Protein AF-0000000078795014 (afdb_homodimer)

Radius of gyration: 24.88 Å; Cα contacts (8 Å, |Δi|>4): 1286; chains: 2; bounding box: 46×82×55 Å

pLDDT: mean 93.75, std 7.16, range [64.25, 98.94]

Secondary structure (DSSP, 8-state):
----EEEEEE-GGGGT-HHHHHHHHHHHHHHHHTT-EEEEEE--HHHHHHHHHHTT---EEETTEEEB-HHHHHHHHIIIIIIIIHHHHHHHHHTT--EEEEETTGGG-EEEEEEEEEEE-TTS-EEEEEEEEEEEEEEE--HHHHHHHHTT-EEEEESEEE-TT--EEE--HHHHHHHHHHHTT-SEEEEEESSSS-BTTTT-GGGB--EEEGGGGGGGBTTTB-TTHHHHHHHHHHHHHTT-SEEEEEETT-THHHHHHHTT----SEEEE-/----EEEEEE-GGGGT-HHHHHHHHHHHHHHHHTT-EEEEEE--HHHHHHHHHHTT---EEETTEEEB-HHHHHHHHIIIIIIIIHHHHHHHHHTT--EEEEETTGGG-EEEEEEEEEEE-TTS-EEEEEEEEEEEEEEE--HHHHHHHHTT-EEEEESEEE-TT--EEE--HHHHHHHHHHHTT-SEEEEEESSSS-BTTTT-GGGB--EEEGGGGGGGBTTTB-TTHHHHHHHHHHHHHTT-SEEEEEETT-THHHHHHHTT----SEEEE-

Sequence (548 aa):
MPSSKLLIKYGGNAMINQTLKLQIAQSLYRLKNAGHEIVLVHGGGPFINKALEKANIPSEFIEGQRQTSPEAMFEIQKTLKGEVNGDLVKVFSQQGLKAVGLSGLDNQTVLVSPKKLKLTLSDGIIDEIDLGRVGQITSVDPELILSLIEKKFLPILACIAADTEGLAYNVNADDFAGEVAASIQADYYISLTDVDGLYQNYPDPTSILRNISLGDLPNLYGKIIQGGMIPKIQSLENALKKGVKNALILNGTQPEQLLAYFEKGSTIGTTITHMPSSKLLIKYGGNAMINQTLKLQIAQSLYRLKNAGHEIVLVHGGGPFINKALEKANIPSEFIEGQRQTSPEAMFEIQKTLKGEVNGDLVKVFSQQGLKAVGLSGLDNQTVLVSPKKLKLTLSDGIIDEIDLGRVGQITSVDPELILSLIEKKFLPILACIAADTEGLAYNVNADDFAGEVAASIQADYYISLTDVDGLYQNYPDPTSILRNISLGDLPNLYGKIIQGGMIPKIQSLENALKKGVKNALILNGTQPEQLLAYFEKGSTIGTTITH

Organism: Cecembia lonarensis (strain CCUG 58316 / KCTC 22772 / LW9) (NCBI:txid1225176)

Nearest PDB structures (foldseek):
  2v5h-assembly1_D  TM=9.578E-01  e=5.464E-29  Synechococcus elongatus PCC 7942 = FACHB-805
  2buf-assembly2_I  TM=9.034E-01  e=4.946E-25  Pseudomonas aeruginosa
  3u6u-assembly1_C  TM=8.486E-01  e=5.190E-22  Thermus thermophilus HB8
  3wwm-assembly1_A-2  TM=8.467E-01  e=1.390E-21  Thermus thermophilus HB27
  3wwn-assembly1_A-2  TM=8.311E-01  e=9.964E-21  Thermus thermophilus HB27

Solvent-accessible surface area (backbone atoms only — not comparable to full-atom values): 27106 Å² total; per-residue (Å²): 104,77,64,41,38,37,28,35,34,47,36,54,79,37,65,71,39,65,68,51,44,52,46,40,39,52,45,50,41,52,45,41,74,64,53,30,40,48,37,37,29,28,50,42,59,69,58,40,54,52,52,32,54,77,68,72,42,88,80,51,71,58,97,87,36,63,43,22,48,74,71,51,43,56,54,39,41,19,39,33,44,16,45,51,35,44,49,50,18,28,56,30,21,68,67,72,34,43,14,34,42,45,38,19,33,30,46,50,24,24,31,27,43,75,37,72,45,75,42,71,40,95,85,67,48,71,41,76,44,80,33,54,37,22,34,35,81,74,47,58,52,41,62,66,61,52,57,38,38,74,71,63,27,30,46,34,30,23,40,36,25,19,29,95,86,50,50,70,21,47,35,58,37,46,53,46,35,21,51,50,23,23,53,64,53,16,46,30,38,35,41,34,35,88,44,59,41,50,32,66,49,75,86,43,76,85,35,50,41,52,70,43,45,56,86,53,48,77,78,32,54,82,75,48,39,50,76,80,46,39,58,48,50,49,18,44,51,52,16,43,76,55,57,19,58,30,26,35,30,34,27,39,76,42,42,63,51,60,46,37,37,58,69,66,63,45,94,69,29,17,34,39,33,117,105,78,66,41,40,36,25,34,33,47,36,55,77,37,66,71,38,66,68,50,42,52,46,40,39,52,44,51,42,54,42,42,74,63,53,30,39,48,38,38,28,29,51,44,60,71,57,41,52,53,52,29,55,75,69,72,42,89,79,48,68,58,95,88,38,64,43,22,47,73,71,50,43,54,55,42,40,17,38,32,43,15,44,50,34,42,48,51,17,28,55,30,22,66,66,72,35,42,16,36,43,43,39,18,34,33,46,51,23,25,31,27,41,76,36,71,44,74,41,72,39,96,85,67,49,72,42,76,44,81,33,54,37,21,33,35,80,75,49,58,51,39,62,68,62,52,58,37,38,74,73,64,27,31,45,34,30,22,41,36,26,20,30,95,85,51,50,71,22,47,34,58,38,47,51,46,35,21,50,49,23,22,53,65,52,16,46,29,38,33,44,33,35,88,43,59,42,50,32,66,48,76,87,42,77,86,34,51,41,52,69,43,46,56,87,53,48,77,79,32,53,82,74,48,40,49,76,78,46,38,59,48,50,51,19,44,51,53,16,42,75,56,56,19,58,31,26,35,31,34,28,38,75,42,42,62,52,60,46,38,38,58,68,67,63,46,92,66,30,18,34,39,33,119

InterPro domains:
  IPR001048 Aspartate/glutamate/uridylate kinase [PF00696] (6-251)
  IPR001057 Glutamate/acetylglutamate kinase [PR00474] (35-49)
  IPR001057 Glutamate/acetylglutamate kinase [PR00474] (172-199)
  IPR001057 Glutamate/acetylglutamate kinase [PR00474] (224-244)
  IPR004662 Acetylglutamate kinase family [PIRSF000728] (6-272)
  IPR004662 Acetylglutamate kinase family [TIGR00761] (7-249)
  IPR036393 Acetylglutamate kinase-like superfamily [G3DSA:3.40.1160.10] (3-274)
  IPR036393 Acetylglutamate kinase-like superfamily [SSF53633] (5-273)
  IPR037528 Acetylglutamate kinase ArgB [MF_00082] (3-266)

Structure (mmCIF, N/CA/C/O backbone):
data_AF-0000000078795014-model_v1
#
loop_
_entity.id
_entity.type
_entity.pdbx_description
1 polymer 'Acetylglutamate kinase'
#
loop_
_atom_site.group_PDB
_atom_site.id
_atom_site.type_symbol
_atom_site.label_atom_id
_atom_site.label_alt_id
_atom_site.label_comp_id
_atom_site.label_asym_id
_atom_site.label_entity_id
_atom_site.label_seq_id
_atom_site.pdbx_PDB_ins_code
_atom_site.Cartn_x
_atom_site.Cartn_y
_atom_site.Cartn_z
_atom_site.occupancy
_atom_site.B_iso_or_equiv
_atom_site.auth_seq_id
_atom_site.auth_comp_id
_atom_site.auth_asym_id
_atom_site.auth_atom_id
_atom_site.pdbx_PDB_model_num
ATOM 1 N N . MET A 1 1 ? -17.234 13.055 23.141 1 70.88 1 MET A N 1
ATOM 2 C CA . MET A 1 1 ? -17.531 13.703 21.859 1 70.88 1 MET A CA 1
ATOM 3 C C . MET A 1 1 ? -18.188 12.727 20.891 1 70.88 1 MET A C 1
ATOM 5 O O . MET A 1 1 ? -17.906 11.523 20.938 1 70.88 1 MET A O 1
ATOM 9 N N . PRO A 1 2 ? -19.141 13.219 20.156 1 85.44 2 PRO A N 1
ATOM 10 C CA . PRO A 1 2 ? -19.75 12.352 19.156 1 85.44 2 PRO A CA 1
ATOM 11 C C . PRO A 1 2 ? -18.75 11.805 18.141 1 85.44 2 PRO A C 1
ATOM 13 O O . PRO A 1 2 ? -17.672 12.375 17.969 1 85.44 2 PRO A O 1
ATOM 16 N N . SER A 1 3 ? -19 10.711 17.578 1 93.44 3 SER A N 1
ATOM 17 C CA . SER A 1 3 ? -18.172 10.125 16.531 1 93.44 3 SER A CA 1
ATOM 18 C C . SER A 1 3 ? -17.906 11.117 15.406 1 93.44 3 SER A C 1
ATOM 20 O O . SER A 1 3 ? -18.828 11.805 14.953 1 93.44 3 SER A O 1
ATOM 22 N N . SER A 1 4 ? -16.641 11.312 15.117 1 97.44 4 SER A N 1
ATOM 23 C CA . SER A 1 4 ? -16.219 12.25 14.086 1 97.44 4 SER A CA 1
ATOM 24 C C . SER A 1 4 ? -15.297 11.578 13.062 1 97.44 4 SER A C 1
ATOM 26 O O . SER A 1 4 ? -14.664 10.562 13.367 1 97.44 4 SER A O 1
ATOM 28 N N . LYS A 1 5 ? -15.406 12.133 11.891 1 98.62 5 LYS A N 1
ATOM 29 C CA . LYS A 1 5 ? -14.43 11.766 10.867 1 98.62 5 LYS A CA 1
ATOM 30 C C . LYS A 1 5 ? -13.188 12.641 10.953 1 98.62 5 LYS A C 1
ATOM 32 O O . LYS A 1 5 ? -13.25 13.859 10.758 1 98.62 5 LYS A O 1
ATOM 37 N N . LEU A 1 6 ? -11.977 11.984 11.25 1 98.75 6 LEU A N 1
ATOM 38 C CA . LEU A 1 6 ? -10.719 12.688 11.508 1 98.75 6 LEU A CA 1
ATOM 39 C C . LEU A 1 6 ? -9.703 12.398 10.406 1 98.75 6 LEU A C 1
ATOM 41 O O . LEU A 1 6 ? -9.422 11.234 10.102 1 98.75 6 LEU A O 1
ATOM 45 N N . LEU A 1 7 ? -9.211 13.414 9.789 1 98.88 7 LEU A N 1
ATOM 46 C CA . LEU A 1 7 ? -8.008 13.297 8.969 1 98.88 7 LEU A CA 1
ATOM 47 C C . LEU A 1 7 ? -6.789 13.836 9.719 1 98.88 7 LEU A C 1
ATOM 49 O O . LEU A 1 7 ? -6.793 14.977 10.18 1 98.88 7 LEU A O 1
ATOM 53 N N . ILE A 1 8 ? -5.77 13.008 9.828 1 98.25 8 ILE A N 1
ATOM 54 C CA . ILE A 1 8 ? -4.582 13.375 10.594 1 98.25 8 ILE A CA 1
ATOM 55 C C . ILE A 1 8 ? -3.361 13.375 9.672 1 98.25 8 ILE A C 1
ATOM 57 O O . ILE A 1 8 ? -3.061 12.367 9.031 1 98.25 8 ILE A O 1
ATOM 61 N N . LYS A 1 9 ? -2.766 14.492 9.555 1 97.5 9 LYS A N 1
ATOM 62 C CA . LYS A 1 9 ? -1.454 14.562 8.922 1 97.5 9 LYS A CA 1
ATOM 63 C C . LYS A 1 9 ? -0.341 14.281 9.93 1 97.5 9 LYS A C 1
ATOM 65 O O . LYS A 1 9 ? -0.153 15.031 10.883 1 97.5 9 LYS A O 1
ATOM 70 N N . TYR A 1 10 ? 0.278 13.156 9.656 1 93.19 10 TYR A N 1
ATOM 71 C CA . TYR A 1 10 ? 1.312 12.648 10.547 1 93.19 10 TYR A CA 1
ATOM 72 C C . TYR A 1 10 ? 2.684 12.719 9.891 1 93.19 10 TYR A C 1
ATOM 74 O O . TYR A 1 10 ? 2.924 12.07 8.867 1 93.19 10 TYR A O 1
ATOM 82 N N . GLY A 1 11 ? 3.598 13.484 10.352 1 76.38 11 GLY A N 1
ATOM 83 C CA . GLY A 1 11 ? 4.844 13.562 9.609 1 76.38 11 GLY A CA 1
ATOM 84 C C . GLY A 1 11 ? 6.008 14.07 10.438 1 76.38 11 GLY A C 1
ATOM 85 O O . GLY A 1 11 ? 5.836 14.43 11.609 1 76.38 11 GLY A O 1
ATOM 86 N N . GLY A 1 12 ? 7.125 14.023 9.836 1 67.69 12 GLY A N 1
ATOM 87 C CA . GLY A 1 12 ? 8.352 14.695 10.242 1 67.69 12 GLY A CA 1
ATOM 88 C C . GLY A 1 12 ? 9.016 14.047 11.445 1 67.69 12 GLY A C 1
ATOM 89 O O . GLY A 1 12 ? 9.156 12.828 11.492 1 67.69 12 GLY A O 1
ATOM 90 N N . ASN A 1 13 ? 9.305 14.781 12.305 1 64.25 13 ASN A N 1
ATOM 91 C CA . ASN A 1 13 ? 10.109 14.414 13.461 1 64.25 13 ASN A CA 1
ATOM 92 C C . ASN A 1 13 ? 9.32 13.539 14.438 1 64.25 13 ASN A C 1
ATOM 94 O O . ASN A 1 13 ? 9.898 12.797 15.227 1 64.25 13 ASN A O 1
ATOM 98 N N . ALA A 1 14 ? 8.016 13.555 14.164 1 67.5 14 ALA A N 1
ATOM 99 C CA . ALA A 1 14 ? 7.18 12.781 15.078 1 67.5 14 ALA A CA 1
ATOM 100 C C . ALA A 1 14 ? 7.223 11.297 14.727 1 67.5 14 ALA A C 1
ATOM 102 O O . ALA A 1 14 ? 6.852 10.445 15.539 1 67.5 14 ALA A O 1
ATOM 103 N N . MET A 1 15 ? 7.75 10.938 13.578 1 77.81 15 MET A N 1
ATOM 104 C CA . MET A 1 15 ? 7.707 9.555 13.102 1 77.81 15 MET A CA 1
ATOM 105 C C . MET A 1 15 ? 9.062 8.875 13.289 1 77.81 15 MET A C 1
ATOM 107 O O . MET A 1 15 ? 9.195 7.676 13.047 1 77.81 15 MET A O 1
ATOM 111 N N . ILE A 1 16 ? 9.969 9.617 13.727 1 79.25 16 ILE A N 1
ATOM 112 C CA . ILE A 1 16 ? 11.328 9.078 13.789 1 79.25 16 ILE A CA 1
ATOM 113 C C . ILE A 1 16 ? 11.516 8.297 15.094 1 79.25 16 ILE A C 1
ATOM 115 O O . ILE A 1 16 ? 12.281 7.332 15.141 1 79.25 16 ILE A O 1
ATOM 119 N N . ASN A 1 17 ? 10.781 8.633 16.094 1 86.06 17 ASN A N 1
ATOM 120 C CA . ASN A 1 17 ? 10.875 7.973 17.406 1 86.06 17 ASN A CA 1
ATOM 121 C C . ASN A 1 17 ? 9.875 6.832 17.531 1 86.06 17 ASN A C 1
ATOM 123 O O . ASN A 1 17 ? 8.664 7.059 17.547 1 86.06 17 ASN A O 1
ATOM 127 N N . GLN A 1 18 ? 10.406 5.656 17.734 1 88.25 18 GLN A N 1
ATOM 128 C CA . GLN A 1 18 ? 9.57 4.461 17.766 1 88.25 18 GLN A CA 1
ATOM 129 C C . GLN A 1 18 ? 8.602 4.504 18.953 1 88.25 18 GLN A C 1
ATOM 131 O O . GLN A 1 18 ? 7.449 4.082 18.828 1 88.25 18 GLN A O 1
ATOM 136 N N . THR A 1 19 ? 9.117 4.977 20.062 1 91.19 19 THR A N 1
ATOM 137 C CA . THR A 1 19 ? 8.273 5.082 21.25 1 91.19 19 THR A CA 1
ATOM 138 C C . THR A 1 19 ? 7.102 6.023 20.984 1 91.19 19 THR A C 1
ATOM 140 O O . THR A 1 19 ? 5.965 5.73 21.375 1 91.19 19 THR A O 1
ATOM 143 N N . LEU A 1 20 ? 7.445 7.129 20.375 1 91.38 20 LEU A N 1
ATOM 144 C CA . 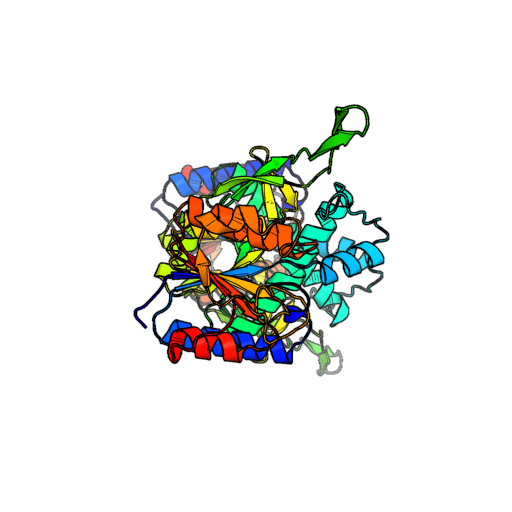LEU A 1 20 ? 6.406 8.094 20.047 1 91.38 20 LEU A CA 1
ATOM 145 C C . LEU A 1 20 ? 5.398 7.5 19.078 1 91.38 20 LEU A C 1
ATOM 147 O O . LEU A 1 20 ? 4.191 7.73 19.203 1 91.38 20 LEU A O 1
ATOM 151 N N . LYS A 1 21 ? 5.832 6.781 18.125 1 93.56 21 LYS A N 1
ATOM 152 C CA . LYS A 1 21 ? 4.961 6.121 17.156 1 93.56 21 LYS A CA 1
ATOM 153 C C . LYS A 1 21 ? 3.975 5.188 17.844 1 93.56 21 LYS A C 1
ATOM 155 O O . LYS A 1 21 ? 2.793 5.152 17.5 1 93.56 21 LYS A O 1
ATOM 160 N N . LEU A 1 22 ? 4.453 4.414 18.781 1 94.12 22 LEU A N 1
ATOM 161 C CA . LEU A 1 22 ? 3.623 3.48 19.531 1 94.12 22 LEU A CA 1
ATOM 162 C C . LEU A 1 22 ? 2.562 4.223 20.344 1 94.12 22 LEU A C 1
ATOM 164 O O . LEU A 1 22 ? 1.409 3.791 20.406 1 94.12 22 LEU A O 1
ATOM 168 N N . GLN A 1 23 ? 2.963 5.309 20.922 1 94.69 23 GLN A N 1
ATOM 169 C CA . GLN A 1 23 ? 2.029 6.102 21.719 1 94.69 23 GLN A CA 1
ATOM 170 C C . GLN A 1 23 ? 0.941 6.711 20.828 1 94.69 23 GLN A C 1
ATOM 172 O O . GLN A 1 23 ? -0.22 6.793 21.234 1 94.69 23 GLN A O 1
ATOM 177 N N . ILE A 1 24 ? 1.345 7.141 19.688 1 95.38 24 ILE A N 1
ATOM 178 C CA . ILE A 1 24 ? 0.366 7.664 18.75 1 95.38 24 ILE A CA 1
ATOM 179 C C . ILE A 1 24 ? -0.614 6.562 18.344 1 95.38 24 ILE A C 1
ATOM 181 O O . ILE A 1 24 ? -1.828 6.777 18.344 1 95.38 24 ILE A O 1
ATOM 185 N N . ALA A 1 25 ? -0.105 5.383 18.047 1 96.31 25 ALA A N 1
ATOM 186 C CA . ALA A 1 25 ? -0.945 4.242 17.688 1 96.31 25 ALA A CA 1
ATOM 187 C C . ALA A 1 25 ? -1.958 3.938 18.781 1 96.31 25 ALA A C 1
ATOM 189 O O . ALA A 1 25 ? -3.131 3.682 18.5 1 96.31 25 ALA A O 1
ATOM 190 N N . GLN A 1 26 ? -1.52 3.996 19.984 1 96.75 26 GLN A N 1
ATOM 191 C CA . GLN A 1 26 ? -2.393 3.721 21.125 1 96.75 26 GLN A CA 1
ATOM 192 C C . GLN A 1 26 ? -3.488 4.773 21.25 1 96.75 26 GLN A C 1
ATOM 194 O O . GLN A 1 26 ? -4.641 4.449 21.547 1 96.75 26 GLN A O 1
ATOM 199 N N . SER A 1 27 ? -3.105 5.992 21.078 1 96.69 27 SER A N 1
ATOM 200 C CA . SER A 1 27 ? -4.09 7.066 21.094 1 96.69 27 SER A CA 1
ATOM 201 C C . SER A 1 27 ? -5.137 6.887 20 1 96.69 27 SER A C 1
ATOM 203 O O . SER A 1 27 ? -6.332 7.047 20.25 1 96.69 27 SER A O 1
ATOM 205 N N . LEU A 1 28 ? -4.699 6.543 18.812 1 97.38 28 LEU A N 1
ATOM 206 C CA . LEU A 1 28 ? -5.613 6.352 17.703 1 97.38 28 LEU A CA 1
ATOM 207 C C . LEU A 1 28 ? -6.523 5.152 17.938 1 97.38 28 LEU A C 1
ATOM 209 O O . LEU A 1 28 ? -7.691 5.164 17.547 1 97.38 28 LEU A O 1
ATOM 213 N N . TYR A 1 29 ? -5.934 4.121 18.547 1 97.81 29 TYR A N 1
ATOM 214 C CA . TYR A 1 29 ? -6.727 2.945 18.891 1 97.81 29 TYR A CA 1
ATOM 215 C C . TYR A 1 29 ? -7.891 3.322 19.797 1 97.81 29 TYR A C 1
ATOM 217 O O . TYR A 1 29 ? -9.023 2.889 19.578 1 97.81 29 TYR A O 1
ATOM 225 N N . ARG A 1 30 ? -7.617 4.133 20.781 1 96.81 30 ARG A N 1
ATOM 226 C CA . ARG A 1 30 ? -8.648 4.574 21.719 1 96.81 30 ARG A CA 1
ATOM 227 C C . ARG A 1 30 ? -9.695 5.426 21.016 1 96.81 30 ARG A C 1
ATOM 229 O O . ARG A 1 30 ? -10.891 5.273 21.25 1 96.81 30 ARG A O 1
ATOM 236 N N . LEU A 1 31 ? -9.281 6.297 20.156 1 97.38 31 LEU A N 1
ATOM 237 C CA . LEU A 1 31 ? -10.211 7.156 19.438 1 97.38 31 LEU A CA 1
ATOM 238 C C . LEU A 1 31 ? -11.102 6.336 18.5 1 97.38 31 LEU A C 1
ATOM 240 O O . LEU A 1 31 ? -12.297 6.605 18.391 1 97.38 31 LEU A O 1
ATOM 244 N N . LYS A 1 32 ? -10.547 5.379 17.844 1 97.62 32 LYS A N 1
ATOM 245 C CA . LYS A 1 32 ? -11.32 4.512 16.969 1 97.62 32 LYS A CA 1
ATOM 246 C C . LYS A 1 32 ? -12.344 3.701 17.75 1 97.62 32 LYS A C 1
ATOM 248 O O . LYS A 1 32 ? -13.484 3.539 17.312 1 97.62 32 LYS A O 1
ATOM 253 N N . ASN A 1 33 ? -11.906 3.193 18.875 1 96.19 33 ASN A N 1
ATOM 254 C CA . ASN A 1 33 ? -12.812 2.418 19.719 1 96.19 33 ASN A CA 1
ATOM 255 C C . ASN A 1 33 ? -13.953 3.277 20.266 1 96.19 33 ASN A C 1
ATOM 257 O O . ASN A 1 33 ? -15.023 2.762 20.594 1 96.19 33 ASN A O 1
ATOM 261 N N . ALA A 1 34 ? -13.664 4.574 20.344 1 96.25 34 ALA A N 1
ATOM 262 C CA . ALA A 1 34 ? -14.695 5.516 20.797 1 96.25 34 ALA A CA 1
ATOM 263 C C . ALA A 1 34 ? -15.656 5.844 19.656 1 96.25 34 ALA A C 1
ATOM 265 O O . ALA A 1 34 ? -16.641 6.562 19.859 1 96.25 34 ALA A O 1
ATOM 266 N N . GLY A 1 35 ? -15.375 5.352 18.438 1 97.12 35 GLY A N 1
ATOM 267 C CA . GLY A 1 35 ? -16.328 5.469 17.344 1 97.12 35 GLY A CA 1
ATOM 268 C C . GLY A 1 35 ? -15.867 6.406 16.25 1 97.12 35 GLY A C 1
ATOM 269 O O . GLY A 1 35 ? -16.531 6.543 15.227 1 97.12 35 GLY A O 1
ATOM 270 N N . HIS A 1 36 ? -14.688 7.059 16.406 1 98.19 36 HIS A N 1
ATOM 271 C CA . HIS A 1 36 ? -14.188 7.973 15.391 1 98.19 36 HIS A CA 1
ATOM 272 C C . HIS A 1 36 ? -13.695 7.215 14.164 1 98.19 36 HIS A C 1
ATOM 274 O O . HIS A 1 36 ? -13.141 6.121 14.281 1 98.19 36 HIS A O 1
ATOM 280 N N . GLU A 1 37 ? -13.938 7.734 12.992 1 98.62 37 GLU A N 1
ATOM 281 C CA . GLU A 1 37 ? -13.312 7.289 11.75 1 98.62 37 GLU A CA 1
ATOM 282 C C . GLU A 1 37 ? -12.023 8.062 11.469 1 98.62 37 GLU A C 1
ATOM 284 O O . GLU A 1 37 ? -11.992 9.289 11.594 1 98.62 37 GLU A O 1
ATOM 289 N N . ILE A 1 38 ? -10.969 7.359 11.203 1 98.75 38 ILE A N 1
ATOM 290 C CA . ILE A 1 38 ? -9.68 8.031 11.141 1 98.75 38 ILE A CA 1
ATOM 291 C C . ILE A 1 38 ? -8.984 7.695 9.82 1 98.75 38 ILE A C 1
ATOM 293 O O . ILE A 1 38 ? -8.969 6.539 9.398 1 98.75 38 ILE A O 1
ATOM 297 N N . VAL A 1 39 ? -8.469 8.688 9.156 1 98.88 39 VAL A N 1
ATOM 298 C CA . VAL A 1 39 ? -7.582 8.594 8.008 1 98.88 39 VAL A CA 1
ATOM 299 C C . VAL A 1 39 ? -6.258 9.289 8.312 1 98.88 39 VAL A C 1
ATOM 301 O O . VAL A 1 39 ? -6.242 10.391 8.859 1 98.88 39 VAL A O 1
ATOM 304 N N . LEU A 1 40 ? -5.207 8.625 8.023 1 98.62 40 LEU A N 1
ATOM 305 C CA . LEU A 1 40 ? -3.887 9.203 8.258 1 98.62 40 LEU A CA 1
ATOM 306 C C . LEU A 1 40 ? -3.172 9.477 6.941 1 98.62 40 LEU A C 1
ATOM 308 O O . LEU A 1 40 ? -3.205 8.656 6.027 1 98.62 40 LEU A O 1
ATOM 312 N N . VAL A 1 41 ? -2.562 10.641 6.832 1 98.62 41 VAL A N 1
ATOM 313 C CA . VAL A 1 41 ? -1.656 10.992 5.746 1 98.62 41 VAL A CA 1
ATOM 314 C C . VAL A 1 41 ? -0.263 11.281 6.305 1 98.62 41 VAL A C 1
ATOM 316 O O . VAL A 1 41 ? -0.118 12.008 7.285 1 98.62 41 VAL A O 1
ATOM 319 N N . HIS A 1 42 ? 0.712 10.672 5.676 1 97.31 42 HIS A N 1
ATOM 320 C CA . HIS A 1 42 ? 2.051 10.914 6.199 1 97.31 42 HIS A CA 1
ATOM 321 C C . HIS A 1 42 ? 2.971 11.484 5.121 1 97.31 42 HIS A C 1
ATOM 323 O O . HIS A 1 42 ? 2.777 11.219 3.932 1 97.31 42 HIS A O 1
ATOM 329 N N . GLY A 1 43 ? 3.943 12.289 5.594 1 94.31 43 GLY A N 1
ATOM 330 C CA . GLY A 1 43 ? 5.094 12.648 4.785 1 94.31 43 GLY A CA 1
ATOM 331 C C . GLY A 1 43 ? 6.289 11.742 5.004 1 94.31 43 GLY A C 1
ATOM 332 O O . GLY A 1 43 ? 6.125 10.539 5.223 1 94.31 43 GLY A O 1
ATOM 333 N N . GLY A 1 44 ? 7.48 12.336 4.82 1 94.06 44 GLY A N 1
ATOM 334 C CA . GLY A 1 44 ? 8.672 11.523 5.031 1 94.06 44 GLY A CA 1
ATOM 335 C C . GLY A 1 44 ? 9.961 12.258 4.73 1 94.06 44 GLY A C 1
ATOM 336 O O . GLY A 1 44 ? 10.93 11.664 4.27 1 94.06 44 GLY A O 1
ATOM 337 N N . GLY A 1 45 ? 9.969 13.57 4.973 1 92.31 45 GLY A N 1
ATOM 338 C CA . GLY A 1 45 ? 11.094 14.422 4.621 1 92.31 45 GLY A CA 1
ATOM 339 C C . GLY A 1 45 ? 12.438 13.852 5.047 1 92.31 45 GLY A C 1
ATOM 340 O O . GLY A 1 45 ? 13.328 13.664 4.219 1 92.31 45 GLY A O 1
ATOM 341 N N . PRO A 1 46 ? 12.586 13.594 6.363 1 92 46 PRO A N 1
ATOM 342 C CA . PRO A 1 46 ? 13.859 13.062 6.844 1 92 46 PRO A CA 1
ATOM 343 C C . PRO A 1 46 ? 14.242 11.75 6.172 1 92 46 PRO A C 1
ATOM 345 O O . PRO A 1 46 ? 15.422 11.508 5.895 1 92 46 PRO A O 1
ATOM 348 N N . PHE A 1 47 ? 13.297 10.891 5.871 1 94.75 47 PHE A N 1
ATOM 349 C CA . PHE A 1 47 ? 13.547 9.602 5.238 1 94.75 47 PHE A CA 1
ATOM 350 C C . PHE A 1 47 ? 13.938 9.781 3.775 1 94.75 47 PHE A C 1
ATOM 352 O O . PHE A 1 47 ? 14.828 9.094 3.273 1 94.75 47 PHE A O 1
ATOM 359 N N . ILE A 1 48 ? 13.219 10.695 3.131 1 96.19 48 ILE A N 1
ATOM 360 C CA . ILE A 1 48 ? 13.547 11.008 1.743 1 96.19 48 ILE A CA 1
ATOM 361 C C . ILE A 1 48 ? 14.977 11.547 1.657 1 96.19 48 ILE A C 1
ATOM 363 O O . ILE A 1 48 ? 15.75 11.133 0.792 1 96.19 48 ILE A O 1
ATOM 367 N N . ASN A 1 49 ? 15.305 12.484 2.59 1 95 49 ASN A N 1
ATOM 368 C CA . ASN A 1 49 ? 16.656 13.047 2.609 1 95 49 ASN A CA 1
ATOM 369 C C . ASN A 1 49 ? 17.719 11.961 2.727 1 95 49 ASN A C 1
ATOM 371 O O . ASN A 1 49 ? 18.688 11.953 1.967 1 95 49 ASN A O 1
ATOM 375 N N . LYS A 1 50 ? 17.547 11.102 3.658 1 94.5 50 LYS A N 1
ATOM 376 C CA . LYS A 1 50 ? 18.5 10.008 3.883 1 94.5 50 LYS A CA 1
ATOM 377 C C . LYS A 1 50 ? 18.609 9.109 2.654 1 94.5 50 LYS A C 1
ATOM 379 O O . LYS A 1 50 ? 19.703 8.719 2.26 1 94.5 50 LYS A O 1
ATOM 384 N N . ALA A 1 51 ? 17.469 8.766 2.055 1 95.81 51 ALA A N 1
ATOM 385 C CA . ALA A 1 51 ? 17.438 7.875 0.894 1 95.81 51 ALA A CA 1
ATOM 386 C C . ALA A 1 51 ? 18.156 8.508 -0.298 1 95.81 51 ALA A C 1
ATOM 388 O O . ALA A 1 51 ? 18.906 7.84 -1.003 1 95.81 51 ALA A O 1
ATOM 389 N N . LEU A 1 52 ? 17.875 9.781 -0.553 1 97.44 52 LEU A N 1
ATOM 390 C CA . LEU A 1 52 ? 18.484 10.477 -1.678 1 97.44 52 LEU A CA 1
ATOM 391 C C . LEU A 1 52 ? 20 10.617 -1.466 1 97.44 52 LEU A C 1
ATOM 393 O O . LEU A 1 52 ? 20.781 10.469 -2.41 1 97.44 52 LEU A O 1
ATOM 397 N N . GLU A 1 53 ? 20.375 10.914 -0.248 1 96.75 53 GLU A N 1
ATOM 398 C CA . GLU A 1 53 ? 21.797 10.984 0.082 1 96.75 53 GLU A CA 1
ATOM 399 C C . GLU A 1 53 ? 22.5 9.656 -0.187 1 96.75 53 GLU A C 1
ATOM 401 O O . GLU A 1 53 ? 23.547 9.609 -0.829 1 96.75 53 GLU A O 1
ATOM 406 N N . LYS A 1 54 ? 21.953 8.602 0.269 1 94.25 54 LYS A N 1
ATOM 407 C CA . LYS A 1 54 ? 22.5 7.258 0.068 1 94.25 54 LYS A CA 1
ATOM 408 C C . LYS A 1 54 ? 22.609 6.93 -1.417 1 94.25 54 LYS A C 1
ATOM 410 O O . LYS A 1 54 ? 23.547 6.242 -1.834 1 94.25 54 LYS A O 1
ATOM 415 N N . ALA A 1 55 ? 21.656 7.387 -2.199 1 94.5 55 ALA A N 1
ATOM 416 C CA . ALA A 1 55 ? 21.625 7.113 -3.633 1 94.5 55 ALA A CA 1
ATOM 417 C C . ALA A 1 55 ? 22.469 8.117 -4.406 1 94.5 55 ALA A C 1
ATOM 419 O O . ALA A 1 55 ? 22.562 8.047 -5.633 1 94.5 55 ALA A O 1
ATOM 420 N N . ASN A 1 56 ? 23.047 9.148 -3.752 1 95.81 56 ASN A N 1
ATOM 421 C CA . ASN A 1 56 ? 23.844 10.211 -4.348 1 95.81 56 ASN A CA 1
ATOM 422 C C . ASN A 1 56 ? 23.031 11.031 -5.34 1 95.81 56 ASN A C 1
ATOM 424 O O . ASN A 1 56 ? 23.5 11.344 -6.438 1 95.81 56 ASN A O 1
ATOM 428 N N . ILE A 1 57 ? 21.797 11.242 -5.004 1 96.5 57 ILE A N 1
ATOM 429 C CA . ILE A 1 57 ? 20.906 12.102 -5.781 1 96.5 57 ILE A CA 1
ATOM 430 C C . ILE A 1 57 ? 20.766 13.453 -5.098 1 96.5 57 ILE A C 1
ATOM 432 O O . ILE A 1 57 ? 20.391 13.531 -3.926 1 96.5 57 ILE A O 1
ATOM 436 N N . PRO A 1 58 ? 21.109 14.508 -5.793 1 92.94 58 PRO A N 1
ATOM 437 C CA . PRO A 1 58 ? 21 15.836 -5.184 1 92.94 58 PRO A CA 1
ATOM 438 C C . PRO A 1 58 ? 19.578 16.203 -4.805 1 92.94 58 PRO A C 1
ATOM 440 O O . PRO A 1 58 ? 18.641 15.875 -5.527 1 92.94 58 PRO A O 1
ATOM 443 N N . SER A 1 59 ? 19.438 16.766 -3.688 1 88.69 59 SER A N 1
ATOM 444 C CA . SER A 1 59 ? 18.156 17.281 -3.184 1 88.69 59 SER A CA 1
ATOM 445 C C . SER A 1 59 ? 18.203 18.797 -3.014 1 88.69 59 SER A C 1
ATOM 447 O O . SER A 1 59 ? 19.078 19.328 -2.322 1 88.69 59 SER A O 1
ATOM 449 N N . GLU A 1 60 ? 17.375 19.516 -3.748 1 89.62 60 GLU A N 1
ATOM 450 C CA . GLU A 1 60 ? 17.281 20.969 -3.643 1 89.62 60 GLU A CA 1
ATOM 451 C C . GLU A 1 60 ? 15.852 21.422 -3.348 1 89.62 60 GLU A C 1
ATOM 453 O O . GLU A 1 60 ? 14.898 20.781 -3.791 1 89.62 60 GLU A O 1
ATOM 458 N N . PHE A 1 61 ? 15.766 22.438 -2.59 1 88.56 61 PHE A N 1
ATOM 459 C CA . PHE A 1 61 ? 14.469 23.016 -2.248 1 88.56 61 PHE A CA 1
ATOM 460 C C . PHE A 1 61 ? 14.32 24.406 -2.846 1 88.56 61 PHE A C 1
ATOM 462 O O . PHE A 1 61 ? 15.258 25.219 -2.803 1 88.56 61 PHE A O 1
ATOM 469 N N . ILE A 1 62 ? 13.172 24.641 -3.443 1 83.69 62 ILE A N 1
ATOM 470 C CA . ILE A 1 62 ? 12.805 25.953 -3.973 1 83.69 62 ILE A CA 1
ATOM 471 C C . ILE A 1 62 ? 11.484 26.406 -3.344 1 83.69 62 ILE A C 1
ATOM 473 O O . ILE A 1 62 ? 10.445 25.781 -3.551 1 83.69 62 ILE A O 1
ATOM 477 N N . GLU A 1 63 ? 11.523 27.469 -2.588 1 77.56 63 GLU A N 1
ATOM 478 C CA . GLU A 1 63 ? 10.367 28.016 -1.884 1 77.56 63 GLU A CA 1
ATOM 479 C C . GLU A 1 63 ? 9.695 26.953 -1.019 1 77.56 63 GLU A C 1
ATOM 481 O O . GLU A 1 63 ? 8.477 26.75 -1.092 1 77.56 63 GLU A O 1
ATOM 486 N N . GLY A 1 64 ? 10.477 26.141 -0.435 1 78.44 64 GLY A N 1
ATOM 487 C CA . GLY A 1 64 ? 9.992 25.172 0.543 1 78.44 64 GLY A CA 1
ATOM 488 C C . GLY A 1 64 ? 9.531 23.875 -0.08 1 78.44 64 GLY A C 1
ATOM 489 O O . GLY A 1 64 ? 9.07 22.969 0.623 1 78.44 64 GLY A O 1
ATOM 490 N N . GLN A 1 65 ? 9.664 23.828 -1.382 1 86.12 65 GLN A N 1
ATOM 491 C CA . GLN A 1 65 ? 9.266 22.609 -2.086 1 86.12 65 GLN A CA 1
ATOM 492 C C . GLN A 1 65 ? 10.484 21.875 -2.648 1 86.12 65 GLN A C 1
ATOM 494 O O . GLN A 1 65 ? 11.383 22.5 -3.223 1 86.12 65 GLN A O 1
ATOM 499 N N . ARG A 1 66 ? 10.5 20.656 -2.48 1 91.12 66 ARG A N 1
ATOM 500 C CA . ARG A 1 66 ? 11.617 19.875 -3 1 91.12 66 ARG A CA 1
ATOM 501 C C . ARG A 1 66 ? 11.531 19.734 -4.516 1 91.12 66 ARG A C 1
ATOM 503 O O . ARG A 1 66 ? 10.57 19.172 -5.039 1 91.12 66 ARG A O 1
ATOM 510 N N . GLN A 1 67 ? 12.516 20.344 -5.164 1 93.81 67 GLN A N 1
ATOM 511 C CA . GLN A 1 67 ? 12.641 20.016 -6.578 1 93.81 67 GLN A CA 1
ATOM 512 C C . GLN A 1 67 ? 12.883 18.516 -6.766 1 93.81 67 GLN A C 1
ATOM 514 O O . GLN A 1 67 ? 13.734 17.922 -6.09 1 93.81 67 GLN A O 1
ATOM 519 N N . THR A 1 68 ? 12.109 17.875 -7.641 1 96.88 68 THR A N 1
ATOM 520 C CA . THR A 1 68 ? 12.156 16.422 -7.73 1 96.88 68 THR A CA 1
ATOM 521 C C . THR A 1 68 ? 12.445 15.977 -9.164 1 96.88 68 THR A C 1
ATOM 523 O O . THR A 1 68 ? 11.609 16.156 -10.055 1 96.88 68 THR A O 1
ATOM 526 N N . SER A 1 69 ? 13.641 15.445 -9.43 1 96.5 69 SER A N 1
ATOM 527 C CA . SER A 1 69 ? 13.969 14.836 -10.719 1 96.5 69 SER A CA 1
ATOM 528 C C . SER A 1 69 ? 13.289 13.484 -10.875 1 96.5 69 SER A C 1
ATOM 530 O O . SER A 1 69 ? 12.773 12.922 -9.906 1 96.5 69 SER A O 1
ATOM 532 N N . PRO A 1 70 ? 13.25 12.977 -12.109 1 95.88 70 PRO A N 1
ATOM 533 C CA . PRO A 1 70 ? 12.688 11.633 -12.297 1 95.88 70 PRO A CA 1
ATOM 534 C C . PRO A 1 70 ? 13.398 10.578 -11.453 1 95.88 70 PRO A C 1
ATOM 536 O O . PRO A 1 70 ? 12.742 9.695 -10.883 1 95.88 70 PRO A O 1
ATOM 539 N N . GLU A 1 71 ? 14.711 10.672 -11.359 1 96.06 71 GLU A N 1
ATOM 540 C CA . GLU A 1 71 ? 15.492 9.727 -10.562 1 96.06 71 GLU A CA 1
ATOM 541 C C . GLU A 1 71 ? 15.156 9.852 -9.078 1 96.06 71 GLU A C 1
ATOM 543 O O . GLU A 1 71 ? 15.023 8.852 -8.383 1 96.06 71 GLU A O 1
ATOM 548 N N . ALA A 1 72 ? 15.016 11.094 -8.609 1 97.69 72 ALA A N 1
ATOM 549 C CA . ALA A 1 72 ? 14.641 11.328 -7.223 1 97.69 72 ALA A CA 1
ATOM 550 C C . ALA A 1 72 ? 13.242 10.781 -6.93 1 97.69 72 ALA A C 1
ATOM 552 O O . ALA A 1 72 ? 13.008 10.211 -5.863 1 97.69 72 ALA A O 1
ATOM 553 N N . MET A 1 73 ? 12.367 10.945 -7.906 1 98 73 MET A N 1
ATOM 554 C CA . MET A 1 73 ? 10.984 10.508 -7.73 1 98 73 MET A CA 1
ATOM 555 C C . MET A 1 73 ? 10.914 9 -7.496 1 98 73 MET A C 1
ATOM 557 O O . MET A 1 73 ? 10.125 8.531 -6.684 1 98 73 MET A O 1
ATOM 561 N N . PHE A 1 74 ? 11.703 8.305 -8.227 1 97 74 PHE A N 1
ATOM 562 C CA . PHE A 1 74 ? 11.766 6.855 -8.086 1 97 74 PHE A CA 1
ATOM 563 C C . PHE A 1 74 ? 12.164 6.469 -6.664 1 97 74 PHE A C 1
ATOM 565 O O . PHE A 1 74 ? 11.508 5.629 -6.039 1 97 74 PHE A O 1
ATOM 572 N N . GLU A 1 75 ? 13.164 7.074 -6.113 1 97.19 75 GLU A N 1
ATOM 573 C CA . GLU A 1 75 ? 13.641 6.812 -4.762 1 97.19 75 GLU A CA 1
ATOM 574 C C . GLU A 1 75 ? 12.625 7.27 -3.719 1 97.19 75 GLU A C 1
ATOM 576 O O . GLU A 1 75 ? 12.438 6.609 -2.695 1 97.19 75 GLU A O 1
ATOM 581 N N . ILE A 1 76 ? 11.984 8.391 -3.99 1 98 76 ILE A N 1
ATOM 582 C CA . ILE A 1 76 ? 11 8.961 -3.074 1 98 76 ILE A CA 1
ATOM 583 C C . ILE A 1 76 ? 9.805 8.016 -2.955 1 98 76 ILE A C 1
ATOM 585 O O . ILE A 1 76 ? 9.32 7.75 -1.851 1 98 76 ILE A O 1
ATOM 589 N N . GLN A 1 77 ? 9.359 7.5 -4.055 1 98.38 77 GLN A N 1
ATOM 590 C CA . GLN A 1 77 ? 8.234 6.57 -4.039 1 98.38 77 GLN A CA 1
ATOM 591 C C . GLN A 1 77 ? 8.562 5.324 -3.225 1 98.38 77 GLN A C 1
ATOM 593 O O . GLN A 1 77 ? 7.762 4.887 -2.396 1 98.38 77 GLN A O 1
ATOM 598 N N . LYS A 1 78 ? 9.711 4.727 -3.459 1 98.19 78 LYS A N 1
ATOM 599 C CA . LYS A 1 78 ? 10.141 3.549 -2.709 1 98.19 78 LYS A CA 1
ATOM 600 C C . LYS A 1 78 ? 10.211 3.844 -1.214 1 98.19 78 LYS A C 1
ATOM 602 O O . LYS A 1 78 ? 9.812 3.018 -0.393 1 98.19 78 LYS A O 1
ATOM 607 N N . THR A 1 79 ? 10.727 5.012 -0.91 1 97.69 79 THR A N 1
ATOM 608 C CA . THR A 1 79 ? 10.922 5.406 0.481 1 97.69 79 THR A CA 1
ATOM 609 C C . THR A 1 79 ? 9.578 5.641 1.166 1 97.69 79 THR A C 1
ATOM 611 O O . THR A 1 79 ? 9.305 5.078 2.23 1 97.69 79 THR A O 1
ATOM 614 N N . LEU A 1 80 ? 8.727 6.426 0.549 1 98.06 80 LEU A N 1
ATOM 615 C CA . LEU A 1 80 ? 7.469 6.797 1.188 1 98.06 80 LEU A CA 1
ATOM 616 C C . LEU A 1 80 ? 6.523 5.602 1.27 1 98.06 80 LEU A C 1
ATOM 618 O O . LEU A 1 80 ? 5.895 5.371 2.305 1 98.06 80 LEU A O 1
ATOM 622 N N . LYS A 1 81 ? 6.414 4.828 0.237 1 98.38 81 LYS A N 1
ATOM 623 C CA . LYS A 1 81 ? 5.488 3.697 0.223 1 98.38 81 LYS A CA 1
ATOM 624 C C . LYS A 1 81 ? 6.102 2.477 0.905 1 98.38 81 LYS A C 1
ATOM 626 O O . LYS A 1 81 ? 5.445 1.817 1.714 1 98.38 81 LYS A O 1
ATOM 631 N N . GLY A 1 82 ? 7.332 2.195 0.542 1 97.94 82 GLY A N 1
ATOM 632 C CA . GLY A 1 82 ? 7.953 0.952 0.967 1 97.94 82 GLY A CA 1
ATOM 633 C C . GLY A 1 82 ? 8.492 1.007 2.385 1 97.94 82 GLY A C 1
ATOM 634 O O . GLY A 1 82 ? 8.422 0.017 3.117 1 97.94 82 GLY A O 1
ATOM 635 N N . GLU A 1 83 ? 9.047 2.127 2.779 1 96.44 83 GLU A N 1
ATOM 636 C CA . GLU A 1 83 ? 9.672 2.248 4.094 1 96.44 83 GLU A CA 1
ATOM 637 C C . GLU A 1 83 ? 8.734 2.906 5.094 1 96.44 83 GLU A C 1
ATOM 639 O O . GLU A 1 83 ? 8.203 2.242 5.988 1 96.44 83 GLU A O 1
ATOM 644 N N . VAL A 1 84 ? 8.375 4.133 4.809 1 96.75 84 VAL A N 1
ATOM 645 C CA . VAL A 1 84 ? 7.641 4.906 5.805 1 96.75 84 VAL A CA 1
ATOM 646 C C . VAL A 1 84 ? 6.238 4.328 5.973 1 96.75 84 VAL A C 1
ATOM 648 O O . VAL A 1 84 ? 5.844 3.951 7.082 1 96.75 84 VAL A O 1
ATOM 651 N N . ASN A 1 85 ? 5.52 4.27 4.895 1 97.75 85 ASN A N 1
ATOM 652 C CA . ASN A 1 85 ? 4.156 3.748 4.941 1 97.75 85 ASN A CA 1
ATOM 653 C C . ASN A 1 85 ? 4.129 2.309 5.449 1 97.75 85 ASN A C 1
ATOM 655 O O . ASN A 1 85 ? 3.311 1.964 6.305 1 97.75 85 ASN A O 1
ATOM 659 N N . GLY A 1 86 ? 5.008 1.462 4.887 1 96.81 86 GLY A N 1
ATOM 660 C CA . GLY A 1 86 ? 5.082 0.079 5.328 1 96.81 86 GLY A CA 1
ATOM 661 C C . GLY A 1 86 ? 5.309 -0.057 6.824 1 96.81 86 GLY A C 1
ATOM 662 O O . GLY A 1 86 ? 4.68 -0.889 7.477 1 96.81 86 GLY A O 1
ATOM 663 N N . ASP A 1 87 ? 6.188 0.755 7.34 1 95 87 ASP A N 1
ATOM 664 C CA . ASP A 1 87 ? 6.504 0.706 8.766 1 95 87 ASP A CA 1
ATOM 665 C C . ASP A 1 87 ? 5.312 1.147 9.609 1 95 87 ASP A C 1
ATOM 667 O O . ASP A 1 87 ? 4.996 0.52 10.617 1 95 87 ASP A O 1
ATOM 671 N N . LEU A 1 88 ? 4.699 2.227 9.211 1 96.62 88 LEU A N 1
ATOM 672 C CA . LEU A 1 88 ? 3.531 2.709 9.938 1 96.62 88 LEU A CA 1
ATOM 673 C C . LEU A 1 88 ? 2.432 1.653 9.969 1 96.62 88 LEU A C 1
ATOM 675 O O . LEU A 1 88 ? 1.841 1.391 11.016 1 96.62 88 LEU A O 1
ATOM 679 N N . VAL A 1 89 ? 2.166 1.065 8.82 1 97.88 89 VAL A N 1
ATOM 680 C CA . VAL A 1 89 ? 1.117 0.059 8.703 1 97.88 89 VAL A CA 1
ATOM 681 C C . VAL A 1 89 ? 1.422 -1.118 9.625 1 97.88 89 VAL A C 1
ATOM 683 O O . VAL A 1 89 ? 0.543 -1.589 10.352 1 97.88 89 VAL A O 1
ATOM 686 N N . LYS A 1 90 ? 2.629 -1.525 9.539 1 95.88 90 LYS A N 1
ATOM 687 C CA . LYS A 1 90 ? 3.059 -2.656 10.359 1 95.88 90 LYS A CA 1
ATOM 688 C C . LYS A 1 90 ? 2.887 -2.357 11.844 1 95.88 90 LYS A C 1
ATOM 690 O O . LYS A 1 90 ? 2.25 -3.125 12.57 1 95.88 90 LYS A O 1
ATOM 695 N N . VAL A 1 91 ? 3.373 -1.227 12.32 1 94.5 91 VAL A N 1
ATOM 696 C CA . VAL A 1 91 ? 3.369 -0.85 13.734 1 94.5 91 VAL A CA 1
ATOM 697 C C . VAL A 1 91 ? 1.934 -0.639 14.211 1 94.5 91 VAL A C 1
ATOM 699 O O . VAL A 1 91 ? 1.552 -1.114 15.281 1 94.5 91 VAL A O 1
ATOM 702 N N . PHE A 1 92 ? 1.136 0.062 13.414 1 97.12 92 PHE A N 1
ATOM 703 C CA . PHE A 1 92 ? -0.237 0.36 13.805 1 97.12 92 PHE A CA 1
ATOM 704 C C . PHE A 1 92 ? -1.081 -0.908 13.836 1 97.12 92 PHE A C 1
ATOM 706 O O . PHE A 1 92 ? -1.895 -1.102 14.734 1 97.12 92 PHE A O 1
ATOM 713 N N . SER A 1 93 ? -0.89 -1.796 12.859 1 96.94 93 SER A N 1
ATOM 714 C CA . SER A 1 93 ? -1.618 -3.061 12.852 1 96.94 93 SER A CA 1
ATOM 715 C C . SER A 1 93 ? -1.26 -3.91 14.062 1 96.94 93 SER A C 1
ATOM 717 O O . SER A 1 93 ? -2.123 -4.57 14.648 1 96.94 93 SER A O 1
ATOM 719 N N . GLN A 1 94 ? -0.031 -3.857 14.422 1 94 94 GLN A N 1
ATOM 720 C CA . GLN A 1 94 ? 0.438 -4.609 15.586 1 94 94 GLN A CA 1
ATOM 721 C C . GLN A 1 94 ? -0.222 -4.113 16.859 1 94 94 GLN A C 1
ATOM 723 O O . GLN A 1 94 ? -0.358 -4.867 17.828 1 94 94 GLN A O 1
ATOM 728 N N . GLN A 1 95 ? -0.638 -2.873 16.875 1 95 95 GLN A N 1
ATOM 729 C CA . GLN A 1 95 ? -1.268 -2.275 18.047 1 95 95 GLN A CA 1
ATOM 730 C C . GLN A 1 95 ? -2.785 -2.432 18 1 95 95 GLN A C 1
ATOM 732 O O . GLN A 1 95 ? -3.506 -1.78 18.75 1 95 95 GLN A O 1
ATOM 737 N N . GLY A 1 96 ? -3.277 -3.227 17.062 1 95.31 96 GLY A N 1
ATOM 738 C CA . GLY A 1 96 ? -4.691 -3.57 17.031 1 95.31 96 GLY A CA 1
ATOM 739 C C . GLY A 1 96 ? -5.504 -2.699 16.094 1 95.31 96 GLY A C 1
ATOM 740 O O . GLY A 1 96 ? -6.719 -2.869 15.984 1 95.31 96 GLY A O 1
ATOM 741 N N . LEU A 1 97 ? -4.801 -1.786 15.438 1 98 97 LEU A N 1
ATOM 742 C CA . LEU A 1 97 ? -5.484 -0.965 14.445 1 98 97 LEU A CA 1
ATOM 743 C C . LEU A 1 97 ? -5.59 -1.698 13.117 1 98 97 LEU A C 1
ATOM 745 O O . LEU A 1 97 ? -4.66 -2.4 12.711 1 98 97 LEU A O 1
ATOM 749 N N . LYS A 1 98 ? -6.699 -1.664 12.438 1 98.31 98 LYS A N 1
ATOM 750 C CA . LYS A 1 98 ? -6.863 -2.238 11.109 1 98.31 98 LYS A CA 1
ATOM 751 C C . LYS A 1 98 ? -6.262 -1.33 10.039 1 98.31 98 LYS A C 1
ATOM 753 O O . LYS A 1 98 ? -6.977 -0.845 9.156 1 98.31 98 LYS A O 1
ATOM 758 N N . ALA A 1 99 ? -4.973 -1.192 10.086 1 98.75 99 ALA A N 1
ATOM 759 C CA . ALA A 1 99 ? -4.266 -0.224 9.25 1 98.75 99 ALA A CA 1
ATOM 760 C C . ALA A 1 99 ? -4.102 -0.743 7.824 1 98.75 99 ALA A C 1
ATOM 762 O O . ALA A 1 99 ? -3.801 -1.921 7.617 1 98.75 99 ALA A O 1
ATOM 763 N N . VAL A 1 100 ? -4.34 0.078 6.852 1 98.94 100 VAL A N 1
ATOM 764 C CA . VAL A 1 100 ? -4.203 -0.231 5.43 1 98.94 100 VAL A CA 1
ATOM 765 C C . VAL A 1 100 ? -3.332 0.823 4.754 1 98.94 100 VAL A C 1
ATOM 767 O O . VAL A 1 100 ? -3.678 2.006 4.734 1 98.94 100 VAL A O 1
ATOM 770 N N . GLY A 1 101 ? -2.197 0.356 4.242 1 98.81 101 GLY A N 1
ATOM 771 C CA . GLY A 1 101 ? -1.293 1.26 3.549 1 98.81 101 GLY A CA 1
ATOM 772 C C . GLY A 1 101 ? -1.746 1.596 2.141 1 98.81 101 GLY A C 1
ATOM 773 O O . GLY A 1 101 ? -2.045 0.7 1.349 1 98.81 101 GLY A O 1
ATOM 774 N N . LEU A 1 102 ? -1.779 2.904 1.849 1 98.88 102 LEU A N 1
ATOM 775 C CA . LEU A 1 102 ? -2.225 3.396 0.55 1 98.88 102 LEU A CA 1
ATOM 776 C C . LEU A 1 102 ? -1.337 4.543 0.07 1 98.88 102 LEU A C 1
ATOM 778 O O . LEU A 1 102 ? -0.427 4.969 0.784 1 98.88 102 LEU A O 1
ATOM 782 N N . SER A 1 103 ? -1.445 4.938 -1.119 1 98.75 103 SER A N 1
ATOM 783 C CA . SER A 1 103 ? -0.983 6.191 -1.701 1 98.75 103 SER A CA 1
ATOM 784 C C . SER A 1 103 ? -2.021 6.777 -2.654 1 98.75 103 SER A C 1
ATOM 786 O O . SER A 1 103 ? -3.066 6.168 -2.889 1 98.75 103 SER A O 1
ATOM 788 N N . GLY A 1 104 ? -1.769 7.969 -3.17 1 98.75 104 GLY A N 1
ATOM 789 C CA . GLY A 1 104 ? -2.666 8.547 -4.156 1 98.75 104 GLY A CA 1
ATOM 790 C C . GLY A 1 104 ? -2.748 7.738 -5.438 1 98.75 104 GLY A C 1
ATOM 791 O O . GLY A 1 104 ? -3.65 7.949 -6.25 1 98.75 104 GLY A O 1
ATOM 792 N N . LEU A 1 105 ? -1.832 6.789 -5.68 1 98.62 105 LEU A N 1
ATOM 793 C CA . LEU A 1 105 ? -1.808 5.965 -6.883 1 98.62 105 LEU A CA 1
ATOM 794 C C . LEU A 1 105 ? -2.955 4.961 -6.875 1 98.62 105 LEU A C 1
ATOM 796 O O . LEU A 1 105 ? -3.428 4.543 -7.934 1 98.62 105 LEU A O 1
ATOM 800 N N . ASP A 1 106 ? -3.344 4.52 -5.68 1 98.75 106 ASP A N 1
ATOM 801 C CA . ASP A 1 106 ? -4.363 3.486 -5.512 1 98.75 106 ASP A CA 1
ATOM 802 C C . ASP A 1 106 ? -5.719 3.963 -6.031 1 98.75 106 ASP A C 1
ATOM 804 O O . ASP A 1 106 ? -6.258 4.961 -5.547 1 98.75 106 ASP A O 1
ATOM 808 N N . ASN A 1 107 ? -6.215 3.273 -7.016 1 98.31 107 ASN A N 1
ATOM 809 C CA . ASN A 1 107 ? -7.504 3.596 -7.621 1 98.31 107 ASN A CA 1
ATOM 810 C C . ASN A 1 107 ? -7.523 5.02 -8.172 1 98.31 107 ASN A C 1
ATOM 812 O O . ASN A 1 107 ? -8.586 5.637 -8.258 1 98.31 107 ASN A O 1
ATOM 816 N N . GLN A 1 108 ? -6.355 5.602 -8.383 1 97.94 108 GLN A N 1
ATOM 817 C CA . GLN A 1 108 ? -6.254 7 -8.789 1 97.94 108 GLN A CA 1
ATOM 818 C C . GLN A 1 108 ? -7.012 7.91 -7.828 1 97.94 108 GLN A C 1
ATOM 820 O O . GLN A 1 108 ? -7.75 8.797 -8.258 1 97.94 108 GLN A O 1
ATOM 825 N N . THR A 1 109 ? -6.836 7.621 -6.594 1 98.69 109 THR A N 1
ATOM 826 C CA . THR A 1 109 ? -7.531 8.375 -5.555 1 98.69 109 THR A CA 1
ATOM 827 C C . THR A 1 109 ? -7.176 9.852 -5.633 1 98.69 109 THR A C 1
ATOM 829 O O . THR A 1 109 ? -8.023 10.719 -5.383 1 98.69 109 THR A O 1
ATOM 832 N N . VAL A 1 110 ? -5.91 10.164 -5.918 1 98.88 110 VAL A N 1
ATOM 833 C CA . VAL A 1 110 ? -5.469 11.547 -6.066 1 98.88 110 VAL A CA 1
ATOM 834 C C . VAL A 1 110 ? -4.832 11.742 -7.441 1 98.88 110 VAL A C 1
ATOM 836 O O . VAL A 1 110 ? -3.896 11.023 -7.805 1 98.88 110 VAL A O 1
ATOM 839 N N . LEU A 1 111 ? -5.289 12.656 -8.172 1 98.69 111 LEU A N 1
ATOM 840 C CA . LEU A 1 111 ? -4.711 13.031 -9.461 1 98.69 111 LEU A CA 1
ATOM 841 C C . LEU A 1 111 ? -4.027 14.398 -9.375 1 98.69 111 LEU A C 1
ATOM 843 O O . LEU A 1 111 ? -4.492 15.281 -8.648 1 98.69 111 LEU A O 1
ATOM 847 N N . VAL A 1 112 ? -2.953 14.555 -10.133 1 98.44 112 VAL A N 1
ATOM 848 C CA . VAL A 1 112 ? -2.184 15.797 -10.047 1 98.44 112 VAL A CA 1
ATOM 849 C C . VAL A 1 112 ? -1.789 16.25 -11.445 1 98.44 112 VAL A C 1
ATOM 851 O O . VAL A 1 112 ? -1.913 15.5 -12.414 1 98.44 112 VAL A O 1
ATOM 854 N N . SER A 1 113 ? -1.404 17.453 -11.594 1 97.19 113 SER A N 1
ATOM 855 C CA . SER A 1 113 ? -0.657 18.047 -12.703 1 97.19 113 SER A CA 1
ATOM 856 C C . SER A 1 113 ? 0.683 18.594 -12.234 1 97.19 113 SER A C 1
ATOM 858 O O . SER A 1 113 ? 0.89 18.812 -11.031 1 97.19 113 SER A O 1
ATOM 860 N N . PRO A 1 114 ? 1.655 18.688 -13.141 1 94.88 114 PRO A N 1
ATOM 861 C CA . PRO A 1 114 ? 2.93 19.281 -12.719 1 94.88 114 PRO A CA 1
ATOM 862 C C . PRO A 1 114 ? 2.762 20.656 -12.078 1 94.88 114 PRO A C 1
ATOM 864 O O . PRO A 1 114 ? 2.018 21.484 -12.586 1 94.88 114 PRO A O 1
ATOM 867 N N . LYS A 1 115 ? 3.373 20.797 -10.984 1 92.06 115 LYS A N 1
ATOM 868 C CA . LYS A 1 115 ? 3.311 22.078 -10.281 1 92.06 115 LYS A CA 1
ATOM 869 C C . LYS A 1 115 ? 4.27 23.094 -10.891 1 92.06 115 LYS A C 1
ATOM 871 O O . LYS A 1 115 ? 5.445 22.797 -11.109 1 92.06 115 LYS A O 1
ATOM 876 N N . LYS A 1 116 ? 3.795 24.234 -11.258 1 85.56 116 LYS A N 1
ATOM 877 C CA . LYS A 1 116 ? 4.605 25.344 -11.766 1 85.56 116 LYS A CA 1
ATOM 878 C C . LYS A 1 116 ? 4.707 26.469 -10.734 1 85.56 116 LYS A C 1
ATOM 880 O O . LYS A 1 116 ? 3.697 26.906 -10.188 1 85.56 116 LYS A O 1
ATOM 885 N N . LEU A 1 117 ? 5.969 26.703 -10.328 1 80.75 117 LEU A N 1
ATOM 886 C CA . LEU A 1 117 ? 6.156 27.812 -9.391 1 80.75 117 LEU A CA 1
ATOM 887 C C . LEU A 1 117 ? 6.406 29.125 -10.141 1 80.75 117 LEU A C 1
ATOM 889 O O . LEU A 1 117 ? 7.23 29.172 -11.055 1 80.75 117 LEU A O 1
ATOM 893 N N . LYS A 1 118 ? 5.5 30.109 -9.922 1 76.12 118 LYS A N 1
ATOM 894 C CA . LYS A 1 118 ? 5.715 31.438 -10.5 1 76.12 118 LYS A CA 1
ATOM 895 C C . LYS A 1 118 ? 6.48 32.344 -9.531 1 76.12 118 LYS A C 1
ATOM 897 O O . LYS A 1 118 ? 6.082 32.5 -8.375 1 76.12 118 LYS A O 1
ATOM 902 N N . LEU A 1 119 ? 7.719 32.562 -9.852 1 72.5 119 LEU A N 1
ATOM 903 C CA . LEU A 1 119 ? 8.508 33.5 -9.039 1 72.5 119 LEU A CA 1
ATOM 904 C C . LEU A 1 119 ? 8.484 34.906 -9.641 1 72.5 119 LEU A C 1
ATOM 906 O O . LEU A 1 119 ? 8.617 35.062 -10.852 1 72.5 119 LEU A O 1
ATOM 910 N N . THR A 1 120 ? 7.973 35.781 -8.898 1 68.12 120 THR A N 1
ATOM 911 C CA . THR A 1 120 ? 8.078 37.156 -9.344 1 68.12 120 THR A CA 1
ATOM 912 C C . THR A 1 120 ? 9.461 37.719 -9.039 1 68.12 120 THR A C 1
ATOM 914 O O . THR A 1 120 ? 9.875 37.781 -7.875 1 68.12 120 THR A O 1
ATOM 917 N N . LEU A 1 121 ? 10.172 38 -10.094 1 66 121 LEU A N 1
ATOM 918 C CA . LEU A 1 121 ? 11.5 38.594 -9.953 1 66 121 LEU A CA 1
ATOM 919 C C . LEU A 1 121 ? 11.406 40.062 -9.617 1 66 121 LEU A C 1
ATOM 921 O O . LEU A 1 121 ? 10.336 40.688 -9.75 1 66 121 LEU A O 1
ATOM 925 N N . SER A 1 122 ? 12.492 40.5 -8.992 1 68.06 122 SER A N 1
ATOM 926 C CA . SER A 1 122 ? 12.57 41.875 -8.547 1 68.06 122 SER A CA 1
ATOM 927 C C . SER A 1 122 ? 12.141 42.844 -9.656 1 68.06 122 SER A C 1
ATOM 929 O O . SER A 1 122 ? 11.609 43.906 -9.375 1 68.06 122 SER A O 1
ATOM 931 N N . ASP A 1 123 ? 12.344 42.406 -10.828 1 70.81 123 ASP A N 1
ATOM 932 C CA . ASP A 1 123 ? 12.039 43.312 -11.922 1 70.81 123 ASP A CA 1
ATOM 933 C C . ASP A 1 123 ? 10.602 43.156 -12.414 1 70.81 123 ASP A C 1
ATOM 935 O O . ASP A 1 123 ? 10.203 43.75 -13.414 1 70.81 123 ASP A O 1
ATOM 939 N N . GLY A 1 124 ? 9.852 42.406 -11.648 1 69.38 124 GLY A N 1
ATOM 940 C CA . GLY A 1 124 ? 8.445 42.25 -11.961 1 69.38 124 GLY A CA 1
ATOM 941 C C . GLY A 1 124 ? 8.188 41.094 -12.93 1 69.38 124 GLY A C 1
ATOM 942 O O . GLY A 1 124 ? 7.039 40.781 -13.25 1 69.38 124 GLY A O 1
ATOM 943 N N . ILE A 1 125 ? 9.297 40.562 -13.445 1 67.38 125 ILE A N 1
ATOM 944 C CA . ILE A 1 125 ? 9.164 39.469 -14.414 1 67.38 125 ILE A CA 1
ATOM 945 C C . ILE A 1 125 ? 8.805 38.156 -13.688 1 67.38 125 ILE A C 1
ATOM 947 O O . ILE A 1 125 ? 9.445 37.812 -12.688 1 67.38 125 ILE A O 1
ATOM 951 N N . ILE A 1 126 ? 7.699 37.594 -14.07 1 68.44 126 ILE A N 1
ATOM 952 C CA . ILE A 1 126 ? 7.27 36.312 -13.547 1 68.44 126 ILE A CA 1
ATOM 953 C C . ILE A 1 126 ? 8.078 35.188 -14.195 1 68.44 126 ILE A C 1
ATOM 955 O O . ILE A 1 126 ? 8.094 35.062 -15.422 1 68.44 126 ILE A O 1
ATOM 959 N N . ASP A 1 127 ? 8.922 34.531 -13.367 1 75.19 127 ASP A N 1
ATOM 960 C CA . ASP A 1 127 ? 9.672 33.375 -13.812 1 75.19 127 ASP A CA 1
ATOM 961 C C . ASP A 1 127 ? 9.008 32.062 -13.352 1 75.19 127 ASP A C 1
ATOM 963 O O . ASP A 1 127 ? 8.469 32 -12.242 1 75.19 127 ASP A O 1
ATOM 967 N N . GLU A 1 128 ? 8.68 31.281 -14.367 1 80.44 128 GLU A N 1
ATOM 968 C CA . GLU A 1 128 ? 8.125 29.953 -14.062 1 80.44 128 GLU A CA 1
ATOM 969 C C . GLU A 1 128 ? 9.227 28.922 -13.883 1 80.44 128 GLU A C 1
ATOM 971 O O . GLU A 1 128 ? 10.047 28.719 -14.781 1 80.44 128 GLU A O 1
ATOM 976 N N . ILE A 1 129 ? 9.281 28.484 -12.648 1 83.44 129 ILE A N 1
ATOM 977 C CA . ILE A 1 129 ? 10.297 27.469 -12.352 1 83.44 129 ILE A CA 1
ATOM 978 C C . ILE A 1 129 ? 9.672 26.078 -12.391 1 83.44 129 ILE A C 1
ATOM 980 O O . ILE A 1 129 ? 8.625 25.844 -11.773 1 83.44 129 ILE A O 1
ATOM 984 N N . ASP A 1 130 ? 10.328 25.25 -13.164 1 84.81 130 ASP A N 1
ATOM 985 C CA . ASP A 1 130 ? 9.93 23.844 -13.242 1 84.81 130 ASP A CA 1
ATOM 986 C C . ASP A 1 130 ? 10.484 23.062 -12.055 1 84.81 130 ASP A C 1
ATOM 988 O O . ASP A 1 130 ? 11.703 22.922 -11.906 1 84.81 130 ASP A O 1
ATOM 992 N N . LEU A 1 131 ? 9.594 22.609 -11.203 1 91.06 131 LEU A N 1
ATOM 993 C CA . LEU A 1 131 ? 10.016 21.875 -10.016 1 91.06 131 LEU A CA 1
ATOM 994 C C . LEU A 1 131 ? 10.211 20.391 -10.328 1 91.06 131 LEU A C 1
ATOM 996 O O . LEU A 1 131 ? 10.539 19.594 -9.438 1 91.06 131 LEU A O 1
ATOM 1000 N N . GLY A 1 132 ? 9.969 20.031 -11.633 1 94.31 132 GLY A N 1
ATOM 1001 C CA . GLY A 1 132 ? 10.102 18.625 -12.016 1 94.31 132 GLY A CA 1
ATOM 1002 C C . GLY A 1 132 ? 8.906 17.781 -11.633 1 94.31 132 GLY A C 1
ATOM 1003 O O . GLY A 1 132 ? 7.762 18.156 -11.922 1 94.31 132 GLY A O 1
ATOM 1004 N N . ARG A 1 133 ? 9.117 16.641 -10.977 1 96.94 133 ARG A N 1
ATOM 1005 C CA . ARG A 1 133 ? 8.07 15.695 -10.609 1 96.94 133 ARG A CA 1
ATOM 1006 C C . ARG A 1 133 ? 7.41 16.109 -9.297 1 96.94 133 ARG A C 1
ATOM 1008 O O . ARG A 1 133 ? 7.262 15.281 -8.391 1 96.94 133 ARG A O 1
ATOM 1015 N N . VAL A 1 134 ? 7.031 17.297 -9.227 1 97.31 134 VAL A N 1
ATOM 1016 C CA . VAL A 1 134 ? 6.227 17.812 -8.133 1 97.31 134 VAL A CA 1
ATOM 1017 C C . VAL A 1 134 ? 4.805 18.094 -8.617 1 97.31 134 VAL A C 1
ATOM 1019 O O . VAL A 1 134 ? 4.609 18.703 -9.672 1 97.31 134 VAL A O 1
ATOM 1022 N N . GLY A 1 135 ? 3.842 17.578 -7.871 1 97.19 135 GLY A N 1
ATOM 1023 C CA . GLY A 1 135 ? 2.479 17.625 -8.375 1 97.19 135 GLY A CA 1
ATOM 1024 C C . GLY A 1 135 ? 1.594 18.594 -7.621 1 97.19 135 GLY A C 1
ATOM 1025 O O . GLY A 1 135 ? 1.729 18.766 -6.41 1 97.19 135 GLY A O 1
ATOM 1026 N N . GLN A 1 136 ? 0.713 19.203 -8.344 1 96.06 136 GLN A N 1
ATOM 1027 C CA . GLN A 1 136 ? -0.426 19.938 -7.809 1 96.06 136 GLN A CA 1
ATOM 1028 C C . GLN A 1 136 ? -1.718 19.141 -7.957 1 96.06 136 GLN A C 1
ATOM 1030 O O . GLN A 1 136 ? -2.051 18.688 -9.055 1 96.06 136 GLN A O 1
ATOM 1035 N N . ILE A 1 137 ? -2.438 19 -6.906 1 98.19 137 ILE A N 1
ATOM 1036 C CA . ILE A 1 137 ? -3.607 18.125 -6.902 1 98.19 137 ILE A CA 1
ATOM 1037 C C . ILE A 1 137 ? -4.711 18.75 -7.758 1 98.19 137 ILE A C 1
ATOM 1039 O O . ILE A 1 137 ? -5.027 19.938 -7.613 1 98.19 137 ILE A O 1
ATOM 1043 N N . THR A 1 138 ? -5.273 17.938 -8.617 1 98.44 138 THR A N 1
ATOM 1044 C CA . THR A 1 138 ? -6.363 18.391 -9.477 1 98.44 138 THR A CA 1
ATOM 1045 C C . THR A 1 138 ? -7.691 17.781 -9.031 1 98.44 138 THR A C 1
ATOM 1047 O O . THR A 1 138 ? -8.75 18.391 -9.227 1 98.44 138 THR A O 1
ATOM 1050 N N . SER A 1 139 ? -7.648 16.641 -8.445 1 98.44 139 SER A N 1
ATOM 1051 C CA . SER A 1 139 ? -8.867 16.016 -7.941 1 98.44 139 SER A CA 1
ATOM 1052 C C . SER A 1 139 ? -8.547 14.906 -6.949 1 98.44 139 SER A C 1
ATOM 1054 O O . SER A 1 139 ? -7.449 14.352 -6.965 1 98.44 139 SER A O 1
ATOM 1056 N N . VAL A 1 140 ? -9.5 14.609 -6.074 1 98.81 140 VAL A N 1
ATOM 1057 C CA . VAL A 1 140 ? -9.445 13.5 -5.133 1 98.81 140 VAL A CA 1
ATOM 1058 C C . VAL A 1 140 ? -10.742 12.695 -5.203 1 98.81 140 VAL A C 1
ATOM 1060 O O . VAL A 1 140 ? -11.828 13.258 -5.07 1 98.81 140 VAL A O 1
ATOM 1063 N N . ASP A 1 141 ? -10.672 11.438 -5.523 1 98.69 141 ASP A N 1
ATOM 1064 C CA . ASP A 1 141 ? -11.805 10.516 -5.438 1 98.69 141 ASP A CA 1
ATOM 1065 C C . ASP A 1 141 ? -11.867 9.844 -4.07 1 98.69 141 ASP A C 1
ATOM 1067 O O . ASP A 1 141 ? -11.023 9 -3.75 1 98.69 141 ASP A O 1
ATOM 1071 N N . PRO A 1 142 ? -12.82 10.125 -3.246 1 98.75 142 PRO A N 1
ATOM 1072 C CA . PRO A 1 142 ? -12.836 9.641 -1.863 1 98.75 142 PRO A CA 1
ATOM 1073 C C . PRO A 1 142 ? -13.352 8.211 -1.745 1 98.75 142 PRO A C 1
ATOM 1075 O O . PRO A 1 142 ? -13.336 7.633 -0.656 1 98.75 142 PRO A O 1
ATOM 1078 N N . GLU A 1 143 ? -13.766 7.551 -2.76 1 98.75 143 GLU A N 1
ATOM 1079 C CA . GLU A 1 143 ? -14.492 6.289 -2.723 1 98.75 143 GLU A CA 1
ATOM 1080 C C . GLU A 1 143 ? -13.719 5.223 -1.957 1 98.75 143 GLU A C 1
ATOM 1082 O O . GLU A 1 143 ? -14.258 4.574 -1.062 1 98.75 143 GLU A O 1
ATOM 1087 N N . LEU A 1 144 ? -12.484 5.02 -2.32 1 98.88 144 LEU A N 1
ATOM 1088 C CA . LEU A 1 144 ? -11.664 3.986 -1.691 1 98.88 144 LEU A CA 1
ATOM 1089 C C . LEU A 1 144 ? -11.523 4.246 -0.195 1 98.88 144 LEU A C 1
ATOM 1091 O O . LEU A 1 144 ? -11.734 3.344 0.619 1 98.88 144 LEU A O 1
ATOM 1095 N N . ILE A 1 145 ? -11.195 5.488 0.152 1 98.94 145 ILE A N 1
ATOM 1096 C CA . ILE A 1 145 ? -10.984 5.867 1.545 1 98.94 145 ILE A CA 1
ATOM 1097 C C . ILE A 1 145 ? -12.281 5.656 2.334 1 98.94 145 ILE A C 1
ATOM 1099 O O . ILE A 1 145 ? -12.266 5.039 3.402 1 98.94 145 ILE A O 1
ATOM 1103 N N . LEU A 1 146 ? -13.391 6.113 1.785 1 98.81 146 LEU A N 1
ATOM 1104 C CA . LEU A 1 146 ? -14.672 6 2.465 1 98.81 146 LEU A CA 1
ATOM 1105 C C . LEU A 1 146 ? -15.086 4.539 2.615 1 98.81 146 LEU A C 1
ATOM 1107 O O . LEU A 1 146 ? -15.641 4.148 3.646 1 98.81 146 LEU A O 1
ATOM 1111 N N . SER A 1 147 ? -14.828 3.703 1.592 1 98.75 147 SER A N 1
ATOM 1112 C CA . SER A 1 147 ? -15.141 2.279 1.662 1 98.75 147 SER A CA 1
ATOM 1113 C C . SER A 1 147 ? -14.383 1.604 2.803 1 98.75 147 SER A C 1
ATOM 1115 O O . SER A 1 147 ? -14.938 0.739 3.49 1 98.75 147 SER A O 1
ATOM 1117 N N . LEU A 1 148 ? -13.164 2.018 3.029 1 98.88 148 LEU A N 1
ATOM 1118 C CA . LEU A 1 148 ? -12.336 1.406 4.059 1 98.88 148 LEU A CA 1
ATOM 1119 C C . LEU A 1 148 ? -12.773 1.849 5.449 1 98.88 148 LEU A C 1
ATOM 1121 O O . LEU A 1 148 ? -12.875 1.028 6.367 1 98.88 148 LEU A O 1
ATOM 1125 N N . ILE A 1 149 ? -13.023 3.135 5.609 1 98.31 149 ILE A N 1
ATOM 1126 C CA . ILE A 1 149 ? -13.375 3.602 6.945 1 98.31 149 ILE A CA 1
ATOM 1127 C C . ILE A 1 149 ? -14.758 3.064 7.332 1 98.31 149 ILE A C 1
ATOM 1129 O O . ILE A 1 149 ? -15.031 2.828 8.508 1 98.31 149 ILE A O 1
ATOM 1133 N N . GLU A 1 150 ? -15.625 2.875 6.305 1 97.44 150 GLU A N 1
ATOM 1134 C CA . GLU A 1 150 ? -16.922 2.268 6.559 1 97.44 150 GLU A CA 1
ATOM 1135 C C . GLU A 1 150 ? -16.781 0.889 7.195 1 97.44 150 GLU A C 1
ATOM 1137 O O . GLU A 1 150 ? -17.609 0.481 8.008 1 97.44 150 GLU A O 1
ATOM 1142 N N . LYS A 1 151 ? -15.758 0.196 6.84 1 97.69 151 LYS A N 1
ATOM 1143 C CA . LYS A 1 151 ? -15.5 -1.14 7.367 1 97.69 151 LYS A CA 1
ATOM 1144 C C . LYS A 1 151 ? -14.547 -1.083 8.562 1 97.69 151 LYS A C 1
ATOM 1146 O O . LYS A 1 151 ? -13.969 -2.1 8.945 1 97.69 151 LYS A O 1
ATOM 1151 N N . LYS A 1 152 ? -14.242 0.082 9.102 1 97.94 152 LYS A N 1
ATOM 1152 C CA . LYS A 1 152 ? -13.516 0.354 10.336 1 97.94 152 LYS A CA 1
ATOM 1153 C C . LYS A 1 152 ? -12.008 0.169 10.141 1 97.94 152 LYS A C 1
ATOM 1155 O O . LYS A 1 152 ? -11.273 -0.023 11.109 1 97.94 152 LYS A O 1
ATOM 1160 N N . PHE A 1 153 ? -11.594 0.154 8.93 1 98.81 153 PHE A N 1
ATOM 1161 C CA . PHE A 1 153 ? -10.156 0.175 8.672 1 98.81 153 PHE A CA 1
ATOM 1162 C C . PHE A 1 153 ? -9.586 1.568 8.906 1 98.81 153 PHE A C 1
ATOM 1164 O O . PHE A 1 153 ? -10.336 2.539 9.031 1 98.81 153 PHE A O 1
ATOM 1171 N N . LEU A 1 154 ? -8.281 1.63 9.07 1 98.88 154 LEU A N 1
ATOM 1172 C CA . LEU A 1 154 ? -7.52 2.869 9.203 1 98.88 154 LEU A CA 1
ATOM 1173 C C . LEU A 1 154 ? -6.629 3.088 7.98 1 98.88 154 LEU A C 1
ATOM 1175 O O . LEU A 1 154 ? -5.484 2.631 7.953 1 98.88 154 LEU A O 1
ATOM 1179 N N . PRO A 1 155 ? -7.141 3.834 6.961 1 98.94 155 PRO A N 1
ATOM 1180 C CA . PRO A 1 155 ? -6.277 4.129 5.812 1 98.94 155 PRO A CA 1
ATOM 1181 C C . PRO A 1 155 ? -5.094 5.023 6.18 1 98.94 155 PRO A C 1
ATOM 1183 O O . PRO A 1 155 ? -5.27 6.031 6.871 1 98.94 155 PRO A O 1
ATOM 1186 N N . ILE A 1 156 ? -3.936 4.617 5.805 1 98.81 156 ILE A N 1
ATOM 1187 C CA . ILE A 1 156 ? -2.707 5.391 5.945 1 98.81 156 ILE A CA 1
ATOM 1188 C C . ILE A 1 156 ? -2.131 5.699 4.566 1 98.81 156 ILE A C 1
ATOM 1190 O O . ILE A 1 156 ? -1.655 4.801 3.869 1 98.81 156 ILE A O 1
ATOM 1194 N N . LEU A 1 157 ? -2.084 6.992 4.191 1 98.81 157 LEU A N 1
ATOM 1195 C CA . LEU A 1 157 ? -1.757 7.34 2.811 1 98.81 157 LEU A CA 1
ATOM 1196 C C . LEU A 1 157 ? -0.397 8.023 2.73 1 98.81 157 LEU A C 1
ATOM 1198 O O . LEU A 1 157 ? -0.128 8.969 3.477 1 98.81 157 LEU A O 1
ATOM 1202 N N . ALA A 1 158 ? 0.454 7.5 1.833 1 98.56 158 ALA A N 1
ATOM 1203 C CA . ALA A 1 158 ? 1.639 8.234 1.401 1 98.56 158 ALA A CA 1
ATOM 1204 C C . ALA A 1 158 ? 1.275 9.305 0.373 1 98.56 158 ALA A C 1
ATOM 1206 O O . ALA A 1 158 ? 0.405 9.086 -0.474 1 98.56 158 ALA A O 1
ATOM 1207 N N . CYS A 1 159 ? 1.94 10.43 0.38 1 98.25 159 CYS A N 1
ATOM 1208 C CA . CYS A 1 159 ? 1.58 11.578 -0.44 1 98.25 159 CYS A CA 1
ATOM 1209 C C . CYS A 1 159 ? 2.234 11.5 -1.813 1 98.25 159 CYS A C 1
ATOM 1211 O O . CYS A 1 159 ? 2.979 12.398 -2.207 1 98.25 159 CYS A O 1
ATOM 1213 N N . ILE A 1 160 ? 1.979 10.461 -2.52 1 98.56 160 ILE A N 1
ATOM 1214 C CA . ILE A 1 160 ? 2.352 10.211 -3.908 1 98.56 160 ILE A CA 1
ATOM 1215 C C . ILE A 1 160 ? 1.096 10.125 -4.773 1 98.56 160 ILE A C 1
ATOM 1217 O O . ILE A 1 160 ? 0.094 9.531 -4.367 1 98.56 160 ILE A O 1
ATOM 1221 N N . ALA A 1 161 ? 1.159 10.711 -5.906 1 98.56 161 ALA A N 1
ATOM 1222 C CA . ALA A 1 161 ? 0.018 10.68 -6.816 1 98.56 161 ALA A CA 1
ATOM 1223 C C . ALA A 1 161 ? 0.477 10.617 -8.273 1 98.56 161 ALA A C 1
ATOM 1225 O O . ALA A 1 161 ? 1.676 10.688 -8.555 1 98.56 161 ALA A O 1
ATOM 1226 N N . ALA A 1 162 ? -0.402 10.391 -9.148 1 98 162 ALA A N 1
ATOM 1227 C CA . ALA A 1 162 ? -0.067 10.312 -10.57 1 98 162 ALA A CA 1
ATOM 1228 C C . ALA A 1 162 ? -0.898 11.297 -11.383 1 98 162 ALA A C 1
ATOM 1230 O O . ALA A 1 162 ? -1.974 11.719 -10.953 1 98 162 ALA A O 1
ATOM 1231 N N . ASP A 1 163 ? -0.4 11.719 -12.492 1 97.38 163 ASP A N 1
ATOM 1232 C CA . ASP A 1 163 ? -1.218 12.484 -13.422 1 97.38 163 ASP A CA 1
ATOM 1233 C C . ASP A 1 163 ? -2.051 11.562 -14.312 1 97.38 163 ASP A C 1
ATOM 1235 O O . ASP A 1 163 ? -2.055 10.344 -14.117 1 97.38 163 ASP A O 1
ATOM 1239 N N . THR A 1 164 ? -2.781 12.109 -15.219 1 94.31 164 THR A N 1
ATOM 1240 C CA . THR A 1 164 ? -3.725 11.352 -16.031 1 94.31 164 THR A CA 1
ATOM 1241 C C . THR A 1 164 ? -2.986 10.414 -16.984 1 94.31 164 THR A C 1
ATOM 1243 O O . THR A 1 164 ? -3.582 9.492 -17.547 1 94.31 164 THR A O 1
ATOM 1246 N N . GLU A 1 165 ? -1.668 10.664 -17.188 1 93.12 165 GLU A N 1
ATOM 1247 C CA . GLU A 1 165 ? -0.862 9.812 -18.062 1 93.12 165 GLU A CA 1
ATOM 1248 C C . GLU A 1 165 ? -0.177 8.703 -17.266 1 93.12 165 GLU A C 1
ATOM 1250 O O . GLU A 1 165 ? 0.549 7.887 -17.828 1 93.12 165 GLU A O 1
ATOM 1255 N N . GLY A 1 166 ? -0.353 8.719 -16 1 92.94 166 GLY A N 1
ATOM 1256 C CA . GLY A 1 166 ? 0.192 7.664 -15.164 1 92.94 166 GLY A CA 1
ATOM 1257 C C . GLY A 1 166 ? 1.595 7.961 -14.672 1 92.94 166 GLY A C 1
ATOM 1258 O O . GLY A 1 166 ? 2.297 7.062 -14.203 1 92.94 166 GLY A O 1
ATOM 1259 N N . LEU A 1 167 ? 2.018 9.148 -14.828 1 95.75 167 LEU A N 1
ATOM 1260 C CA . LEU A 1 167 ? 3.312 9.547 -14.289 1 95.75 167 LEU A CA 1
ATOM 1261 C C . LEU A 1 167 ? 3.197 9.922 -12.812 1 95.75 167 LEU A C 1
ATOM 1263 O O . LEU A 1 167 ? 2.289 10.656 -12.422 1 95.75 167 LEU A O 1
ATOM 1267 N N . ALA A 1 168 ? 4.113 9.398 -11.969 1 97.88 168 ALA A N 1
ATOM 1268 C CA . ALA A 1 168 ? 4.062 9.617 -10.523 1 97.88 168 ALA A CA 1
ATOM 1269 C C . ALA A 1 168 ? 4.688 10.961 -10.156 1 97.88 168 ALA A C 1
ATOM 1271 O O . ALA A 1 168 ? 5.691 11.367 -10.742 1 97.88 168 ALA A O 1
ATOM 1272 N N . TYR A 1 169 ? 4.148 11.609 -9.164 1 98.25 169 TYR A N 1
ATOM 1273 C CA . TYR A 1 169 ? 4.609 12.898 -8.664 1 98.25 169 TYR A CA 1
ATOM 1274 C C . TYR A 1 169 ? 4.695 12.906 -7.145 1 98.25 169 TYR A C 1
ATOM 1276 O O . TYR A 1 169 ? 3.889 12.266 -6.469 1 98.25 169 TYR A O 1
ATOM 1284 N N . ASN A 1 170 ? 5.742 13.625 -6.707 1 97.88 170 ASN A N 1
ATOM 1285 C CA . ASN A 1 170 ? 5.855 13.992 -5.297 1 97.88 170 ASN A CA 1
ATOM 1286 C C . ASN A 1 170 ? 4.891 15.117 -4.934 1 97.88 170 ASN A C 1
ATOM 1288 O O . ASN A 1 170 ? 4.844 16.141 -5.617 1 97.88 170 ASN A O 1
ATOM 1292 N N . VAL A 1 171 ? 4.078 14.898 -3.93 1 97.44 171 VAL A N 1
ATOM 1293 C CA . VAL A 1 171 ? 3.107 15.914 -3.52 1 97.44 171 VAL A CA 1
ATOM 1294 C C . VAL A 1 171 ? 3.395 16.344 -2.084 1 97.44 171 VAL A C 1
ATOM 1296 O O . VAL A 1 171 ? 3.715 15.523 -1.229 1 97.44 171 VAL A O 1
ATOM 1299 N N . ASN A 1 172 ? 3.354 17.641 -1.848 1 94.88 172 ASN A N 1
ATOM 1300 C CA . ASN A 1 172 ? 3.484 18.141 -0.481 1 94.88 172 ASN A CA 1
ATOM 1301 C C . ASN A 1 172 ? 2.48 17.469 0.455 1 94.88 172 ASN A C 1
ATOM 1303 O O . ASN A 1 172 ? 1.283 17.438 0.169 1 94.88 172 ASN A O 1
ATOM 1307 N N . ALA A 1 173 ? 2.969 16.984 1.581 1 95.69 173 ALA A N 1
ATOM 1308 C CA . ALA A 1 173 ? 2.143 16.156 2.463 1 95.69 173 ALA A CA 1
ATOM 1309 C C . ALA A 1 173 ? 1.003 16.984 3.062 1 95.69 173 ALA A C 1
ATOM 1311 O O . ALA A 1 173 ? -0.092 16.453 3.287 1 95.69 173 ALA A O 1
ATOM 1312 N N . ASP A 1 174 ? 1.24 18.234 3.391 1 95.38 174 ASP A N 1
ATOM 1313 C CA . ASP A 1 174 ? 0.185 19.078 3.936 1 95.38 174 ASP A CA 1
ATOM 1314 C C . ASP A 1 174 ? -0.912 19.328 2.902 1 95.38 174 ASP A C 1
ATOM 1316 O O . ASP A 1 174 ? -2.1 19.203 3.209 1 95.38 174 ASP A O 1
ATOM 1320 N N . ASP A 1 175 ? -0.492 19.688 1.66 1 96 175 ASP A N 1
ATOM 1321 C CA . ASP A 1 175 ? -1.459 19.859 0.581 1 96 175 ASP A CA 1
ATOM 1322 C C . ASP A 1 175 ? -2.273 18.594 0.354 1 96 175 ASP A C 1
ATOM 1324 O O . ASP A 1 175 ? -3.496 18.656 0.21 1 96 175 ASP A O 1
ATOM 1328 N N . PHE A 1 176 ? -1.588 17.531 0.315 1 98.38 176 PHE A N 1
ATOM 1329 C CA . PHE A 1 176 ? -2.209 16.219 0.116 1 98.38 176 PHE A CA 1
ATOM 1330 C C . PHE A 1 176 ? -3.252 15.945 1.192 1 98.38 176 PHE A C 1
ATOM 1332 O O . PHE A 1 176 ? -4.395 15.602 0.884 1 98.38 176 PHE A O 1
ATOM 1339 N N . ALA A 1 177 ? -2.887 16.125 2.434 1 98.56 177 ALA A N 1
ATOM 1340 C CA . ALA A 1 177 ? -3.766 15.883 3.574 1 98.56 177 ALA A CA 1
ATOM 1341 C C . ALA A 1 177 ? -4.996 16.781 3.521 1 98.56 177 ALA A C 1
ATOM 1343 O O . ALA A 1 177 ? -6.117 16.328 3.742 1 98.56 177 ALA A O 1
ATOM 1344 N N . GLY A 1 178 ? -4.762 18.031 3.26 1 98.56 178 GLY A N 1
ATOM 1345 C CA . GLY A 1 178 ? -5.867 18.969 3.197 1 98.56 178 GLY A CA 1
ATOM 1346 C C . GLY A 1 178 ? -6.895 18.625 2.137 1 98.56 178 GLY A C 1
ATOM 1347 O O . GLY A 1 178 ? -8.102 18.656 2.395 1 98.56 178 GLY A O 1
ATOM 1348 N N . GLU A 1 179 ? -6.406 18.266 0.931 1 98.81 179 GLU A N 1
ATOM 1349 C CA . GLU A 1 179 ? -7.297 17.922 -0.174 1 98.81 179 GLU A CA 1
ATOM 1350 C C . GLU A 1 179 ? -8.055 16.625 0.111 1 98.81 179 GLU A C 1
ATOM 1352 O O . GLU A 1 179 ? -9.242 16.516 -0.22 1 98.81 179 GLU A O 1
ATOM 1357 N N . VAL A 1 180 ? -7.406 15.648 0.728 1 98.94 180 VAL A N 1
ATOM 1358 C CA . VAL A 1 180 ? -8.07 14.398 1.102 1 98.94 180 VAL A CA 1
ATOM 1359 C C . VAL A 1 180 ? -9.117 14.672 2.18 1 98.94 180 VAL A C 1
ATOM 1361 O O . VAL A 1 180 ? -10.242 14.18 2.104 1 98.94 180 VAL A O 1
ATOM 1364 N N . ALA A 1 181 ? -8.742 15.508 3.186 1 98.88 181 ALA A N 1
ATOM 1365 C CA . ALA A 1 181 ? -9.688 15.867 4.242 1 98.88 181 ALA A CA 1
ATOM 1366 C C . ALA A 1 181 ? -10.961 16.469 3.662 1 98.88 181 ALA A C 1
ATOM 1368 O O . ALA A 1 181 ? -12.07 16.109 4.059 1 98.88 181 ALA A O 1
ATOM 1369 N N . ALA A 1 182 ? -10.758 17.375 2.75 1 98.81 182 ALA A N 1
ATOM 1370 C CA . ALA A 1 182 ? -11.898 18.031 2.113 1 98.81 182 ALA A CA 1
ATOM 1371 C C . ALA A 1 182 ? -12.742 17.016 1.334 1 98.81 182 ALA A C 1
ATOM 1373 O O . ALA A 1 182 ? -13.969 17.047 1.405 1 98.81 182 ALA A O 1
ATOM 1374 N N . SER A 1 183 ? -12.094 16.141 0.618 1 98.81 183 SER A N 1
ATOM 1375 C CA . SER A 1 183 ? -12.781 15.195 -0.256 1 98.81 183 SER A CA 1
ATOM 1376 C C . SER A 1 183 ? -13.664 14.242 0.543 1 98.81 183 SER A C 1
ATOM 1378 O O . SER A 1 183 ? -14.727 13.836 0.076 1 98.81 183 SER A O 1
ATOM 1380 N N . ILE A 1 184 ? -13.242 13.867 1.734 1 98.69 184 ILE A N 1
ATOM 1381 C CA . ILE A 1 184 ? -14.008 12.914 2.523 1 98.69 184 ILE A CA 1
ATOM 1382 C C . ILE A 1 184 ? -14.938 13.664 3.48 1 98.69 184 ILE A C 1
ATOM 1384 O O . ILE A 1 184 ? -15.617 13.047 4.301 1 98.69 184 ILE A O 1
ATOM 1388 N N . GLN A 1 185 ? -14.914 14.992 3.375 1 98.25 185 GLN A N 1
ATOM 1389 C CA . GLN A 1 185 ? -15.734 15.836 4.238 1 98.25 185 GLN A CA 1
ATOM 1390 C C . GLN A 1 185 ? -15.445 15.555 5.711 1 98.25 185 GLN A C 1
ATOM 1392 O O . GLN A 1 185 ? -16.359 15.297 6.492 1 98.25 185 GLN A O 1
ATOM 1397 N N . ALA A 1 186 ? -14.211 15.664 6.051 1 98.69 186 ALA A N 1
ATOM 1398 C CA . ALA A 1 186 ? -13.773 15.383 7.418 1 98.69 186 ALA A CA 1
ATOM 1399 C C . ALA A 1 186 ? -14.359 16.391 8.398 1 98.69 186 ALA A C 1
ATOM 1401 O O . ALA A 1 186 ? -14.5 17.578 8.07 1 98.69 186 ALA A O 1
ATOM 1402 N N . ASP A 1 187 ? -14.703 15.922 9.594 1 98.56 187 ASP A N 1
ATOM 1403 C CA . ASP A 1 187 ? -15.094 16.812 10.68 1 98.56 187 ASP A CA 1
ATOM 1404 C C . ASP A 1 187 ? -13.891 17.594 11.211 1 98.56 187 ASP A C 1
ATOM 1406 O O . ASP A 1 187 ? -14.016 18.766 11.586 1 98.56 187 ASP A O 1
ATOM 1410 N N . TYR A 1 188 ? -12.742 16.969 11.234 1 98.31 188 TYR A N 1
ATOM 1411 C CA . TYR A 1 188 ? -11.5 17.594 11.672 1 98.31 188 TYR A CA 1
ATOM 1412 C C . TYR A 1 188 ? -10.359 17.25 10.727 1 98.31 188 TYR A C 1
ATOM 1414 O O . TYR A 1 188 ? -10.172 16.094 10.352 1 98.31 188 TYR A O 1
ATOM 1422 N N . TYR A 1 189 ? -9.695 18.25 10.328 1 98.75 189 TYR A N 1
ATOM 1423 C CA . TYR A 1 189 ? -8.344 18.094 9.805 1 98.75 189 TYR A CA 1
ATOM 1424 C C . TYR A 1 189 ? -7.305 18.484 10.852 1 98.75 189 TYR A C 1
ATOM 1426 O O . TYR A 1 189 ? -7.234 19.641 11.273 1 98.75 189 TYR A O 1
ATOM 1434 N N . ILE A 1 190 ? -6.484 17.484 11.297 1 97.94 190 ILE A N 1
ATOM 1435 C CA . ILE A 1 190 ? -5.527 17.656 12.391 1 97.94 190 ILE A CA 1
ATOM 1436 C C . ILE A 1 190 ? -4.105 17.609 11.836 1 97.94 190 ILE A C 1
ATOM 1438 O O . ILE A 1 190 ? -3.678 16.594 11.281 1 97.94 190 ILE A O 1
ATOM 1442 N N . SER A 1 191 ? -3.416 18.703 11.984 1 96.38 191 SER A N 1
ATOM 1443 C CA . SER A 1 191 ? -1.988 18.719 11.688 1 96.38 191 SER A CA 1
ATOM 1444 C C . SER A 1 191 ? -1.16 18.391 12.922 1 96.38 191 SER A C 1
ATOM 1446 O O . SER A 1 191 ? -1.019 19.219 13.828 1 96.38 191 SER A O 1
ATOM 1448 N N . LEU A 1 192 ? -0.647 17.156 12.922 1 94.56 192 LEU A N 1
ATOM 1449 C CA . LEU A 1 192 ? 0.253 16.781 14.008 1 94.56 192 LEU A CA 1
ATOM 1450 C C . LEU A 1 192 ? 1.681 17.219 13.711 1 94.56 192 LEU A C 1
ATOM 1452 O O . LEU A 1 192 ? 2.322 16.703 12.797 1 94.56 192 LEU A O 1
ATOM 1456 N N . THR A 1 193 ? 2.152 18.125 14.484 1 90.25 193 THR A N 1
ATOM 1457 C CA . THR A 1 193 ? 3.473 18.703 14.273 1 90.25 193 THR A CA 1
ATOM 1458 C C . THR A 1 193 ? 4.305 18.641 15.555 1 90.25 193 THR A C 1
ATOM 1460 O O . THR A 1 193 ? 4.039 17.797 16.422 1 90.25 193 THR A O 1
ATOM 1463 N N . ASP A 1 194 ? 5.426 19.375 15.594 1 87.81 194 ASP A N 1
ATOM 1464 C CA . ASP A 1 194 ? 6.312 19.281 16.75 1 87.81 194 ASP A CA 1
ATOM 1465 C C . ASP A 1 194 ? 6.156 20.5 17.656 1 87.81 194 ASP A C 1
ATOM 1467 O O . ASP A 1 194 ? 7.027 20.781 18.484 1 87.81 194 ASP A O 1
ATOM 1471 N N . VAL A 1 195 ? 5.117 21.297 17.406 1 89.44 195 VAL A N 1
ATOM 1472 C CA . VAL A 1 195 ? 4.824 22.438 18.266 1 89.44 195 VAL A CA 1
ATOM 1473 C C . VAL A 1 195 ? 3.416 22.312 18.844 1 89.44 195 VAL A C 1
ATOM 1475 O O . VAL A 1 195 ? 2.576 21.594 18.281 1 89.44 195 VAL A O 1
ATOM 1478 N N . ASP A 1 196 ? 3.121 23.062 19.859 1 93.44 196 ASP A N 1
ATOM 1479 C CA . ASP A 1 196 ? 1.87 22.938 20.609 1 93.44 196 ASP A CA 1
ATOM 1480 C C . ASP A 1 196 ? 0.741 23.688 19.906 1 93.44 196 ASP A C 1
ATOM 1482 O O . ASP A 1 196 ? -0.426 23.562 20.281 1 93.44 196 ASP A O 1
ATOM 1486 N N . GLY A 1 197 ? 1.043 24.453 18.922 1 94.75 197 GLY A N 1
ATOM 1487 C CA . GLY A 1 197 ? 0.094 25.266 18.172 1 94.75 197 GLY A CA 1
ATOM 1488 C C . GLY A 1 197 ? 0.733 26.469 17.516 1 94.75 197 GLY A C 1
ATOM 1489 O O . GLY A 1 197 ? 1.95 26.5 17.328 1 94.75 197 GLY A O 1
ATOM 1490 N N . LEU A 1 198 ? -0.069 27.359 17.062 1 95.88 198 LEU A N 1
ATOM 1491 C CA . LEU A 1 198 ? 0.412 28.625 16.516 1 95.88 198 LEU A CA 1
ATOM 1492 C C . LEU A 1 198 ? 0.592 29.656 17.609 1 95.88 198 LEU A C 1
ATOM 1494 O O . LEU A 1 198 ? -0.32 29.891 18.422 1 95.88 198 LEU A O 1
ATOM 1498 N N . TYR A 1 199 ? 1.76 30.266 17.641 1 95 199 TYR A N 1
ATOM 1499 C CA . TYR A 1 199 ? 2.084 31.266 18.656 1 95 199 TYR A CA 1
ATOM 1500 C C . TYR A 1 199 ? 2.055 32.656 18.094 1 95 199 TYR A C 1
ATOM 1502 O O . TYR A 1 199 ? 2.508 32.906 16.969 1 95 199 TYR A O 1
ATOM 1510 N N . GLN A 1 200 ? 1.553 33.531 18.859 1 94.19 200 GLN A N 1
ATOM 1511 C CA . GLN A 1 200 ? 1.622 34.938 18.5 1 94.19 200 GLN A CA 1
ATOM 1512 C C . GLN A 1 200 ? 3.064 35.438 18.484 1 94.19 200 GLN A C 1
ATOM 1514 O O . GLN A 1 200 ? 3.459 36.219 17.609 1 94.19 200 GLN A O 1
ATOM 1519 N N . ASN A 1 201 ? 3.787 35.062 19.547 1 92 201 ASN A N 1
ATOM 1520 C CA . ASN A 1 201 ? 5.199 35.375 19.719 1 92 201 ASN A CA 1
ATOM 1521 C C . ASN A 1 201 ? 6.039 34.125 19.984 1 92 201 ASN A C 1
ATOM 1523 O O . ASN A 1 201 ? 6.488 33.906 21.109 1 92 201 ASN A O 1
ATOM 1527 N N . TYR A 1 202 ? 6.316 33.469 18.953 1 86.44 202 TYR A N 1
ATOM 1528 C CA . TYR A 1 202 ? 7.105 32.25 19.125 1 86.44 202 TYR A CA 1
ATOM 1529 C C . TYR A 1 202 ? 8.492 32.562 19.656 1 86.44 202 TYR A C 1
ATOM 1531 O O . TYR A 1 202 ? 9.133 33.531 19.219 1 86.44 202 TYR A O 1
ATOM 1539 N N . PRO A 1 203 ? 9.023 31.828 20.656 1 88.06 203 PRO A N 1
ATOM 1540 C CA . PRO A 1 203 ? 8.555 30.547 21.188 1 88.06 203 PRO A CA 1
ATOM 1541 C C . PRO A 1 203 ? 7.895 30.688 22.562 1 88.06 203 PRO A C 1
ATOM 1543 O O . PRO A 1 203 ? 7.996 29.781 23.391 1 88.06 203 PRO A O 1
ATOM 1546 N N . ASP A 1 204 ? 7.285 31.859 22.844 1 92.06 204 ASP A N 1
ATOM 1547 C CA . ASP A 1 204 ? 6.59 32.094 24.109 1 92.06 204 ASP A CA 1
ATOM 1548 C C . ASP A 1 204 ? 5.367 31.172 24.219 1 92.06 204 ASP A C 1
ATOM 1550 O O . ASP A 1 204 ? 4.371 31.375 23.516 1 92.06 204 ASP A O 1
ATOM 1554 N N . PRO A 1 205 ? 5.438 30.25 25.062 1 90.31 205 PRO A N 1
ATOM 1555 C CA . PRO A 1 205 ? 4.348 29.281 25.156 1 90.31 205 PRO A CA 1
ATOM 1556 C C . PRO A 1 205 ? 3.023 29.922 25.578 1 90.31 205 PRO A C 1
ATOM 1558 O O . PRO A 1 205 ? 1.954 29.375 25.281 1 90.31 205 PRO A O 1
ATOM 1561 N N . THR A 1 206 ? 3.105 31.031 26.203 1 93.56 206 THR A N 1
ATOM 1562 C CA . THR A 1 206 ? 1.896 31.672 26.688 1 93.56 206 THR A CA 1
ATOM 1563 C C . THR A 1 206 ? 1.208 32.438 25.562 1 93.56 206 THR A C 1
ATOM 1565 O O . THR A 1 206 ? 0.068 32.875 25.719 1 93.56 206 THR A O 1
ATOM 1568 N N . SER A 1 207 ? 1.863 32.5 24.484 1 95.38 207 SER A N 1
ATOM 1569 C CA . SER A 1 207 ? 1.336 33.312 23.406 1 95.38 207 SER A CA 1
ATOM 1570 C C . SER A 1 207 ? 0.579 32.469 22.391 1 95.38 207 SER A C 1
ATOM 1572 O O . SER A 1 207 ? 0.297 32.938 21.281 1 95.38 207 SER A O 1
ATOM 1574 N N . ILE A 1 208 ? 0.277 31.203 22.75 1 96.44 208 ILE A N 1
ATOM 1575 C CA . ILE A 1 208 ? -0.395 30.297 21.828 1 96.44 208 ILE A CA 1
ATOM 1576 C C . ILE A 1 208 ? -1.781 30.828 21.484 1 96.44 208 ILE A C 1
ATOM 1578 O O . ILE A 1 208 ? -2.502 31.312 22.359 1 96.44 208 ILE A O 1
ATOM 1582 N N . LEU A 1 209 ? -2.1 30.844 20.25 1 96.69 209 LEU A N 1
ATOM 1583 C CA . LEU A 1 209 ? -3.436 31.188 19.781 1 96.69 209 LEU A CA 1
ATOM 1584 C C . LEU A 1 209 ? -4.352 29.969 19.781 1 96.69 209 LEU A C 1
ATOM 1586 O O . LEU A 1 209 ? -4.223 29.094 18.938 1 96.69 209 LEU A O 1
ATOM 1590 N N . ARG A 1 210 ? -5.285 29.984 20.703 1 96.94 210 ARG A N 1
ATOM 1591 C CA . ARG A 1 210 ? -6.113 28.797 20.891 1 96.94 210 ARG A CA 1
ATOM 1592 C C . ARG A 1 210 ? -7.188 28.688 19.812 1 96.94 210 ARG A C 1
ATOM 1594 O O . ARG A 1 210 ? -7.539 27.578 19.391 1 96.94 210 ARG A O 1
ATOM 1601 N N . ASN A 1 211 ? -7.727 29.781 19.453 1 96.94 211 ASN A N 1
ATOM 1602 C CA . ASN A 1 211 ? -8.773 29.828 18.438 1 96.94 211 ASN A CA 1
ATOM 1603 C C . ASN A 1 211 ? -8.516 30.938 17.422 1 96.94 211 ASN A C 1
ATOM 1605 O O . ASN A 1 211 ? -8.211 32.062 17.797 1 96.94 211 ASN A O 1
ATOM 1609 N N . ILE A 1 212 ? -8.523 30.562 16.203 1 96.81 212 ILE A N 1
ATOM 1610 C CA . ILE A 1 212 ? -8.383 31.531 15.109 1 96.81 212 ILE A CA 1
ATOM 1611 C C . ILE A 1 212 ? -9.555 31.375 14.141 1 96.81 212 ILE A C 1
ATOM 1613 O O . ILE A 1 212 ? -9.922 30.266 13.766 1 96.81 212 ILE A O 1
ATOM 1617 N N . SER A 1 213 ? -10.18 32.469 13.789 1 97.06 213 SER A N 1
ATOM 1618 C CA . SER A 1 213 ? -11.211 32.438 12.75 1 97.06 213 SER A CA 1
ATOM 1619 C C . SER A 1 213 ? -10.594 32.438 11.359 1 97.06 213 SER A C 1
ATOM 1621 O O . SER A 1 213 ? -9.602 33.125 11.117 1 97.06 213 SER A O 1
ATOM 1623 N N . LEU A 1 214 ? -11.219 31.672 10.461 1 96.94 214 LEU A N 1
ATOM 1624 C CA . LEU A 1 214 ? -10.781 31.625 9.07 1 96.94 214 LEU A CA 1
ATOM 1625 C C . LEU A 1 214 ? -10.641 33.031 8.5 1 96.94 214 LEU A C 1
ATOM 1627 O O . LEU A 1 214 ? -9.711 33.312 7.746 1 96.94 214 LEU A O 1
ATOM 1631 N N . GLY A 1 215 ? -11.523 33.875 8.891 1 96 215 GLY A N 1
ATOM 1632 C CA . GLY A 1 215 ? -11.523 35.25 8.406 1 96 215 GLY A CA 1
ATOM 1633 C C . GLY A 1 215 ? -10.336 36.062 8.906 1 96 215 GLY A C 1
ATOM 1634 O O . GLY A 1 215 ? -9.961 37.062 8.289 1 96 215 GLY A O 1
ATOM 1635 N N . ASP A 1 216 ? -9.711 35.688 9.961 1 95.38 216 ASP A N 1
ATOM 1636 C CA . ASP A 1 216 ? -8.609 36.438 10.57 1 95.38 216 ASP A CA 1
ATOM 1637 C C . ASP A 1 216 ? -7.262 35.938 10.055 1 95.38 216 ASP A C 1
ATOM 1639 O O . ASP A 1 216 ? -6.238 36.594 10.242 1 95.38 216 ASP A O 1
ATOM 1643 N N . LEU A 1 217 ? -7.23 34.781 9.43 1 94.62 217 LEU A N 1
ATOM 1644 C CA . LEU A 1 217 ? -5.988 34.094 9.078 1 94.62 217 LEU A CA 1
ATOM 1645 C C . LEU A 1 217 ? -5.133 34.969 8.164 1 94.62 217 LEU A C 1
ATOM 1647 O O . LEU A 1 217 ? -3.92 35.062 8.359 1 94.62 217 LEU A O 1
ATOM 1651 N N . PRO A 1 218 ? -5.734 35.625 7.148 1 93.44 218 PRO A N 1
ATOM 1652 C CA . PRO A 1 218 ? -4.934 36.406 6.211 1 93.44 218 PRO A CA 1
ATOM 1653 C C . PRO A 1 218 ? -4.098 37.469 6.906 1 93.44 218 PRO A C 1
ATOM 1655 O O . PRO A 1 218 ? -2.994 37.812 6.453 1 93.44 218 PRO A O 1
ATOM 1658 N N . ASN A 1 219 ? -4.543 37.938 8.031 1 94.31 219 ASN A N 1
ATOM 1659 C CA . ASN A 1 219 ? -3.857 39.031 8.75 1 94.31 219 ASN A CA 1
ATOM 1660 C C . ASN A 1 219 ? -2.666 38.5 9.547 1 94.31 219 ASN A C 1
ATOM 1662 O O . ASN A 1 219 ? -1.841 39.25 10.023 1 94.31 219 ASN A O 1
ATOM 1666 N N . LEU A 1 220 ? -2.625 37.219 9.586 1 95.38 220 LEU A N 1
ATOM 1667 C CA . LEU A 1 220 ? -1.603 36.625 10.438 1 95.38 220 LEU A CA 1
ATOM 1668 C C . LEU A 1 220 ? -0.366 36.25 9.625 1 95.38 220 LEU A C 1
ATOM 1670 O O . LEU A 1 220 ? 0.703 36 10.188 1 95.38 220 LEU A O 1
ATOM 1674 N N . TYR A 1 221 ? -0.471 36.125 8.305 1 93.19 221 TYR A N 1
ATOM 1675 C CA . TYR A 1 221 ? 0.659 35.75 7.461 1 93.19 221 TYR A CA 1
ATOM 1676 C C . TYR A 1 221 ? 1.747 36.812 7.512 1 93.19 221 TYR A C 1
ATOM 1678 O O . TYR A 1 221 ? 1.452 38 7.551 1 93.19 221 TYR A O 1
ATOM 1686 N N . GLY A 1 222 ? 3.006 36.438 7.41 1 88.12 222 GLY A N 1
ATOM 1687 C CA . GLY A 1 222 ? 4.133 37.344 7.375 1 88.12 222 GLY A CA 1
ATOM 1688 C C . GLY A 1 222 ? 4.562 37.812 8.75 1 88.12 222 GLY A C 1
ATOM 1689 O O . GLY A 1 222 ? 5.707 38.25 8.938 1 88.12 222 GLY A O 1
ATOM 1690 N N . LYS A 1 223 ? 3.787 37.781 9.719 1 87.19 223 LYS A N 1
ATOM 1691 C CA . LYS A 1 223 ? 4.109 38.219 11.078 1 87.19 223 LYS A CA 1
ATOM 1692 C C . LYS A 1 223 ? 4.137 37.031 12.039 1 87.19 223 LYS A C 1
ATOM 1694 O O . LYS A 1 223 ? 5.188 36.719 12.602 1 87.19 223 LYS A O 1
ATOM 1699 N N . ILE A 1 224 ? 3.037 36.438 12.102 1 91.81 224 ILE A N 1
ATOM 1700 C CA . ILE A 1 224 ? 2.846 35.312 13.016 1 91.81 224 ILE A CA 1
ATOM 1701 C C . ILE A 1 224 ? 3.096 34 12.281 1 91.81 224 ILE A C 1
ATOM 1703 O O . ILE A 1 224 ? 3.85 33.125 12.766 1 91.81 224 ILE A O 1
ATOM 1707 N N . ILE A 1 225 ? 2.535 33.812 11.141 1 92.88 225 ILE A N 1
ATOM 1708 C CA . ILE A 1 225 ? 2.705 32.625 10.305 1 92.88 225 ILE A CA 1
ATOM 1709 C C . ILE A 1 225 ? 3.938 32.812 9.422 1 92.88 225 ILE A C 1
ATOM 1711 O O . ILE A 1 225 ? 3.932 33.594 8.484 1 92.88 225 ILE A O 1
ATOM 1715 N N . GLN A 1 226 ? 4.961 32.031 9.711 1 87.75 226 GLN A N 1
ATOM 1716 C CA . GLN A 1 226 ? 6.219 32.125 8.977 1 87.75 226 GLN A CA 1
ATOM 1717 C C . GLN A 1 226 ? 6.832 30.766 8.727 1 87.75 226 GLN A C 1
ATOM 1719 O O . GLN A 1 226 ? 6.438 29.781 9.344 1 87.75 226 GLN A O 1
ATOM 1724 N N . GLY A 1 227 ? 7.715 30.75 7.73 1 81.94 227 GLY A N 1
ATOM 1725 C CA . GLY A 1 227 ? 8.516 29.562 7.484 1 81.94 227 GLY A CA 1
ATOM 1726 C C . GLY A 1 227 ? 7.676 28.328 7.176 1 81.94 227 GLY A C 1
ATOM 1727 O O . GLY A 1 227 ? 6.801 28.375 6.309 1 81.94 227 GLY A O 1
ATOM 1728 N N . GLY A 1 228 ? 7.98 27.234 7.902 1 81.38 228 GLY A N 1
ATOM 1729 C CA . GLY A 1 228 ? 7.344 25.953 7.664 1 81.38 228 GLY A CA 1
ATOM 1730 C C . GLY A 1 228 ? 5.879 25.922 8.055 1 81.38 228 GLY A C 1
ATOM 1731 O O . GLY A 1 228 ? 5.129 25.047 7.637 1 81.38 228 GLY A O 1
ATOM 1732 N N . MET A 1 229 ? 5.535 26.922 8.797 1 88.81 229 MET A N 1
ATOM 1733 C CA . MET A 1 229 ? 4.148 27 9.242 1 88.81 229 MET A CA 1
ATOM 1734 C C . MET A 1 229 ? 3.246 27.484 8.109 1 88.81 229 MET A C 1
ATOM 1736 O O . MET A 1 229 ? 2.045 27.219 8.109 1 88.81 229 MET A O 1
ATOM 1740 N N . ILE A 1 230 ? 3.814 28.172 7.125 1 89.62 230 ILE A N 1
ATOM 1741 C CA . ILE A 1 230 ? 3.029 28.75 6.047 1 89.62 230 ILE A CA 1
ATOM 1742 C C . ILE A 1 230 ? 2.299 27.656 5.281 1 89.62 230 ILE A C 1
ATOM 1744 O O . ILE A 1 230 ? 1.068 27.656 5.211 1 89.62 230 ILE A O 1
ATOM 1748 N N . PRO A 1 231 ? 3.061 26.641 4.766 1 88.69 231 PRO A N 1
ATOM 1749 C CA . PRO A 1 231 ? 2.342 25.609 4.027 1 88.69 231 PRO A CA 1
ATOM 1750 C C . PRO A 1 231 ? 1.335 24.859 4.895 1 88.69 231 PRO A C 1
ATOM 1752 O O . PRO A 1 231 ? 0.278 24.438 4.41 1 88.69 231 PRO A O 1
ATOM 1755 N N . LYS A 1 232 ? 1.627 24.625 6.125 1 92.81 232 LYS A N 1
ATOM 1756 C CA . LYS A 1 232 ? 0.715 23.938 7.039 1 92.81 232 LYS A CA 1
ATOM 1757 C C . LYS A 1 232 ? -0.596 24.703 7.184 1 92.81 232 LYS A C 1
ATOM 1759 O O . LYS A 1 232 ? -1.674 24.141 6.973 1 92.81 232 LYS A O 1
ATOM 1764 N N . ILE A 1 233 ? -0.443 25.969 7.469 1 95.31 233 ILE A N 1
ATOM 1765 C CA . ILE A 1 233 ? -1.622 26.797 7.691 1 95.31 233 ILE A CA 1
ATOM 1766 C C . ILE A 1 233 ? -2.391 26.969 6.383 1 95.31 233 ILE A C 1
ATOM 1768 O O . ILE A 1 233 ? -3.625 26.953 6.375 1 95.31 233 ILE A O 1
ATOM 1772 N N . GLN A 1 234 ? -1.71 27.141 5.316 1 94.56 234 GLN A N 1
ATOM 1773 C CA . GLN A 1 234 ? -2.357 27.25 4.016 1 94.56 234 GLN A CA 1
ATOM 1774 C C . GLN A 1 234 ? -3.199 26.016 3.705 1 94.56 234 GLN A C 1
ATOM 1776 O O . GLN A 1 234 ? -4.309 26.141 3.182 1 94.56 234 GLN A O 1
ATOM 1781 N N . SER A 1 235 ? -2.662 24.875 3.994 1 95.88 235 SER A N 1
ATOM 1782 C CA . SER A 1 235 ? -3.389 23.625 3.775 1 95.88 235 SER A CA 1
ATOM 1783 C C . SER A 1 235 ? -4.648 23.562 4.633 1 95.88 235 SER A C 1
ATOM 1785 O O . SER A 1 235 ? -5.703 23.141 4.164 1 95.88 235 SER A O 1
ATOM 1787 N N . LEU A 1 236 ? -4.516 23.953 5.883 1 97.81 236 LEU A N 1
ATOM 1788 C CA . LEU A 1 236 ? -5.656 23.984 6.797 1 97.81 236 LEU A CA 1
ATOM 1789 C C . LEU A 1 236 ? -6.715 24.969 6.309 1 97.81 236 LEU A C 1
ATOM 1791 O O . LEU A 1 236 ? -7.906 24.641 6.305 1 97.81 236 LEU A O 1
ATOM 1795 N N . GLU A 1 237 ? -6.242 26.125 5.902 1 97.69 237 GLU A N 1
ATOM 1796 C CA . GLU A 1 237 ? -7.125 27.156 5.379 1 97.69 237 GLU A CA 1
ATOM 1797 C C . GLU A 1 237 ? -7.895 26.672 4.16 1 97.69 237 GLU A C 1
ATOM 1799 O O . GLU A 1 237 ? -9.117 26.812 4.082 1 97.69 237 GLU A O 1
ATOM 1804 N N . ASN A 1 238 ? -7.16 26.125 3.27 1 97.38 238 ASN A N 1
ATOM 1805 C CA . ASN A 1 238 ? -7.762 25.609 2.039 1 97.38 238 ASN A CA 1
ATOM 1806 C C . ASN A 1 238 ? -8.781 24.516 2.326 1 97.38 238 ASN A C 1
ATOM 1808 O O . ASN A 1 238 ? -9.852 24.484 1.707 1 97.38 238 ASN A O 1
ATOM 1812 N N . ALA A 1 239 ? -8.461 23.625 3.24 1 98.25 239 ALA A N 1
ATOM 1813 C CA . ALA A 1 239 ? -9.367 22.531 3.6 1 98.25 239 ALA A CA 1
ATOM 1814 C C . ALA A 1 239 ? -10.672 23.078 4.176 1 98.25 239 ALA A C 1
ATOM 1816 O O . ALA A 1 239 ? -11.758 22.594 3.826 1 98.25 239 ALA A O 1
ATOM 1817 N N . LEU A 1 240 ? -10.57 24.078 5.031 1 98.44 240 LEU A N 1
ATOM 1818 C CA . LEU A 1 240 ? -11.758 24.688 5.621 1 98.44 240 LEU A CA 1
ATOM 1819 C C . LEU A 1 240 ? -12.633 25.312 4.543 1 98.44 240 LEU A C 1
ATOM 1821 O O . LEU A 1 240 ? -13.852 25.125 4.547 1 98.44 240 LEU A O 1
ATOM 1825 N N . LYS A 1 241 ? -12.016 26 3.652 1 98.06 241 LYS A N 1
ATOM 1826 C CA . LYS A 1 241 ? -12.742 26.641 2.566 1 98.06 241 LYS A CA 1
ATOM 1827 C C . LYS A 1 241 ? -13.438 25.609 1.677 1 98.06 241 LYS A C 1
ATOM 1829 O O . LYS A 1 241 ? -14.422 25.938 1.001 1 98.06 241 LYS A O 1
ATOM 1834 N N . LYS A 1 242 ? -12.953 24.406 1.717 1 98 242 LYS A N 1
ATOM 1835 C CA . LYS A 1 242 ? -13.492 23.359 0.853 1 98 242 LYS A CA 1
ATOM 1836 C C . LYS A 1 242 ? -14.422 22.438 1.628 1 98 242 LYS A C 1
ATOM 1838 O O . LYS A 1 242 ? -14.781 21.359 1.144 1 98 242 LYS A O 1
ATOM 1843 N N . GLY A 1 243 ? -14.742 22.734 2.859 1 96.62 243 GLY A N 1
ATOM 1844 C CA . GLY A 1 243 ? -15.852 22.047 3.502 1 96.62 243 GLY A CA 1
ATOM 1845 C C . GLY A 1 243 ? -15.453 21.312 4.766 1 96.62 243 GLY A C 1
ATOM 1846 O O . GLY A 1 243 ? -16.312 20.781 5.484 1 96.62 243 GLY A O 1
ATOM 1847 N N . VAL A 1 244 ? -14.203 21.219 5.074 1 98.38 244 VAL A N 1
ATOM 1848 C CA . VAL A 1 244 ? -13.789 20.672 6.359 1 98.38 244 VAL A CA 1
ATOM 1849 C C . VAL A 1 244 ? -14.344 21.531 7.492 1 98.38 244 VAL A C 1
ATOM 1851 O O . VAL A 1 244 ? -14.312 22.766 7.418 1 98.38 244 VAL A O 1
ATOM 1854 N N . LYS A 1 245 ? -14.805 20.906 8.547 1 97.31 245 LYS A N 1
ATOM 1855 C CA . LYS A 1 245 ? -15.539 21.656 9.562 1 97.31 245 LYS A CA 1
ATOM 1856 C C . LYS A 1 245 ? -14.586 22.359 10.531 1 97.31 245 LYS A C 1
ATOM 1858 O O . LYS A 1 245 ? -14.82 23.5 10.938 1 97.31 245 LYS A O 1
ATOM 1863 N N . ASN A 1 246 ? -13.547 21.641 10.961 1 97.31 246 ASN A N 1
ATOM 1864 C CA . ASN A 1 246 ? -12.57 22.156 11.906 1 97.31 246 ASN A CA 1
ATOM 1865 C C . ASN A 1 246 ? -11.141 21.812 11.484 1 97.31 246 ASN A C 1
ATOM 1867 O O . ASN A 1 246 ? -10.898 20.719 10.961 1 97.31 246 ASN A O 1
ATOM 1871 N N . ALA A 1 247 ? -10.281 22.703 11.703 1 98.25 247 ALA A N 1
ATOM 1872 C CA . ALA A 1 247 ? -8.852 22.453 11.547 1 98.25 247 ALA A CA 1
ATOM 1873 C C . ALA A 1 247 ? -8.117 22.609 12.875 1 98.25 247 ALA A C 1
ATOM 1875 O O . ALA A 1 247 ? -8.43 23.5 13.664 1 98.25 247 ALA A O 1
ATOM 1876 N N . LEU A 1 248 ? -7.219 21.719 13.125 1 97.75 248 LEU A N 1
ATOM 1877 C CA . LEU A 1 248 ? -6.57 21.641 14.43 1 97.75 248 LEU A CA 1
ATOM 1878 C C . LEU A 1 248 ? -5.066 21.438 14.281 1 97.75 248 LEU A C 1
ATOM 1880 O O . LEU A 1 248 ? -4.625 20.641 13.461 1 97.75 248 LEU A O 1
ATOM 1884 N N . ILE A 1 249 ? -4.301 22.188 15.016 1 96.62 249 ILE A N 1
ATOM 1885 C CA . ILE A 1 249 ? -2.861 21.984 15.148 1 96.62 249 ILE A CA 1
ATOM 1886 C C . ILE A 1 249 ? -2.547 21.422 16.531 1 96.62 249 ILE A C 1
ATOM 1888 O O . ILE A 1 249 ? -2.852 22.062 17.547 1 96.62 249 ILE A O 1
ATOM 1892 N N . LEU A 1 250 ? -1.992 20.281 16.594 1 95.62 250 LEU A N 1
ATOM 1893 C CA . LEU A 1 250 ? -1.57 19.641 17.828 1 95.62 250 LEU A CA 1
ATOM 1894 C C . LEU A 1 250 ? -0.11 19.219 17.75 1 95.62 250 LEU A C 1
ATOM 1896 O O . LEU A 1 250 ? 0.467 19.156 16.656 1 95.62 250 LEU A O 1
ATOM 1900 N N . ASN A 1 251 ? 0.461 18.938 18.922 1 93.38 251 ASN A N 1
ATOM 1901 C CA . ASN A 1 251 ? 1.851 18.516 19.031 1 93.38 251 ASN A CA 1
ATOM 1902 C C . ASN A 1 251 ? 1.975 16.984 18.953 1 93.38 251 ASN A C 1
ATOM 1904 O O . ASN A 1 251 ? 1.648 16.281 19.922 1 93.38 251 ASN A O 1
ATOM 1908 N N . GLY A 1 252 ? 2.523 16.469 17.859 1 90.19 252 GLY A N 1
ATOM 1909 C CA . GLY A 1 252 ? 2.666 15.039 17.641 1 90.19 252 GLY A CA 1
ATOM 1910 C C . GLY A 1 252 ? 3.713 14.398 18.531 1 90.19 252 GLY A C 1
ATOM 1911 O O . GLY A 1 252 ? 3.762 13.172 18.656 1 90.19 252 GLY A O 1
ATOM 1912 N N . THR A 1 253 ? 4.547 15.172 19.109 1 91.31 253 THR A N 1
ATOM 1913 C CA . THR A 1 253 ? 5.527 14.641 20.047 1 91.31 253 THR A CA 1
ATOM 1914 C C . THR A 1 253 ? 4.938 14.539 21.453 1 91.31 253 THR A C 1
ATOM 1916 O O . THR A 1 253 ? 5.598 14.055 22.375 1 91.31 253 THR A O 1
ATOM 1919 N N . GLN A 1 254 ? 3.754 14.969 21.594 1 92.19 254 GLN A N 1
ATOM 1920 C CA . GLN A 1 254 ? 2.961 14.82 22.812 1 92.19 254 GLN A CA 1
ATOM 1921 C C . GLN A 1 254 ? 1.631 14.125 22.516 1 92.19 254 GLN A C 1
ATOM 1923 O O . GLN A 1 254 ? 0.575 14.766 22.547 1 92.19 254 GLN A O 1
ATOM 1928 N N . PRO A 1 255 ? 1.694 12.82 22.375 1 90.62 255 PRO A N 1
ATOM 1929 C CA . PRO A 1 255 ? 0.544 12.07 21.859 1 90.62 255 PRO A CA 1
ATOM 1930 C C . PRO A 1 255 ? -0.684 12.18 22.766 1 90.62 255 PRO A C 1
ATOM 1932 O O . PRO A 1 255 ? -1.812 11.984 22.297 1 90.62 255 PRO A O 1
ATOM 1935 N N . GLU A 1 256 ? -0.481 12.523 24 1 93.5 256 GLU A N 1
ATOM 1936 C CA . GLU A 1 256 ? -1.595 12.648 24.938 1 93.5 256 GLU A CA 1
ATOM 1937 C C . GLU A 1 256 ? -2.523 13.797 24.547 1 93.5 256 GLU A C 1
ATOM 1939 O O . GLU A 1 256 ? -3.678 13.836 24.969 1 93.5 256 GLU A O 1
ATOM 1944 N N . GLN A 1 257 ? -2.023 14.703 23.734 1 95 257 GLN A N 1
ATOM 1945 C CA . GLN A 1 257 ? -2.822 15.852 23.328 1 95 257 GLN A CA 1
ATOM 1946 C C . GLN A 1 257 ? -4.031 15.422 22.5 1 95 257 GLN A C 1
ATOM 1948 O O . GLN A 1 257 ? -5.098 16.031 22.594 1 95 257 GLN A O 1
ATOM 1953 N N . LEU A 1 258 ? -3.893 14.383 21.703 1 95.31 258 LEU A N 1
ATOM 1954 C CA . LEU A 1 258 ? -5.004 13.875 20.906 1 95.31 258 LEU A CA 1
ATOM 1955 C C . LEU A 1 258 ? -6.164 13.453 21.812 1 95.31 258 LEU A C 1
ATOM 1957 O O . LEU A 1 258 ? -7.301 13.867 21.594 1 95.31 258 LEU A O 1
ATOM 1961 N N . LEU A 1 259 ? -5.832 12.703 22.859 1 96 259 LEU A N 1
ATOM 1962 C CA . LEU A 1 259 ? -6.867 12.211 23.766 1 96 259 LEU A CA 1
ATOM 1963 C C . LEU A 1 259 ? -7.418 13.336 24.625 1 96 259 LEU A C 1
ATOM 1965 O O . LEU A 1 259 ? -8.617 13.375 24.922 1 96 259 LEU A O 1
ATOM 1969 N N . ALA A 1 260 ? -6.48 14.188 25.062 1 95.94 260 ALA A N 1
ATOM 1970 C CA . ALA A 1 260 ? -6.918 15.336 25.859 1 95.94 260 ALA A CA 1
ATOM 1971 C C . ALA A 1 260 ? -7.949 16.172 25.094 1 95.94 260 ALA A C 1
ATOM 1973 O O . ALA A 1 260 ? -8.945 16.594 25.672 1 95.94 260 ALA A O 1
ATOM 1974 N N . TYR A 1 261 ? -7.77 16.344 23.828 1 96.06 261 TYR A N 1
ATOM 1975 C CA . TYR A 1 261 ? -8.68 17.156 23.031 1 96.06 261 TYR A CA 1
ATOM 1976 C C . TYR A 1 261 ? -9.984 16.422 22.766 1 96.06 261 TYR A C 1
ATOM 1978 O O . TYR A 1 261 ? -11.07 16.922 23.078 1 96.06 261 TYR A O 1
ATOM 1986 N N . PHE A 1 262 ? -9.945 15.18 22.297 1 95.56 262 PHE A N 1
ATOM 1987 C CA . PHE A 1 262 ? -11.117 14.516 21.75 1 95.56 262 PHE A CA 1
ATOM 1988 C C . PHE A 1 262 ? -11.867 13.75 22.844 1 95.56 262 PHE A C 1
ATOM 1990 O O . PHE A 1 262 ? -13.078 13.539 22.734 1 95.56 262 PHE A O 1
ATOM 1997 N N . GLU A 1 263 ? -11.211 13.328 23.875 1 92.81 263 GLU A N 1
ATOM 1998 C CA . GLU A 1 263 ? -11.867 12.562 24.938 1 92.81 263 GLU A CA 1
ATOM 1999 C C . GLU A 1 263 ? -12.234 13.445 26.109 1 92.81 263 GLU A C 1
ATOM 2001 O O . GLU A 1 263 ? -13.32 13.305 26.688 1 92.81 263 GLU A O 1
ATOM 2006 N N . LYS A 1 264 ? -11.336 14.422 26.406 1 92.12 264 LYS A N 1
ATOM 2007 C CA . LYS A 1 264 ? -11.523 15.195 27.641 1 92.12 264 LYS A CA 1
ATOM 2008 C C . LYS A 1 264 ? -12.094 16.578 27.328 1 92.12 264 LYS A C 1
ATOM 2010 O O . LYS A 1 264 ? -12.477 17.312 28.234 1 92.12 264 LYS A O 1
ATOM 2015 N N . GLY A 1 265 ? -11.969 16.969 26.125 1 91.62 265 GLY A N 1
ATOM 2016 C CA . GLY A 1 265 ? -12.484 18.281 25.75 1 91.62 265 GLY A CA 1
ATOM 2017 C C . GLY A 1 265 ? -11.594 19.422 26.188 1 91.62 265 GLY A C 1
ATOM 2018 O O . GLY A 1 265 ? -12.062 20.547 26.391 1 91.62 265 GLY A O 1
ATOM 2019 N N . SER A 1 266 ? -10.352 19.141 26.266 1 92.56 266 SER A N 1
ATOM 2020 C CA . SER A 1 266 ? -9.391 20.156 26.719 1 92.56 266 SER A CA 1
ATOM 2021 C C . SER A 1 266 ? -9.125 21.172 25.609 1 92.56 266 SER A C 1
ATOM 2023 O O . SER A 1 266 ? -9.18 20.844 24.422 1 92.56 266 SER A O 1
ATOM 2025 N N . THR A 1 267 ? -8.898 22.359 26.062 1 92.06 267 THR A N 1
ATOM 2026 C CA . THR A 1 267 ? -8.477 23.406 25.141 1 92.06 267 THR A CA 1
ATOM 2027 C C . THR A 1 267 ? -6.973 23.328 24.891 1 92.06 267 THR A C 1
ATOM 2029 O O . THR A 1 267 ? -6.191 23.906 25.656 1 92.06 267 THR A O 1
ATOM 2032 N N . ILE A 1 268 ? -6.621 22.688 23.922 1 94.81 268 ILE A N 1
ATOM 2033 C CA . ILE A 1 268 ? -5.211 22.531 23.594 1 94.81 268 ILE A CA 1
ATOM 2034 C C . ILE A 1 268 ? -4.996 22.781 22.109 1 94.81 268 ILE A C 1
ATOM 2036 O O . ILE A 1 268 ? -5.93 22.656 21.312 1 94.81 268 ILE A O 1
ATOM 2040 N N . GLY A 1 269 ? -3.717 23.188 21.766 1 96.5 269 GLY A N 1
ATOM 2041 C CA . GLY A 1 269 ? -3.365 23.453 20.391 1 96.5 269 GLY A CA 1
ATOM 2042 C C . GLY A 1 269 ? -4.004 24.719 19.828 1 96.5 269 GLY A C 1
ATOM 2043 O O . GLY A 1 269 ? -4.246 25.672 20.578 1 96.5 269 GLY A O 1
ATOM 2044 N N . THR A 1 270 ? -4.105 24.812 18.578 1 97.94 270 THR A N 1
ATOM 2045 C CA . THR A 1 270 ? -4.785 25.891 17.875 1 97.94 270 THR A CA 1
ATOM 2046 C C . THR A 1 270 ? -5.902 25.344 17 1 97.94 270 THR A C 1
ATOM 2048 O O . THR A 1 270 ? -5.68 24.422 16.203 1 97.94 270 THR A O 1
ATOM 2051 N N . THR A 1 271 ? -7.086 25.844 17.203 1 97.75 271 THR A N 1
ATOM 2052 C CA . THR A 1 271 ? -8.219 25.484 16.359 1 97.75 271 THR A CA 1
ATOM 2053 C C . THR A 1 271 ? -8.57 26.625 15.406 1 97.75 271 THR A C 1
ATOM 2055 O O . THR A 1 271 ? -8.656 27.781 15.82 1 97.75 271 THR A O 1
ATOM 2058 N N . ILE A 1 272 ? -8.625 26.297 14.18 1 97.5 272 ILE A N 1
ATOM 2059 C CA . ILE A 1 272 ? -9.078 27.25 13.164 1 97.5 272 ILE A CA 1
ATOM 2060 C C . ILE A 1 272 ? -10.484 26.875 12.703 1 97.5 272 ILE A C 1
ATOM 2062 O O . ILE A 1 272 ? -10.734 25.734 12.305 1 97.5 272 ILE A O 1
ATOM 2066 N N . THR A 1 273 ? -11.359 27.766 12.805 1 95 273 THR A N 1
ATOM 2067 C CA . THR A 1 273 ? -12.758 27.5 12.484 1 95 273 THR A CA 1
ATOM 2068 C C . THR A 1 273 ? -13.312 28.547 11.531 1 95 273 THR A C 1
ATOM 2070 O O . THR A 1 273 ? -12.648 29.547 11.25 1 95 273 THR A O 1
ATOM 2073 N N . HIS A 1 274 ? -14.5 28.328 10.992 1 95.56 274 HIS A N 1
ATOM 2074 C CA . HIS A 1 274 ? -15.203 29.234 10.086 1 95.56 274 HIS A CA 1
ATOM 2075 C C . HIS A 1 274 ? -15.656 30.5 10.812 1 95.56 274 HIS A C 1
ATOM 2077 O O . HIS A 1 274 ? -15.93 30.469 12.016 1 95.56 274 HIS A O 1
ATOM 2083 N N . MET B 1 1 ? -18.766 -17.656 -18.953 1 71.12 1 MET B N 1
ATOM 2084 C CA . MET B 1 1 ? -18.578 -18.328 -17.656 1 71.12 1 MET B CA 1
ATOM 2085 C C . MET B 1 1 ? -19.188 -17.5 -16.531 1 71.12 1 MET B C 1
ATOM 2087 O O . MET B 1 1 ? -19.234 -16.281 -16.594 1 71.12 1 MET B O 1
ATOM 2091 N N . PRO B 1 2 ? -19.766 -18.203 -15.586 1 85.38 2 PRO B N 1
ATOM 2092 C CA . PRO B 1 2 ? -20.297 -17.484 -14.422 1 85.38 2 PRO B CA 1
ATOM 2093 C C . PRO B 1 2 ? -19.234 -16.688 -13.68 1 85.38 2 PRO B C 1
ATOM 2095 O O . PRO B 1 2 ? -18.047 -16.969 -13.812 1 85.38 2 PRO B O 1
ATOM 2098 N N . SER B 1 3 ? -19.594 -15.672 -13.039 1 93.44 3 SER B N 1
ATOM 2099 C CA . SER B 1 3 ? -18.703 -14.867 -12.219 1 93.44 3 SER B CA 1
ATOM 2100 C C . SER B 1 3 ? -17.938 -15.734 -11.219 1 93.44 3 SER B C 1
ATOM 2102 O O . SER B 1 3 ? -18.516 -16.609 -10.578 1 93.44 3 SER B O 1
ATOM 2104 N N . SER B 1 4 ? -16.609 -15.602 -11.258 1 97.5 4 SER B N 1
ATOM 2105 C CA . SER B 1 4 ? -15.734 -16.375 -10.391 1 97.5 4 SER B CA 1
ATOM 2106 C C . SER B 1 4 ? -14.789 -15.461 -9.609 1 97.5 4 SER B C 1
ATOM 2108 O O . SER B 1 4 ? -14.516 -14.336 -10.023 1 97.5 4 SER B O 1
ATOM 2110 N N . LYS B 1 5 ? -14.469 -16 -8.461 1 98.62 5 LYS B N 1
ATOM 2111 C CA . LYS B 1 5 ? -13.391 -15.375 -7.699 1 98.62 5 LYS B CA 1
ATOM 2112 C C . LYS B 1 5 ? -12.031 -15.914 -8.125 1 98.62 5 LYS B C 1
ATOM 2114 O O . LYS B 1 5 ? -11.75 -17.109 -7.953 1 98.62 5 LYS B O 1
ATOM 2119 N N . LEU B 1 6 ? -11.125 -15 -8.688 1 98.75 6 LEU B N 1
ATOM 2120 C CA . LEU B 1 6 ? -9.844 -15.375 -9.266 1 98.75 6 LEU B CA 1
ATOM 2121 C C . LEU B 1 6 ? -8.688 -14.812 -8.445 1 98.75 6 LEU B C 1
ATOM 2123 O O . LEU B 1 6 ? -8.641 -13.609 -8.188 1 98.75 6 LEU B O 1
ATOM 2127 N N . LEU B 1 7 ? -7.824 -15.648 -7.996 1 98.88 7 LEU B N 1
ATOM 2128 C CA . LEU B 1 7 ? -6.52 -15.219 -7.504 1 98.88 7 LEU B CA 1
ATOM 2129 C C . LEU B 1 7 ? -5.438 -15.461 -8.547 1 98.88 7 LEU B C 1
ATOM 2131 O O . LEU B 1 7 ? -5.277 -16.594 -9.031 1 98.88 7 LEU B O 1
ATOM 2135 N N . ILE B 1 8 ? -4.711 -14.406 -8.891 1 98.25 8 ILE B N 1
ATOM 2136 C CA . ILE B 1 8 ? -3.697 -14.5 -9.938 1 98.25 8 ILE B CA 1
ATOM 2137 C C . ILE B 1 8 ? -2.324 -14.172 -9.359 1 98.25 8 ILE B C 1
ATOM 2139 O O . ILE B 1 8 ? -2.125 -13.102 -8.781 1 98.25 8 ILE B O 1
ATOM 2143 N N . LYS B 1 9 ? -1.464 -15.109 -9.414 1 97.5 9 LYS B N 1
ATOM 2144 C CA . LYS B 1 9 ? -0.059 -14.836 -9.125 1 97.5 9 LYS B CA 1
ATOM 2145 C C . LYS B 1 9 ? 0.662 -14.328 -10.375 1 97.5 9 LYS B C 1
ATOM 2147 O O . LYS B 1 9 ? 0.783 -15.047 -11.367 1 97.5 9 LYS B O 1
ATOM 2152 N N . TYR B 1 10 ? 1.037 -13.07 -10.242 1 93.31 10 TYR B N 1
ATOM 2153 C CA . TYR B 1 10 ? 1.656 -12.352 -11.352 1 93.31 10 TYR B CA 1
ATOM 2154 C C . TYR B 1 10 ? 3.125 -12.07 -11.062 1 93.31 10 TYR B C 1
ATOM 2156 O O . TYR B 1 10 ? 3.449 -11.344 -10.117 1 93.31 10 TYR B O 1
ATOM 2164 N N . GLY B 1 11 ? 4.051 -12.633 -11.734 1 76.56 11 GLY B N 1
ATOM 2165 C CA . GLY B 1 11 ? 5.422 -12.383 -11.32 1 76.56 11 GLY B CA 1
ATOM 2166 C C . GLY B 1 11 ? 6.43 -12.609 -12.438 1 76.56 11 GLY B C 1
ATOM 2167 O O . GLY B 1 11 ? 6.066 -13.062 -13.523 1 76.56 11 GLY B O 1
ATOM 2168 N N . GLY B 1 12 ? 7.602 -12.258 -12.148 1 67.75 12 GLY B N 1
ATOM 2169 C CA . GLY B 1 12 ? 8.812 -12.633 -12.867 1 67.75 12 GLY B CA 1
ATOM 2170 C C . GLY B 1 12 ? 8.984 -11.875 -14.164 1 67.75 12 GLY B C 1
ATOM 2171 O O . GLY B 1 12 ? 8.812 -10.656 -14.211 1 67.75 12 GLY B O 1
ATOM 2172 N N . ASN B 1 13 ? 9.227 -12.539 -15.086 1 64.5 13 ASN B N 1
ATOM 2173 C CA . ASN B 1 13 ? 9.609 -12.031 -16.391 1 64.5 13 ASN B CA 1
ATOM 2174 C C . ASN B 1 13 ? 8.422 -11.398 -17.109 1 64.5 13 ASN B C 1
ATOM 2176 O O . ASN B 1 13 ? 8.602 -10.555 -18 1 64.5 13 ASN B O 1
ATOM 2180 N N . ALA B 1 14 ? 7.273 -11.719 -16.531 1 67.81 14 ALA B N 1
ATOM 2181 C CA . ALA B 1 14 ? 6.078 -11.195 -17.188 1 67.81 14 ALA B CA 1
ATOM 2182 C C . ALA B 1 14 ? 5.844 -9.734 -16.812 1 67.81 14 ALA B C 1
ATOM 2184 O O . ALA B 1 14 ? 5.09 -9.023 -17.5 1 67.81 14 ALA B O 1
ATOM 2185 N N . MET B 1 15 ? 6.523 -9.242 -15.805 1 78.12 15 MET B N 1
ATOM 2186 C CA . MET B 1 15 ? 6.266 -7.895 -15.297 1 78.12 15 MET B CA 1
ATOM 2187 C C . MET B 1 15 ? 7.32 -6.914 -15.797 1 78.12 15 MET B C 1
ATOM 2189 O O . MET B 1 15 ? 7.219 -5.711 -15.555 1 78.12 15 MET B O 1
ATOM 2193 N N . ILE B 1 16 ? 8.25 -7.418 -16.484 1 79.62 16 ILE B N 1
ATOM 2194 C CA . ILE B 1 16 ? 9.375 -6.57 -16.859 1 79.62 16 ILE B CA 1
ATOM 2195 C C . ILE B 1 16 ? 9.047 -5.812 -18.141 1 79.62 16 ILE B C 1
ATOM 2197 O O . ILE B 1 16 ? 9.539 -4.703 -18.359 1 79.62 16 ILE B O 1
ATOM 2201 N N . ASN B 1 17 ? 8.164 -6.324 -18.938 1 86.25 17 ASN B N 1
ATOM 2202 C CA . ASN B 1 17 ? 7.773 -5.707 -20.203 1 86.25 17 ASN B CA 1
ATOM 2203 C C . ASN B 1 17 ? 6.523 -4.844 -20.031 1 86.25 17 ASN B C 1
ATOM 2205 O O . ASN B 1 17 ? 5.438 -5.359 -19.766 1 86.25 17 ASN B O 1
ATOM 2209 N N . GLN B 1 18 ? 6.691 -3.582 -20.328 1 88.44 18 GLN B N 1
ATOM 2210 C CA . GLN B 1 18 ? 5.605 -2.631 -20.109 1 88.44 18 GLN B CA 1
ATOM 2211 C C . GLN B 1 18 ? 4.414 -2.941 -21.016 1 88.44 18 GLN B C 1
ATOM 2213 O O . GLN B 1 18 ? 3.262 -2.807 -20.594 1 88.44 18 GLN B O 1
ATOM 2218 N N . THR B 1 19 ? 4.738 -3.305 -22.234 1 91.25 19 THR B N 1
ATOM 2219 C CA . THR B 1 19 ? 3.676 -3.646 -23.172 1 91.25 19 THR B CA 1
ATOM 2220 C C . THR B 1 19 ? 2.871 -4.84 -22.672 1 91.25 19 THR B C 1
ATOM 2222 O O . THR B 1 19 ? 1.641 -4.84 -22.75 1 91.25 19 THR B O 1
ATOM 2225 N N . LEU B 1 20 ? 3.613 -5.809 -22.203 1 91.5 20 LEU B N 1
ATOM 2226 C CA . LEU B 1 20 ? 2.953 -6.992 -21.672 1 91.5 20 LEU B CA 1
ATOM 2227 C C . LEU B 1 20 ? 2.105 -6.629 -20.453 1 91.5 20 LEU B C 1
ATOM 2229 O O . LEU B 1 20 ? 1.002 -7.152 -20.281 1 91.5 20 LEU B O 1
ATOM 2233 N N . LYS B 1 21 ? 2.578 -5.793 -19.609 1 93.69 21 LYS B N 1
ATOM 2234 C CA . LYS B 1 21 ? 1.843 -5.34 -18.422 1 93.69 21 LYS B CA 1
ATOM 2235 C C . LYS B 1 21 ? 0.517 -4.695 -18.828 1 93.69 21 LYS B C 1
ATOM 2237 O O . LYS B 1 21 ? -0.512 -4.941 -18.188 1 93.69 21 LYS B O 1
ATOM 2242 N N . LEU B 1 22 ? 0.541 -3.859 -19.828 1 94.19 22 LEU B N 1
ATOM 2243 C CA . LEU B 1 22 ? -0.653 -3.18 -20.312 1 94.19 22 LEU B CA 1
ATOM 2244 C C . LEU B 1 22 ? -1.665 -4.184 -20.859 1 94.19 22 LEU B C 1
ATOM 2246 O O . LEU B 1 22 ? -2.867 -4.051 -20.625 1 94.19 22 LEU B O 1
ATOM 2250 N N . GLN B 1 23 ? -1.159 -5.156 -21.547 1 94.75 23 GLN B N 1
ATOM 2251 C CA . GLN B 1 23 ? -2.035 -6.18 -22.109 1 94.75 23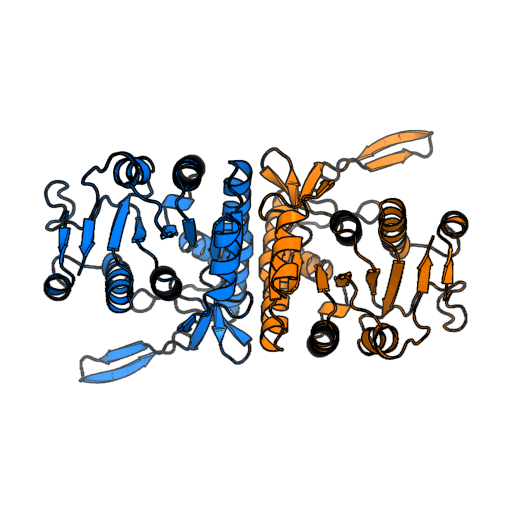 GLN B CA 1
ATOM 2252 C C . GLN B 1 23 ? -2.689 -7.008 -21.016 1 94.75 23 GLN B C 1
ATOM 2254 O O . GLN B 1 23 ? -3.857 -7.383 -21.109 1 94.75 23 GLN B O 1
ATOM 2259 N N . ILE B 1 24 ? -1.924 -7.293 -20.016 1 95.44 24 ILE B N 1
ATOM 2260 C CA . ILE B 1 24 ? -2.477 -8.008 -18.875 1 95.44 24 ILE B CA 1
ATOM 2261 C C . ILE B 1 24 ? -3.568 -7.168 -18.219 1 95.44 24 ILE B C 1
ATOM 2263 O O . ILE B 1 24 ? -4.652 -7.676 -17.906 1 95.44 24 ILE B O 1
ATOM 2267 N N . ALA B 1 25 ? -3.309 -5.891 -18 1 96.38 25 ALA B N 1
ATOM 2268 C CA . ALA B 1 25 ? -4.289 -4.98 -17.422 1 96.38 25 ALA B CA 1
ATOM 2269 C C . ALA B 1 25 ? -5.582 -4.973 -18.219 1 96.38 25 ALA B C 1
ATOM 2271 O O . ALA B 1 25 ? -6.676 -5.008 -17.656 1 96.38 25 ALA B O 1
ATOM 2272 N N . GLN B 1 26 ? -5.461 -4.961 -19.516 1 96.81 26 GLN B N 1
ATOM 2273 C CA . GLN B 1 26 ? -6.629 -4.945 -20.375 1 96.81 26 GLN B CA 1
ATOM 2274 C C . GLN B 1 26 ? -7.426 -6.238 -20.266 1 96.81 26 GLN B C 1
ATOM 2276 O O . GLN B 1 26 ? -8.656 -6.215 -20.25 1 96.81 26 GLN B O 1
ATOM 2281 N N . SER B 1 27 ? -6.727 -7.309 -20.219 1 96.75 27 SER B N 1
ATOM 2282 C CA . SER B 1 27 ? -7.395 -8.594 -20.047 1 96.75 27 SER B CA 1
ATOM 2283 C C . SER B 1 27 ? -8.141 -8.641 -18.719 1 96.75 27 SER B C 1
ATOM 2285 O O . SER B 1 27 ? -9.289 -9.102 -18.656 1 96.75 27 SER B O 1
ATOM 2287 N N . LEU B 1 28 ? -7.527 -8.18 -17.656 1 97.44 28 LEU B N 1
ATOM 2288 C CA . LEU B 1 28 ? -8.148 -8.18 -16.344 1 97.44 28 LEU B CA 1
ATOM 2289 C C . LEU B 1 28 ? -9.352 -7.246 -16.312 1 97.44 28 LEU B C 1
ATOM 2291 O O . LEU B 1 28 ? -10.352 -7.531 -15.641 1 97.44 28 LEU B O 1
ATOM 2295 N N . TYR B 1 29 ? -9.211 -6.117 -17.016 1 97.81 29 TYR B N 1
ATOM 2296 C CA . TYR B 1 29 ? -10.328 -5.184 -17.109 1 97.81 29 TYR B CA 1
ATOM 2297 C C . TYR B 1 29 ? -11.555 -5.863 -17.703 1 97.81 29 TYR B C 1
ATOM 2299 O O . TYR B 1 29 ? -12.664 -5.715 -17.188 1 97.81 29 TYR B O 1
ATOM 2307 N N . ARG B 1 30 ? -11.336 -6.617 -18.75 1 96.88 30 ARG B N 1
ATOM 2308 C CA . ARG B 1 30 ? -12.43 -7.324 -19.422 1 96.88 30 ARG B CA 1
ATOM 2309 C C . ARG B 1 30 ? -13.031 -8.383 -18.5 1 96.88 30 ARG B C 1
ATOM 2311 O O . ARG B 1 30 ? -14.25 -8.539 -18.438 1 96.88 30 ARG B O 1
ATOM 2318 N N . LEU B 1 31 ? -12.219 -9.102 -17.797 1 97.38 31 LEU B N 1
ATOM 2319 C CA . LEU B 1 31 ? -12.688 -10.141 -16.891 1 97.38 31 LEU B CA 1
ATOM 2320 C C . LEU B 1 31 ? -13.492 -9.531 -15.75 1 97.38 31 LEU B C 1
ATOM 2322 O O . LEU B 1 31 ? -14.523 -10.086 -15.352 1 97.38 31 LEU B O 1
ATOM 2326 N N . LYS B 1 32 ? -13.047 -8.438 -15.219 1 97.62 32 LYS B N 1
ATOM 2327 C CA . LYS B 1 32 ? -13.766 -7.762 -14.148 1 97.62 32 LYS B CA 1
ATOM 2328 C C . LYS B 1 32 ? -15.125 -7.254 -14.633 1 97.62 32 LYS B C 1
ATOM 2330 O O . LYS B 1 32 ? -16.125 -7.363 -13.922 1 97.62 32 LYS B O 1
ATOM 2335 N N . ASN B 1 33 ? -15.109 -6.699 -15.82 1 96.19 33 ASN B N 1
ATOM 2336 C CA . ASN B 1 33 ? -16.359 -6.195 -16.391 1 96.19 33 ASN B CA 1
ATOM 2337 C C . ASN B 1 33 ? -17.344 -7.328 -16.656 1 96.19 33 ASN B C 1
ATOM 2339 O O . ASN B 1 33 ? -18.562 -7.102 -16.688 1 96.19 33 ASN B O 1
ATOM 2343 N N . ALA B 1 34 ? -16.797 -8.516 -16.844 1 96.25 34 ALA B N 1
ATOM 2344 C CA . ALA B 1 34 ? -17.641 -9.688 -17.047 1 96.25 34 ALA B CA 1
ATOM 2345 C C . ALA B 1 34 ? -18.172 -10.211 -15.711 1 96.25 34 ALA B C 1
ATOM 2347 O O . ALA B 1 34 ? -18.953 -11.156 -15.68 1 96.25 34 ALA B O 1
ATOM 2348 N N . GLY B 1 35 ? -17.734 -9.625 -14.594 1 97.12 35 GLY B N 1
ATOM 2349 C CA . GLY B 1 35 ? -18.328 -9.938 -13.305 1 97.12 35 GLY B CA 1
ATOM 2350 C C . GLY B 1 35 ? -17.391 -10.695 -12.383 1 97.12 35 GLY B C 1
ATOM 2351 O O . GLY B 1 35 ? -17.719 -10.961 -11.227 1 97.12 35 GLY B O 1
ATOM 2352 N N . HIS B 1 36 ? -16.156 -11.039 -12.852 1 98.19 36 HIS B N 1
ATOM 2353 C CA . HIS B 1 36 ? -15.211 -11.773 -12.016 1 98.19 36 HIS B CA 1
ATOM 2354 C C . HIS B 1 36 ? -14.633 -10.875 -10.922 1 98.19 36 HIS B C 1
ATOM 2356 O O . HIS B 1 36 ? -14.414 -9.688 -11.141 1 98.19 36 HIS B O 1
ATOM 2362 N N . GLU B 1 37 ? -14.438 -11.406 -9.75 1 98.62 37 GLU B N 1
ATOM 2363 C CA . GLU B 1 37 ? -13.656 -10.789 -8.688 1 98.62 37 GLU B CA 1
ATOM 2364 C C . GLU B 1 37 ? -12.195 -11.211 -8.758 1 98.62 37 GLU B C 1
ATOM 2366 O O . GLU B 1 37 ? -11.891 -12.398 -8.922 1 98.62 37 GLU B O 1
ATOM 2371 N N . ILE B 1 38 ? -11.305 -10.258 -8.742 1 98.75 38 ILE B N 1
ATOM 2372 C CA . ILE B 1 38 ? -9.914 -10.594 -9.023 1 98.75 38 ILE B CA 1
ATOM 2373 C C . ILE B 1 38 ? -9.016 -10.055 -7.914 1 98.75 38 ILE B C 1
ATOM 2375 O O . ILE B 1 38 ? -9.18 -8.914 -7.469 1 98.75 38 ILE B O 1
ATOM 2379 N N . VAL B 1 39 ? -8.133 -10.875 -7.422 1 98.88 39 VAL B N 1
ATOM 2380 C CA . VAL B 1 39 ? -7.035 -10.531 -6.527 1 98.88 39 VAL B CA 1
ATOM 2381 C C . VAL B 1 39 ? -5.699 -10.891 -7.18 1 98.88 39 VAL B C 1
ATOM 2383 O O . VAL B 1 39 ? -5.551 -11.977 -7.746 1 98.88 39 VAL B O 1
ATOM 2386 N N . LEU B 1 40 ? -4.805 -9.969 -7.152 1 98.62 40 LEU B N 1
ATOM 2387 C CA . LEU B 1 40 ? -3.486 -10.211 -7.727 1 98.62 40 LEU B CA 1
ATOM 2388 C C . LEU B 1 40 ? -2.42 -10.266 -6.637 1 98.62 40 LEU B C 1
ATOM 2390 O O . LEU B 1 40 ? -2.426 -9.445 -5.715 1 98.62 40 LEU B O 1
ATOM 2394 N N . VAL B 1 41 ? -1.531 -11.25 -6.715 1 98.62 41 VAL B N 1
ATOM 2395 C CA . VAL B 1 41 ? -0.326 -11.336 -5.898 1 98.62 41 VAL B CA 1
ATOM 2396 C C . VAL B 1 41 ? 0.91 -11.289 -6.793 1 98.62 41 VAL B C 1
ATOM 2398 O O . VAL B 1 41 ? 0.98 -11.992 -7.801 1 98.62 41 VAL B O 1
ATOM 2401 N N . HIS B 1 42 ? 1.83 -10.438 -6.41 1 97.31 42 HIS B N 1
ATOM 2402 C CA . HIS B 1 42 ? 3.016 -10.359 -7.262 1 97.31 42 HIS B CA 1
ATOM 2403 C C . HIS B 1 42 ? 4.281 -10.648 -6.461 1 97.31 42 HIS B C 1
ATOM 2405 O O . HIS B 1 42 ? 4.332 -10.406 -5.254 1 97.31 42 HIS B O 1
ATOM 2411 N N . GLY B 1 43 ? 5.277 -11.203 -7.184 1 94.31 43 GLY B N 1
ATOM 2412 C CA . GLY B 1 43 ? 6.645 -11.25 -6.691 1 94.31 43 GLY B CA 1
ATOM 2413 C C . GLY B 1 43 ? 7.484 -10.078 -7.176 1 94.31 43 GLY B C 1
ATOM 2414 O O . GLY B 1 43 ? 6.984 -8.961 -7.309 1 94.31 43 GLY B O 1
ATOM 2415 N N . GLY B 1 44 ? 8.797 -10.359 -7.312 1 94.06 44 GLY B N 1
ATOM 2416 C CA . GLY B 1 44 ? 9.656 -9.289 -7.789 1 94.06 44 GLY B CA 1
ATOM 2417 C C . GLY B 1 44 ? 11.117 -9.68 -7.844 1 94.06 44 GLY B C 1
ATOM 2418 O O . GLY B 1 44 ? 12 -8.844 -7.617 1 94.06 44 GLY B O 1
ATOM 2419 N N . GLY B 1 45 ? 11.391 -10.961 -8.125 1 92.31 45 GLY B N 1
ATOM 2420 C CA . GLY B 1 45 ? 12.734 -11.5 -8.094 1 92.31 45 GLY B CA 1
ATOM 2421 C C . GLY B 1 45 ? 13.742 -10.633 -8.82 1 92.31 45 GLY B C 1
ATOM 2422 O O . GLY B 1 45 ? 14.75 -10.211 -8.234 1 92.31 45 GLY B O 1
ATOM 2423 N N . PRO B 1 46 ? 13.492 -10.383 -10.125 1 92 46 PRO B N 1
ATOM 2424 C CA . PRO B 1 46 ? 14.445 -9.57 -10.891 1 92 46 PRO B CA 1
ATOM 2425 C C . PRO B 1 46 ? 14.648 -8.18 -10.297 1 92 46 PRO B C 1
ATOM 2427 O O . PRO B 1 46 ? 15.758 -7.656 -10.312 1 92 46 PRO B O 1
ATOM 2430 N N . PHE B 1 47 ? 13.633 -7.578 -9.742 1 94.81 47 PHE B N 1
ATOM 2431 C CA . PHE B 1 47 ? 13.711 -6.25 -9.148 1 94.81 47 PHE B CA 1
ATOM 2432 C C . PHE B 1 47 ? 14.484 -6.285 -7.836 1 94.81 47 PHE B C 1
ATOM 2434 O O . PHE B 1 47 ? 15.273 -5.383 -7.555 1 94.81 47 PHE B O 1
ATOM 2441 N N . ILE B 1 48 ? 14.195 -7.312 -7.062 1 96.19 48 ILE B N 1
ATOM 2442 C CA . ILE B 1 48 ? 14.922 -7.492 -5.812 1 96.19 48 ILE B CA 1
ATOM 2443 C C . ILE B 1 48 ? 16.406 -7.664 -6.102 1 96.19 48 ILE B C 1
ATOM 2445 O O . ILE B 1 48 ? 17.25 -7.047 -5.445 1 96.19 48 ILE B O 1
ATOM 2449 N N . ASN B 1 49 ? 16.719 -8.531 -7.109 1 95 49 ASN B N 1
ATOM 2450 C CA . ASN B 1 49 ? 18.109 -8.75 -7.48 1 95 49 ASN B CA 1
ATOM 2451 C C . ASN B 1 49 ? 18.812 -7.441 -7.828 1 95 49 ASN B C 1
ATOM 2453 O O . ASN B 1 49 ? 19.906 -7.168 -7.332 1 95 49 ASN B O 1
ATOM 2457 N N . LYS B 1 50 ? 18.219 -6.668 -8.656 1 94.56 50 LYS B N 1
ATOM 2458 C CA . LYS B 1 50 ? 18.781 -5.391 -9.078 1 94.56 50 LYS B CA 1
ATOM 2459 C C . LYS B 1 50 ? 18.969 -4.457 -7.887 1 94.56 50 LYS B C 1
ATOM 2461 O O . LYS B 1 50 ? 20.016 -3.795 -7.77 1 94.56 50 LYS B O 1
ATOM 2466 N N . ALA B 1 51 ? 17.984 -4.375 -7.02 1 95.81 51 ALA B N 1
ATOM 2467 C CA . ALA B 1 51 ? 18.031 -3.488 -5.859 1 95.81 51 ALA B CA 1
ATOM 2468 C C . ALA B 1 51 ? 19.141 -3.891 -4.902 1 95.81 51 ALA B C 1
ATOM 2470 O O . ALA B 1 51 ? 19.859 -3.033 -4.387 1 95.81 51 ALA B O 1
ATOM 2471 N N . LEU B 1 52 ? 19.25 -5.18 -4.629 1 97.44 52 LEU B N 1
ATOM 2472 C CA . LEU B 1 52 ? 20.281 -5.664 -3.715 1 97.44 52 LEU B CA 1
ATOM 2473 C C . LEU B 1 52 ? 21.672 -5.441 -4.297 1 97.44 52 LEU B C 1
ATOM 2475 O O . LEU B 1 52 ? 22.594 -5.074 -3.574 1 97.44 52 LEU B O 1
ATOM 2479 N N . GLU B 1 53 ? 21.797 -5.68 -5.582 1 96.75 53 GLU B N 1
ATOM 2480 C CA . GLU B 1 53 ? 23.062 -5.41 -6.258 1 96.75 53 GLU B CA 1
ATOM 2481 C C . GLU B 1 53 ? 23.469 -3.939 -6.129 1 96.75 53 GLU B C 1
ATOM 2483 O O . GLU B 1 53 ? 24.594 -3.625 -5.77 1 96.75 53 GLU B O 1
ATOM 2488 N N . LYS B 1 54 ? 22.578 -3.068 -6.406 1 94.25 54 LYS B N 1
ATOM 2489 C CA . LYS B 1 54 ? 22.812 -1.631 -6.309 1 94.25 54 LYS B CA 1
ATOM 2490 C C . LYS B 1 54 ? 23.219 -1.234 -4.891 1 94.25 54 LYS B C 1
ATOM 2492 O O . LYS B 1 54 ? 24.031 -0.328 -4.699 1 94.25 54 LYS B O 1
ATOM 2497 N N . ALA B 1 55 ? 22.625 -1.888 -3.906 1 94.56 55 ALA B N 1
ATOM 2498 C CA . ALA B 1 55 ? 22.891 -1.584 -2.5 1 94.56 55 ALA B CA 1
ATOM 2499 C C . ALA B 1 55 ? 24.109 -2.33 -1.994 1 94.56 55 ALA B C 1
ATOM 2501 O O . ALA B 1 55 ? 24.484 -2.197 -0.827 1 94.56 55 ALA B O 1
ATOM 2502 N N . ASN B 1 56 ? 24.734 -3.205 -2.801 1 95.81 56 ASN B N 1
ATOM 2503 C CA . ASN B 1 56 ? 25.891 -4.023 -2.453 1 95.81 56 ASN B CA 1
ATOM 2504 C C . ASN B 1 56 ? 25.578 -4.992 -1.315 1 95.81 56 ASN B C 1
ATOM 2506 O O . ASN B 1 56 ? 26.359 -5.137 -0.379 1 95.81 56 ASN B O 1
ATOM 2510 N N . ILE B 1 57 ? 24.391 -5.508 -1.342 1 96.56 57 ILE B N 1
ATOM 2511 C CA . ILE B 1 57 ? 23.953 -6.527 -0.393 1 96.56 57 ILE B CA 1
ATOM 2512 C C . ILE B 1 57 ? 23.969 -7.898 -1.063 1 96.56 57 ILE B C 1
ATOM 2514 O O . ILE B 1 57 ? 23.344 -8.102 -2.105 1 96.56 57 ILE B O 1
ATOM 2518 N N . PRO B 1 58 ? 24.734 -8.812 -0.5 1 92.94 58 PRO B N 1
ATOM 2519 C CA . PRO B 1 58 ? 24.797 -10.148 -1.108 1 92.94 58 PRO B CA 1
ATOM 2520 C C . PRO B 1 58 ? 23.453 -10.859 -1.13 1 92.94 58 PRO B C 1
ATOM 2522 O O . PRO B 1 58 ? 22.672 -10.734 -0.187 1 92.94 58 PRO B O 1
ATOM 2525 N N . SER B 1 59 ? 23.188 -11.477 -2.189 1 88.56 59 SER B N 1
ATOM 2526 C CA . SER B 1 59 ? 21.984 -12.297 -2.377 1 88.56 59 SER B CA 1
ATOM 2527 C C . SER B 1 59 ? 22.344 -13.758 -2.613 1 88.56 59 SER B C 1
ATOM 2529 O O . SER B 1 59 ? 23.125 -14.07 -3.521 1 88.56 59 SER B O 1
ATOM 2531 N N . GLU B 1 60 ? 21.938 -14.641 -1.725 1 89.56 60 GLU B N 1
ATOM 2532 C CA . GLU B 1 60 ? 22.172 -16.078 -1.865 1 89.56 60 GLU B CA 1
ATOM 2533 C C . GLU B 1 60 ? 20.875 -16.859 -1.808 1 89.56 60 GLU B C 1
ATOM 2535 O O . GLU B 1 60 ? 19.922 -16.469 -1.112 1 89.56 60 GLU B O 1
ATOM 2540 N N . PHE B 1 61 ? 20.844 -17.891 -2.557 1 88.56 61 PHE B N 1
ATOM 2541 C CA . PHE B 1 61 ? 19.688 -18.781 -2.58 1 88.56 61 PHE B CA 1
ATOM 2542 C C . PHE B 1 61 ? 20.047 -20.156 -2.01 1 88.56 61 PHE B C 1
ATOM 2544 O O . PHE B 1 61 ? 21.109 -20.703 -2.309 1 88.56 61 PHE B O 1
ATOM 2551 N N . ILE B 1 62 ? 19.172 -20.641 -1.151 1 83.75 62 ILE B N 1
ATOM 2552 C CA . ILE B 1 62 ? 19.266 -21.984 -0.591 1 83.75 62 ILE B CA 1
ATOM 2553 C C . ILE B 1 62 ? 18 -22.766 -0.886 1 83.75 62 ILE B C 1
ATOM 2555 O O . ILE B 1 62 ? 16.922 -22.406 -0.4 1 83.75 62 ILE B O 1
ATOM 2559 N N . GLU B 1 63 ? 18.094 -23.812 -1.669 1 77.62 63 GLU B N 1
ATOM 2560 C CA . GLU B 1 63 ? 16.969 -24.641 -2.078 1 77.62 63 GLU B CA 1
ATOM 2561 C C . GLU B 1 63 ? 15.867 -23.797 -2.709 1 77.62 63 GLU B C 1
ATOM 2563 O O . GLU B 1 63 ? 14.695 -23.891 -2.326 1 77.62 63 GLU B O 1
ATOM 2568 N N . GLY B 1 64 ? 16.25 -22.828 -3.445 1 78.5 64 GLY B N 1
ATOM 2569 C CA . GLY B 1 64 ? 15.312 -22.031 -4.234 1 78.5 64 GLY B CA 1
ATOM 2570 C C . GLY B 1 64 ? 14.719 -20.875 -3.473 1 78.5 64 GLY B C 1
ATOM 2571 O O . GLY B 1 64 ? 13.891 -20.125 -4.004 1 78.5 64 GLY B O 1
ATOM 2572 N N . GLN B 1 65 ? 15.164 -20.766 -2.242 1 86.25 65 GLN B N 1
ATOM 2573 C CA . GLN B 1 65 ? 14.672 -19.672 -1.418 1 86.25 65 GLN B CA 1
ATOM 2574 C C . GLN B 1 65 ? 15.773 -18.641 -1.152 1 86.25 65 GLN B C 1
ATOM 2576 O O . GLN B 1 65 ? 16.906 -19.016 -0.839 1 86.25 65 GLN B O 1
ATOM 2581 N N . ARG B 1 66 ? 15.453 -17.453 -1.282 1 91.12 66 ARG B N 1
ATOM 2582 C CA . ARG B 1 66 ? 16.438 -16.406 -1.036 1 91.12 66 ARG B CA 1
ATOM 2583 C C . ARG B 1 66 ? 16.719 -16.25 0.457 1 91.12 66 ARG B C 1
ATOM 2585 O O . ARG B 1 66 ? 15.805 -15.914 1.226 1 91.12 66 ARG B O 1
ATOM 2592 N N . GLN B 1 67 ? 17.953 -16.594 0.825 1 93.75 67 GLN B N 1
ATOM 2593 C CA . GLN B 1 67 ? 18.328 -16.188 2.174 1 93.75 67 GLN B CA 1
ATOM 2594 C C . GLN B 1 67 ? 18.25 -14.68 2.344 1 93.75 67 GLN B C 1
ATOM 2596 O O . GLN B 1 67 ? 18.734 -13.93 1.496 1 93.75 67 GLN B O 1
ATOM 2601 N N . THR B 1 68 ? 17.594 -14.227 3.404 1 96.81 68 THR B N 1
ATOM 2602 C CA . THR B 1 68 ? 17.297 -12.797 3.527 1 96.81 68 THR B CA 1
ATOM 2603 C C . THR B 1 68 ? 17.812 -12.258 4.855 1 96.81 68 THR B C 1
ATOM 2605 O O . THR B 1 68 ? 17.297 -12.602 5.918 1 96.81 68 THR B O 1
ATOM 2608 N N . SER B 1 69 ? 18.875 -11.43 4.836 1 96.5 69 SER B N 1
ATOM 2609 C CA . SER B 1 69 ? 19.344 -10.727 6.02 1 96.5 69 SER B CA 1
ATOM 2610 C C . SER B 1 69 ? 18.422 -9.57 6.387 1 96.5 69 SER B C 1
ATOM 2612 O O . SER B 1 69 ? 17.562 -9.18 5.594 1 96.5 69 SER B O 1
ATOM 2614 N N . PRO B 1 70 ? 18.562 -9.055 7.605 1 95.88 70 PRO B N 1
ATOM 2615 C CA . PRO B 1 70 ? 17.75 -7.887 7.969 1 95.88 70 PRO B CA 1
ATOM 2616 C C . PRO B 1 70 ? 17.953 -6.715 7.008 1 95.88 70 PRO B C 1
ATOM 2618 O O . PRO B 1 70 ? 16.984 -6.035 6.652 1 95.88 70 PRO B O 1
ATOM 2621 N N . GLU B 1 71 ? 19.188 -6.484 6.598 1 96 71 GLU B N 1
ATOM 2622 C CA . GLU B 1 71 ? 19.484 -5.402 5.664 1 96 71 GLU B CA 1
ATOM 2623 C C . GLU B 1 71 ? 18.844 -5.652 4.305 1 96 71 GLU B C 1
ATOM 2625 O O . GLU B 1 71 ? 18.297 -4.73 3.695 1 96 71 GLU B O 1
ATOM 2630 N N . ALA B 1 72 ? 18.891 -6.906 3.844 1 97.69 72 ALA B N 1
ATOM 2631 C CA . ALA B 1 72 ? 18.25 -7.27 2.584 1 97.69 72 ALA B CA 1
ATOM 2632 C C . ALA B 1 72 ? 16.734 -7.086 2.666 1 97.69 72 ALA B C 1
ATOM 2634 O O . ALA B 1 72 ? 16.109 -6.625 1.713 1 97.69 72 ALA B O 1
ATOM 2635 N N . MET B 1 73 ? 16.203 -7.422 3.824 1 98 73 MET B N 1
ATOM 2636 C CA . MET B 1 73 ? 14.758 -7.34 4.016 1 98 73 MET B CA 1
ATOM 2637 C C . MET B 1 73 ? 14.266 -5.906 3.852 1 98 73 MET B C 1
ATOM 2639 O O . MET B 1 73 ? 13.203 -5.668 3.273 1 98 73 MET B O 1
ATOM 2643 N N . PHE B 1 74 ? 15.016 -5.023 4.379 1 96.94 74 PHE B N 1
ATOM 2644 C CA . PHE B 1 74 ? 14.68 -3.609 4.266 1 96.94 74 PHE B CA 1
ATOM 2645 C C . PHE B 1 74 ? 14.602 -3.184 2.805 1 96.94 74 PHE B C 1
ATOM 2647 O O . PHE B 1 74 ? 13.633 -2.553 2.389 1 96.94 74 PHE B O 1
ATOM 2654 N N . GLU B 1 75 ? 15.562 -3.529 2.006 1 97.19 75 GLU B N 1
ATOM 2655 C CA . GLU B 1 75 ? 15.602 -3.203 0.583 1 97.19 75 GLU B CA 1
ATOM 2656 C C . GLU B 1 75 ? 14.5 -3.928 -0.184 1 97.19 75 GLU B C 1
ATOM 2658 O O . GLU B 1 75 ? 13.906 -3.365 -1.104 1 97.19 75 GLU B O 1
ATOM 2663 N N . ILE B 1 76 ? 14.242 -5.168 0.207 1 98.06 76 ILE B N 1
ATOM 2664 C CA . ILE B 1 76 ? 13.234 -5.992 -0.45 1 98.06 76 ILE B CA 1
ATOM 2665 C C . ILE B 1 76 ? 11.852 -5.379 -0.236 1 98.06 76 ILE B C 1
ATOM 2667 O O . ILE B 1 76 ? 11.062 -5.277 -1.176 1 98.06 76 ILE B O 1
ATOM 2671 N N . GLN B 1 77 ? 11.586 -4.949 0.955 1 98.38 77 GLN B N 1
ATOM 2672 C CA . GLN B 1 77 ? 10.297 -4.328 1.25 1 98.38 77 GLN B CA 1
ATOM 2673 C C . GLN B 1 77 ? 10.094 -3.064 0.421 1 98.38 77 GLN B C 1
ATOM 2675 O O . GLN B 1 77 ? 9.031 -2.863 -0.166 1 98.38 77 GLN B O 1
ATOM 2680 N N . LYS B 1 78 ? 11.086 -2.195 0.379 1 98.19 78 LYS B N 1
ATOM 2681 C CA . LYS B 1 78 ? 11.008 -0.971 -0.414 1 98.19 78 LYS B CA 1
ATOM 2682 C C . LYS B 1 78 ? 10.773 -1.285 -1.889 1 98.19 78 LYS B C 1
ATOM 2684 O O . LYS B 1 78 ? 9.984 -0.61 -2.555 1 98.19 78 LYS B O 1
ATOM 2689 N N . THR B 1 79 ? 11.477 -2.303 -2.352 1 97.75 79 THR B N 1
ATOM 2690 C CA . THR B 1 79 ? 11.398 -2.68 -3.76 1 97.75 79 THR B CA 1
ATOM 2691 C C . THR B 1 79 ? 10.031 -3.256 -4.094 1 97.75 79 THR B C 1
ATOM 2693 O O . THR B 1 79 ? 9.375 -2.807 -5.035 1 97.75 79 THR B O 1
ATOM 2696 N N . LEU B 1 80 ? 9.578 -4.207 -3.312 1 98.06 80 LEU B N 1
ATOM 2697 C CA . LEU B 1 80 ? 8.336 -4.895 -3.625 1 98.06 80 LEU B CA 1
ATOM 2698 C C . LEU B 1 80 ? 7.137 -3.973 -3.434 1 98.06 80 LEU B C 1
ATOM 2700 O O . LEU B 1 80 ? 6.23 -3.936 -4.273 1 98.06 80 LEU B O 1
ATOM 2704 N N . LYS B 1 81 ? 7.102 -3.215 -2.377 1 98.38 81 LYS B N 1
ATOM 2705 C CA . LYS B 1 81 ? 5.965 -2.342 -2.098 1 98.38 81 LYS B CA 1
ATOM 2706 C C . LYS B 1 81 ? 6.074 -1.032 -2.873 1 98.38 81 LYS B C 1
ATOM 2708 O O . LYS B 1 81 ? 5.102 -0.579 -3.477 1 98.38 81 LYS B O 1
ATOM 2713 N N . GLY B 1 82 ? 7.238 -0.449 -2.816 1 97.94 82 GLY B N 1
ATOM 2714 C CA . GLY B 1 82 ? 7.414 0.895 -3.344 1 97.94 82 GLY B CA 1
ATOM 2715 C C . GLY B 1 82 ? 7.574 0.928 -4.852 1 97.94 82 GLY B C 1
ATOM 2716 O O . GLY B 1 82 ? 7.086 1.848 -5.512 1 97.94 82 GLY B O 1
ATOM 2717 N N . GLU B 1 83 ? 8.281 -0.031 -5.406 1 96.5 83 GLU B N 1
ATOM 2718 C CA . GLU B 1 83 ? 8.562 -0.037 -6.84 1 96.5 83 GLU B CA 1
ATOM 2719 C C . GLU B 1 83 ? 7.586 -0.936 -7.594 1 96.5 83 GLU B C 1
ATOM 2721 O O . GLU B 1 83 ? 6.707 -0.447 -8.305 1 96.5 83 GLU B O 1
ATOM 2726 N N . VAL B 1 84 ? 7.625 -2.199 -7.277 1 96.81 84 VAL B N 1
ATOM 2727 C CA . VAL B 1 84 ? 6.875 -3.158 -8.078 1 96.81 84 VAL B CA 1
ATOM 2728 C C . VAL B 1 84 ? 5.379 -2.945 -7.879 1 96.81 84 VAL B C 1
ATOM 2730 O O . VAL B 1 84 ? 4.641 -2.711 -8.836 1 96.81 84 VAL B O 1
ATOM 2733 N N . ASN B 1 85 ? 4.961 -3.031 -6.645 1 97.75 85 ASN B N 1
ATOM 2734 C CA . ASN B 1 85 ? 3.547 -2.857 -6.332 1 97.75 85 ASN B CA 1
ATOM 2735 C C . ASN B 1 85 ? 3.041 -1.486 -6.77 1 97.75 85 ASN B C 1
ATOM 2737 O O . ASN B 1 85 ? 1.98 -1.378 -7.387 1 97.75 85 ASN B O 1
ATOM 2741 N N . GLY B 1 86 ? 3.795 -0.43 -6.414 1 96.81 86 GLY B N 1
ATOM 2742 C CA . GLY B 1 86 ? 3.416 0.917 -6.816 1 96.81 86 GLY B CA 1
ATOM 2743 C C . GLY B 1 86 ? 3.223 1.061 -8.312 1 96.81 86 GLY B C 1
ATOM 2744 O O . GLY B 1 86 ? 2.264 1.692 -8.766 1 96.81 86 GLY B O 1
ATOM 2745 N N . ASP B 1 87 ? 4.113 0.472 -9.055 1 95 87 ASP B N 1
ATOM 2746 C CA . ASP B 1 87 ? 4.047 0.559 -10.516 1 95 87 ASP B CA 1
ATOM 2747 C C . ASP B 1 87 ? 2.828 -0.19 -11.055 1 95 87 ASP B C 1
ATOM 2749 O O . ASP B 1 87 ? 2.127 0.309 -11.938 1 95 87 ASP B O 1
ATOM 2753 N N . LEU B 1 88 ? 2.621 -1.378 -10.555 1 96.69 88 LEU B N 1
ATOM 2754 C CA . LEU B 1 88 ? 1.466 -2.154 -10.984 1 96.69 88 LEU B CA 1
ATOM 2755 C C . LEU B 1 88 ? 0.168 -1.405 -10.703 1 96.69 88 LEU B C 1
ATOM 2757 O O . LEU B 1 88 ? -0.71 -1.329 -11.57 1 96.69 88 LEU B O 1
ATOM 2761 N N . VAL B 1 89 ? 0.064 -0.859 -9.516 1 97.88 89 VAL B N 1
ATOM 2762 C CA . VAL B 1 89 ? -1.137 -0.137 -9.102 1 97.88 89 VAL B CA 1
ATOM 2763 C C . VAL B 1 89 ? -1.369 1.05 -10.039 1 97.88 89 VAL B C 1
ATOM 2765 O O . VAL B 1 89 ? -2.488 1.268 -10.508 1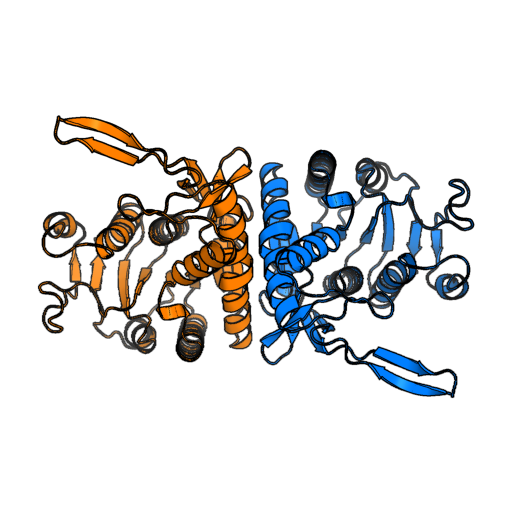 97.88 89 VAL B O 1
ATOM 2768 N N . LYS B 1 90 ? -0.32 1.735 -10.242 1 95.88 90 LYS B N 1
ATOM 2769 C CA . LYS B 1 90 ? -0.399 2.912 -11.109 1 95.88 90 LYS B CA 1
ATOM 2770 C C . LYS B 1 90 ? -0.856 2.533 -12.516 1 95.88 90 LYS B C 1
ATOM 2772 O O . LYS B 1 90 ? -1.821 3.1 -13.031 1 95.88 90 LYS B O 1
ATOM 2777 N N . VAL B 1 91 ? -0.237 1.543 -13.133 1 94.56 91 VAL B N 1
ATOM 2778 C CA . VAL B 1 91 ? -0.498 1.134 -14.508 1 94.56 91 VAL B CA 1
ATOM 2779 C C . VAL B 1 91 ? -1.909 0.563 -14.625 1 94.56 91 VAL B C 1
ATOM 2781 O O . VAL B 1 91 ? -2.648 0.897 -15.547 1 94.56 91 VAL B O 1
ATOM 2784 N N . PHE B 1 92 ? -2.295 -0.283 -13.68 1 97.19 92 PHE B N 1
ATOM 2785 C CA . PHE B 1 92 ? -3.605 -0.922 -13.727 1 97.19 92 PHE B CA 1
ATOM 2786 C C . PHE B 1 92 ? -4.715 0.098 -13.5 1 97.19 92 PHE B C 1
ATOM 2788 O O . PHE B 1 92 ? -5.75 0.058 -14.164 1 97.19 92 PHE B O 1
ATOM 2795 N N . SER B 1 93 ? -4.508 1.034 -12.57 1 96.94 93 SER B N 1
ATOM 2796 C CA . SER B 1 93 ? -5.496 2.082 -12.344 1 96.94 93 SER B CA 1
ATOM 2797 C C . SER B 1 93 ? -5.672 2.955 -13.586 1 96.94 93 SER B C 1
ATOM 2799 O O . SER B 1 93 ? -6.785 3.359 -13.914 1 96.94 93 SER B O 1
ATOM 2801 N N . GLN B 1 94 ? -4.598 3.201 -14.234 1 94.06 94 GLN B N 1
ATOM 2802 C CA . GLN B 1 94 ? -4.633 4.012 -15.445 1 94.06 94 GLN B CA 1
ATOM 2803 C C . GLN B 1 94 ? -5.441 3.326 -16.547 1 94.06 94 GLN B C 1
ATOM 2805 O O . GLN B 1 94 ? -5.988 3.99 -17.422 1 94.06 94 GLN B O 1
ATOM 2810 N N . GLN B 1 95 ? -5.543 2.016 -16.5 1 95.06 95 GLN B N 1
ATOM 2811 C CA . GLN B 1 95 ? -6.273 1.244 -17.5 1 95.06 95 GLN B CA 1
ATOM 2812 C C . GLN B 1 95 ? -7.719 1.021 -17.062 1 95.06 95 GLN B C 1
ATOM 2814 O O . GLN B 1 95 ? -8.422 0.189 -17.641 1 95.06 95 GLN B O 1
ATOM 2819 N N . GLY B 1 96 ? -8.141 1.699 -16 1 95.38 96 GLY B N 1
ATOM 2820 C CA . GLY B 1 96 ? -9.547 1.686 -15.625 1 95.38 96 GLY B CA 1
ATOM 2821 C C . GLY B 1 96 ? -9.859 0.675 -14.539 1 95.38 96 GLY B C 1
ATOM 2822 O O . GLY B 1 96 ? -11.016 0.549 -14.117 1 95.38 96 GLY B O 1
ATOM 2823 N N . LEU B 1 97 ? -8.82 -0.012 -14.102 1 98 97 LEU B N 1
ATOM 2824 C CA . LEU B 1 97 ? -9.016 -0.944 -12.992 1 98 97 LEU B CA 1
ATOM 2825 C C . LEU B 1 97 ? -8.961 -0.218 -11.656 1 98 97 LEU B C 1
ATOM 2827 O O . LEU B 1 97 ? -8.156 0.7 -11.477 1 98 97 LEU B O 1
ATOM 2831 N N . LYS B 1 98 ? -9.812 -0.508 -10.727 1 98.38 98 LYS B N 1
ATOM 2832 C CA . LYS B 1 98 ? -9.773 0.051 -9.375 1 98.38 98 LYS B CA 1
ATOM 2833 C C . LYS B 1 98 ? -8.727 -0.647 -8.516 1 98.38 98 LYS B C 1
ATOM 2835 O O . LYS B 1 98 ? -9.055 -1.271 -7.508 1 98.38 98 LYS B O 1
ATOM 2840 N N . ALA B 1 99 ? -7.492 -0.465 -8.891 1 98.75 99 ALA B N 1
ATOM 2841 C CA . ALA B 1 99 ? -6.387 -1.204 -8.289 1 98.75 99 ALA B CA 1
ATOM 2842 C C . ALA B 1 99 ? -6.004 -0.617 -6.938 1 98.75 99 ALA B C 1
ATOM 2844 O O . ALA B 1 99 ? -5.957 0.604 -6.773 1 98.75 99 ALA B O 1
ATOM 2845 N N . VAL B 1 100 ? -5.797 -1.441 -5.961 1 98.94 100 VAL B N 1
ATOM 2846 C CA . VAL B 1 100 ? -5.395 -1.064 -4.609 1 98.94 100 VAL B CA 1
ATOM 2847 C C . VAL B 1 100 ? -4.148 -1.852 -4.203 1 98.94 100 VAL B C 1
ATOM 2849 O O . VAL B 1 100 ? -4.18 -3.082 -4.137 1 98.94 100 VAL B O 1
ATOM 2852 N N . GLY B 1 101 ? -3.072 -1.108 -3.969 1 98.81 101 GLY B N 1
ATOM 2853 C CA . GLY B 1 101 ? -1.832 -1.741 -3.553 1 98.81 101 GLY B CA 1
ATOM 2854 C C . GLY B 1 101 ? -1.823 -2.131 -2.088 1 98.81 101 GLY B C 1
ATOM 2855 O O . GLY B 1 101 ? -2.117 -1.308 -1.218 1 98.81 101 GLY B O 1
ATOM 2856 N N . LEU B 1 102 ? -1.463 -3.396 -1.838 1 98.88 102 LEU B N 1
ATOM 2857 C CA . LEU B 1 102 ? -1.432 -3.941 -0.485 1 98.88 102 LEU B CA 1
ATOM 2858 C C . LEU B 1 102 ? -0.199 -4.816 -0.28 1 98.88 102 LEU B C 1
ATOM 2860 O O . LEU B 1 102 ? 0.575 -5.035 -1.215 1 98.88 102 LEU B O 1
ATOM 2864 N N . SER B 1 103 ? 0.094 -5.184 0.887 1 98.81 103 SER B N 1
ATOM 2865 C CA . SER B 1 103 ? 0.979 -6.27 1.297 1 98.81 103 SER B CA 1
ATOM 2866 C C . SER B 1 103 ? 0.385 -7.059 2.457 1 98.81 103 SER B C 1
ATOM 2868 O O . SER B 1 103 ? -0.689 -6.719 2.961 1 98.81 103 SER B O 1
ATOM 2870 N N . GLY B 1 104 ? 1.041 -8.133 2.865 1 98.75 104 GLY B N 1
ATOM 2871 C CA . GLY B 1 104 ? 0.587 -8.883 4.023 1 98.75 104 GLY B CA 1
ATOM 2872 C C . GLY B 1 104 ? 0.63 -8.086 5.312 1 98.75 104 GLY B C 1
ATOM 2873 O O . GLY B 1 104 ? 0.038 -8.477 6.316 1 98.75 104 GLY B O 1
ATOM 2874 N N . LEU B 1 105 ? 1.322 -6.93 5.344 1 98.62 105 LEU B N 1
ATOM 2875 C CA . LEU B 1 105 ? 1.438 -6.082 6.527 1 98.62 105 LEU B CA 1
ATOM 2876 C C . LEU B 1 105 ? 0.114 -5.395 6.832 1 98.62 105 LEU B C 1
ATOM 2878 O O . LEU B 1 105 ? -0.172 -5.078 7.992 1 98.62 105 LEU B O 1
ATOM 2882 N N . ASP B 1 106 ? -0.652 -5.105 5.789 1 98.81 106 ASP B N 1
ATOM 2883 C CA . ASP B 1 106 ? -1.903 -4.363 5.914 1 98.81 106 ASP B CA 1
ATOM 2884 C C . ASP B 1 106 ? -2.924 -5.145 6.742 1 98.81 106 ASP B C 1
ATOM 2886 O O . ASP B 1 106 ? -3.301 -6.258 6.379 1 98.81 106 ASP B O 1
ATOM 2890 N N . ASN B 1 107 ? -3.314 -4.57 7.84 1 98.31 107 ASN B N 1
ATOM 2891 C C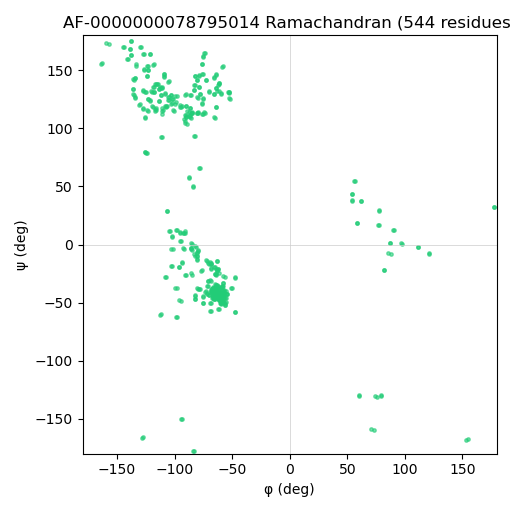A . ASN B 1 107 ? -4.293 -5.176 8.734 1 98.31 107 ASN B CA 1
ATOM 2892 C C . ASN B 1 107 ? -3.83 -6.543 9.227 1 98.31 107 ASN B C 1
ATOM 2894 O O . ASN B 1 107 ? -4.652 -7.402 9.555 1 98.31 107 ASN B O 1
ATOM 2898 N N . GLN B 1 108 ? -2.533 -6.824 9.125 1 97.88 108 GLN B N 1
ATOM 2899 C CA . GLN B 1 108 ? -1.993 -8.141 9.445 1 97.88 108 GLN B CA 1
ATOM 2900 C C . GLN B 1 108 ? -2.721 -9.234 8.672 1 97.88 108 GLN B C 1
ATOM 2902 O O . GLN B 1 108 ? -3.086 -10.266 9.242 1 97.88 108 GLN B O 1
ATOM 2907 N N . THR B 1 109 ? -2.934 -8.945 7.449 1 98.69 109 THR B N 1
ATOM 2908 C CA . THR B 1 109 ? -3.658 -9.883 6.59 1 98.69 109 THR B CA 1
ATOM 2909 C C . THR B 1 109 ? -2.941 -11.227 6.527 1 98.69 109 THR B C 1
ATOM 2911 O O . THR B 1 109 ? -3.584 -12.273 6.473 1 98.69 109 THR B O 1
ATOM 2914 N N . VAL B 1 110 ? -1.609 -11.195 6.48 1 98.88 110 VAL B N 1
ATOM 2915 C CA . VAL B 1 110 ? -0.82 -12.422 6.469 1 98.88 110 VAL B CA 1
ATOM 2916 C C . VAL B 1 110 ? 0.168 -12.414 7.633 1 98.88 110 VAL B C 1
ATOM 2918 O O . VAL B 1 110 ? 0.965 -11.484 7.773 1 98.88 110 VAL B O 1
ATOM 2921 N N . LEU B 1 111 ? 0.147 -13.391 8.43 1 98.69 111 LEU B N 1
ATOM 2922 C CA . LEU B 1 111 ? 1.102 -13.57 9.516 1 98.69 111 LEU B CA 1
ATOM 2923 C C . LEU B 1 111 ? 2.049 -14.734 9.219 1 98.69 111 LEU B C 1
ATOM 2925 O O . LEU B 1 111 ? 1.65 -15.727 8.609 1 98.69 111 LEU B O 1
ATOM 2929 N N . VAL B 1 112 ? 3.279 -14.609 9.68 1 98.44 112 VAL B N 1
ATOM 2930 C CA . VAL B 1 112 ? 4.281 -15.617 9.367 1 98.44 112 VAL B CA 1
ATOM 2931 C C . VAL B 1 112 ? 5.113 -15.922 10.609 1 98.44 112 VAL B C 1
ATOM 2933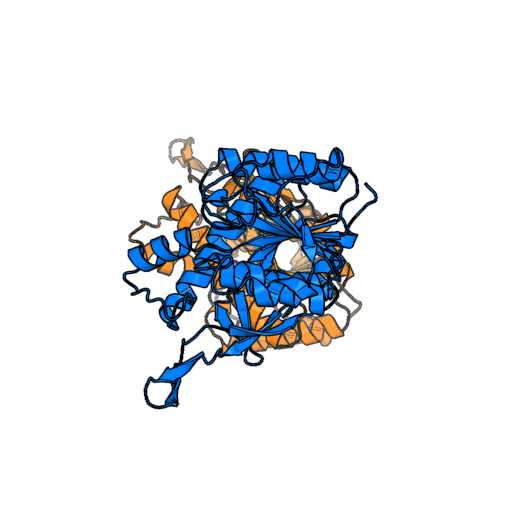 O O . VAL B 1 112 ? 5.055 -15.195 11.602 1 98.44 112 VAL B O 1
ATOM 2936 N N . SER B 1 113 ? 5.805 -16.984 10.617 1 97.12 113 SER B N 1
ATOM 2937 C CA . SER B 1 113 ? 6.926 -17.328 11.484 1 97.12 113 SER B CA 1
ATOM 2938 C C . SER B 1 113 ? 8.203 -17.562 10.68 1 97.12 113 SER B C 1
ATOM 2940 O O . SER B 1 113 ? 8.148 -17.75 9.461 1 97.12 113 SER B O 1
ATOM 2942 N N . PRO B 1 114 ? 9.367 -17.375 11.305 1 94.88 114 PRO B N 1
ATOM 2943 C CA . PRO B 1 114 ? 10.594 -17.656 10.562 1 94.88 114 PRO B CA 1
ATOM 2944 C C . PRO B 1 114 ? 10.617 -19.047 9.945 1 94.88 114 PRO B C 1
ATOM 2946 O O . PRO B 1 114 ? 10.25 -20.031 10.602 1 94.88 114 PRO B O 1
ATOM 2949 N N . LYS B 1 115 ? 10.953 -19.078 8.734 1 92 115 LYS B N 1
ATOM 2950 C CA . LYS B 1 115 ? 11.023 -20.359 8.023 1 92 115 LYS B CA 1
ATOM 2951 C C . LYS B 1 115 ? 12.328 -21.078 8.328 1 92 115 LYS B C 1
ATOM 2953 O O . LYS B 1 115 ? 13.406 -20.484 8.242 1 92 115 LYS B O 1
ATOM 2958 N N . LYS B 1 116 ? 12.266 -22.297 8.758 1 85.5 116 LYS B N 1
ATOM 2959 C CA . LYS B 1 116 ? 13.43 -23.141 9 1 85.5 116 LYS B CA 1
ATOM 2960 C C . LYS B 1 116 ? 13.531 -24.234 7.938 1 85.5 116 LYS B C 1
ATOM 2962 O O . LYS B 1 116 ? 12.555 -24.938 7.656 1 85.5 116 LYS B O 1
ATOM 2967 N N . LEU B 1 117 ? 14.664 -24.188 7.215 1 80.94 117 LEU B N 1
ATOM 2968 C CA . LEU B 1 117 ? 14.867 -25.234 6.227 1 80.94 117 LEU B CA 1
ATOM 2969 C C . LEU B 1 117 ? 15.609 -26.422 6.836 1 80.94 117 LEU B C 1
ATOM 2971 O O . LEU B 1 117 ? 16.625 -26.25 7.504 1 80.94 117 LEU B O 1
ATOM 2975 N N . LYS B 1 118 ? 14.938 -27.609 6.82 1 76.25 118 LYS B N 1
ATOM 2976 C CA . LYS B 1 118 ? 15.602 -28.812 7.277 1 76.25 118 LYS B CA 1
ATOM 2977 C C . LYS B 1 118 ? 16.281 -29.531 6.121 1 76.25 118 LYS B C 1
ATOM 2979 O O . LYS B 1 118 ? 15.664 -29.828 5.098 1 76.25 118 LYS B O 1
ATOM 2984 N N . LEU B 1 119 ? 17.594 -29.469 6.098 1 72.81 119 LEU B N 1
ATOM 2985 C CA . LEU B 1 119 ? 18.344 -30.188 5.082 1 72.81 119 LEU B CA 1
ATOM 2986 C C . LEU B 1 119 ? 18.812 -31.547 5.613 1 72.81 119 LEU B C 1
ATOM 2988 O O . LEU B 1 119 ? 19.281 -31.641 6.754 1 72.81 119 LEU B O 1
ATOM 2992 N N . THR B 1 120 ? 18.359 -32.562 4.977 1 68.06 120 THR B N 1
ATOM 2993 C CA . THR B 1 120 ? 18.906 -33.844 5.324 1 68.06 120 THR B CA 1
ATOM 2994 C C . THR B 1 120 ? 20.266 -34.062 4.668 1 68.06 120 THR B C 1
ATOM 2996 O O . THR B 1 120 ? 20.375 -34.031 3.439 1 68.06 120 THR B O 1
ATOM 2999 N N . LEU B 1 121 ? 21.266 -34.125 5.508 1 65.81 121 LEU B N 1
ATOM 3000 C CA . LEU B 1 121 ? 22.625 -34.375 5.023 1 65.81 121 LEU B CA 1
ATOM 3001 C C . LEU B 1 121 ? 22.812 -35.844 4.66 1 65.81 121 LEU B C 1
ATOM 3003 O O . LEU B 1 121 ? 22 -36.688 5.031 1 65.81 121 LEU B O 1
ATOM 3007 N N . SER B 1 122 ? 23.781 -36 3.768 1 67.56 122 SER B N 1
ATOM 3008 C CA . SER B 1 122 ? 24.078 -37.312 3.262 1 67.56 122 SER B CA 1
ATOM 3009 C C . SER B 1 122 ? 24.188 -38.344 4.398 1 67.56 122 SER B C 1
ATOM 3011 O O . SER B 1 122 ? 23.891 -39.5 4.219 1 67.56 122 SER B O 1
ATOM 3013 N N . ASP B 1 123 ? 24.578 -37.844 5.504 1 70.62 123 ASP B N 1
ATOM 3014 C CA . ASP B 1 123 ? 24.797 -38.781 6.602 1 70.62 123 ASP B CA 1
ATOM 3015 C C . ASP B 1 123 ? 23.531 -38.969 7.438 1 70.62 123 ASP B C 1
ATOM 3017 O O . ASP B 1 123 ? 23.547 -39.594 8.484 1 70.62 123 ASP B O 1
ATOM 3021 N N . GLY B 1 124 ? 22.438 -38.469 6.902 1 69.12 124 GLY B N 1
ATOM 3022 C CA . GLY B 1 124 ? 21.156 -38.625 7.562 1 69.12 124 GLY B CA 1
ATOM 3023 C C . GLY B 1 124 ? 20.875 -37.562 8.609 1 69.12 124 GLY B C 1
ATOM 3024 O O . GLY B 1 124 ? 19.812 -37.531 9.211 1 69.12 124 GLY B O 1
ATOM 3025 N N . ILE B 1 125 ? 21.906 -36.75 8.867 1 66.94 125 ILE B N 1
ATOM 3026 C CA . ILE B 1 125 ? 21.766 -35.688 9.883 1 66.94 125 ILE B CA 1
ATOM 3027 C C . ILE B 1 125 ? 20.938 -34.531 9.312 1 66.94 125 ILE B C 1
ATOM 3029 O O . ILE B 1 125 ? 21.203 -34.062 8.203 1 66.94 125 ILE B O 1
ATOM 3033 N N . ILE B 1 126 ? 19.844 -34.25 9.984 1 68 126 ILE B N 1
ATOM 3034 C CA . ILE B 1 126 ? 19 -33.094 9.633 1 68 126 ILE B CA 1
ATOM 3035 C C . ILE B 1 126 ? 19.656 -31.812 10.102 1 68 126 ILE B C 1
ATOM 3037 O O . ILE B 1 126 ? 19.938 -31.641 11.289 1 68 126 ILE B O 1
ATOM 3041 N N . ASP B 1 127 ? 20.094 -30.984 9.117 1 75 127 ASP B N 1
ATOM 3042 C CA . ASP B 1 127 ? 20.625 -29.656 9.414 1 75 127 ASP B CA 1
ATOM 3043 C C . ASP B 1 127 ? 19.562 -28.578 9.188 1 75 127 ASP B C 1
ATOM 3045 O O . ASP B 1 127 ? 18.766 -28.688 8.258 1 75 127 ASP B O 1
ATOM 3049 N N . GLU B 1 128 ? 19.344 -27.859 10.281 1 80.31 128 GLU B N 1
ATOM 3050 C CA . GLU B 1 128 ? 18.422 -26.734 10.18 1 80.31 128 GLU B CA 1
ATOM 3051 C C . GLU B 1 128 ? 19.172 -25.453 9.773 1 80.31 128 GLU B C 1
ATOM 3053 O O . GLU B 1 128 ? 20.125 -25.047 10.438 1 80.31 128 GLU B O 1
ATOM 3058 N N . ILE B 1 129 ? 18.781 -25.031 8.578 1 83.5 129 ILE B N 1
ATOM 3059 C CA . ILE B 1 129 ? 19.422 -23.812 8.078 1 83.5 129 ILE B CA 1
ATOM 3060 C C . ILE B 1 129 ? 18.5 -22.625 8.32 1 83.5 129 ILE B C 1
ATOM 3062 O O . ILE B 1 129 ? 17.312 -22.672 7.984 1 83.5 129 ILE B O 1
ATOM 3066 N N . ASP B 1 130 ? 19.094 -21.641 8.938 1 84.75 130 ASP B N 1
ATOM 3067 C CA . ASP B 1 130 ? 18.391 -20.375 9.164 1 84.75 130 ASP B CA 1
ATOM 3068 C C . ASP B 1 130 ? 18.422 -19.5 7.91 1 84.75 130 ASP B C 1
ATOM 3070 O O . ASP B 1 130 ? 19.484 -19.078 7.465 1 84.75 130 ASP B O 1
ATOM 3074 N N . LEU B 1 131 ? 17.25 -19.297 7.324 1 91.06 131 LEU B N 1
ATOM 3075 C CA . LEU B 1 131 ? 17.172 -18.516 6.094 1 91.06 131 LEU B CA 1
ATOM 3076 C C . LEU B 1 131 ? 17.062 -17.031 6.406 1 91.06 131 LEU B C 1
ATOM 3078 O O . LEU B 1 131 ? 16.953 -16.203 5.496 1 91.06 131 LEU B O 1
ATOM 3082 N N . GLY B 1 132 ? 17.078 -16.703 7.746 1 94.25 132 GLY B N 1
ATOM 3083 C CA . GLY B 1 132 ? 16.953 -15.305 8.133 1 94.25 132 GLY B CA 1
ATOM 3084 C C . GLY B 1 132 ? 15.531 -14.789 8.086 1 94.25 132 GLY B C 1
ATOM 3085 O O . GLY B 1 132 ? 14.617 -15.414 8.625 1 94.25 132 GLY B O 1
ATOM 3086 N N . ARG B 1 133 ? 15.305 -13.648 7.434 1 97 133 ARG B N 1
ATOM 3087 C CA . ARG B 1 133 ? 14 -12.992 7.359 1 97 133 ARG B CA 1
ATOM 3088 C C . ARG B 1 133 ? 13.156 -13.586 6.238 1 97 133 ARG B C 1
ATOM 3090 O O . ARG B 1 133 ? 12.594 -12.852 5.422 1 97 133 ARG B O 1
ATOM 3097 N N . VAL B 1 134 ? 13.078 -14.836 6.234 1 97.31 134 VAL B N 1
ATOM 3098 C CA . VAL B 1 134 ? 12.18 -15.578 5.355 1 97.31 134 VAL B CA 1
ATOM 3099 C C . VAL B 1 134 ? 11.039 -16.172 6.172 1 97.31 134 VAL B C 1
ATOM 3101 O O . VAL B 1 134 ? 11.266 -16.781 7.219 1 97.31 134 VAL B O 1
ATOM 3104 N N . GLY B 1 135 ? 9.82 -15.945 5.707 1 97.12 135 GLY B N 1
ATOM 3105 C CA . GLY B 1 135 ? 8.68 -16.297 6.531 1 97.12 135 GLY B CA 1
ATOM 3106 C C . GLY B 1 135 ? 7.906 -17.484 6 1 97.12 135 GLY B C 1
ATOM 3107 O O . GLY B 1 135 ? 7.766 -17.656 4.785 1 97.12 135 GLY B O 1
ATOM 3108 N N . GLN B 1 136 ? 7.41 -18.266 6.891 1 96.06 136 GLN B N 1
ATOM 3109 C CA . GLN B 1 136 ? 6.387 -19.281 6.633 1 96.06 136 GLN B CA 1
ATOM 3110 C C . GLN B 1 136 ? 5.02 -18.812 7.125 1 96.06 136 GLN B C 1
ATOM 3112 O O . GLN B 1 136 ? 4.867 -18.438 8.289 1 96.06 136 GLN B O 1
ATOM 3117 N N . ILE B 1 137 ? 4.055 -18.891 6.289 1 98.19 137 ILE B N 1
ATOM 3118 C CA . ILE B 1 137 ? 2.742 -18.328 6.602 1 98.19 137 ILE B CA 1
ATOM 3119 C C . ILE B 1 137 ? 2.07 -19.172 7.688 1 98.19 137 ILE B C 1
ATOM 3121 O O . ILE B 1 137 ? 2.027 -20.406 7.59 1 98.19 137 ILE B O 1
ATOM 3125 N N . THR B 1 138 ? 1.566 -18.5 8.688 1 98.44 138 THR B N 1
ATOM 3126 C CA . THR B 1 138 ? 0.871 -19.172 9.773 1 98.44 138 THR B CA 1
ATOM 3127 C C . THR B 1 138 ? -0.633 -18.922 9.695 1 98.44 138 THR B C 1
ATOM 3129 O O . THR B 1 138 ? -1.43 -19.766 10.125 1 98.44 138 THR B O 1
ATOM 3132 N N . SER B 1 139 ? -1.02 -17.828 9.148 1 98.44 139 SER B N 1
ATOM 3133 C CA . SER B 1 139 ? -2.439 -17.531 8.992 1 98.44 139 SER B CA 1
ATOM 3134 C C . SER B 1 139 ? -2.662 -16.406 7.988 1 98.44 139 SER B C 1
ATOM 3136 O O . SER B 1 139 ? -1.763 -15.602 7.746 1 98.44 139 SER B O 1
ATOM 3138 N N . VAL B 1 140 ? -3.844 -16.391 7.391 1 98.81 140 VAL B N 1
ATOM 3139 C CA . VAL B 1 140 ? -4.297 -15.328 6.504 1 98.81 140 VAL B CA 1
ATOM 3140 C C . VAL B 1 140 ? -5.691 -14.867 6.922 1 98.81 140 VAL B C 1
ATOM 3142 O O . VAL B 1 140 ? -6.613 -15.672 7.043 1 98.81 140 VAL B O 1
ATOM 3145 N N . ASP B 1 141 ? -5.852 -13.617 7.25 1 98.69 141 ASP B N 1
ATOM 3146 C CA . ASP B 1 141 ? -7.16 -13.008 7.477 1 98.69 141 ASP B CA 1
ATOM 3147 C C . ASP B 1 141 ? -7.715 -12.406 6.188 1 98.69 141 ASP B C 1
ATOM 3149 O O . ASP B 1 141 ? -7.211 -11.398 5.699 1 98.69 141 ASP B O 1
ATOM 3153 N N . PRO B 1 142 ? -8.75 -12.945 5.621 1 98.75 142 PRO B N 1
ATOM 3154 C CA . PRO B 1 142 ? -9.219 -12.516 4.301 1 98.75 142 PRO B CA 1
ATOM 3155 C C . PRO B 1 142 ? -10.094 -11.266 4.359 1 98.75 142 PRO B C 1
ATOM 3157 O O . PRO B 1 142 ? -10.492 -10.734 3.316 1 98.75 142 PRO B O 1
ATOM 3160 N N . GLU B 1 143 ? -10.391 -10.695 5.465 1 98.75 143 GLU B N 1
ATOM 3161 C CA . GLU B 1 143 ? -11.398 -9.648 5.648 1 98.75 143 GLU B CA 1
ATOM 3162 C C . GLU B 1 143 ? -11.117 -8.453 4.746 1 98.75 143 GLU B C 1
ATOM 3164 O O . GLU B 1 143 ? -12.008 -7.984 4.035 1 98.75 143 GLU B O 1
ATOM 3169 N N . LEU B 1 144 ? -9.922 -7.938 4.801 1 98.88 144 LEU B N 1
ATOM 3170 C CA . LEU B 1 144 ? -9.562 -6.758 4.023 1 98.88 144 LEU B CA 1
ATOM 3171 C C . LEU B 1 144 ? -9.734 -7.02 2.529 1 98.88 144 LEU B C 1
ATOM 3173 O O . LEU B 1 144 ? -10.359 -6.223 1.821 1 98.88 144 LEU B O 1
ATOM 3177 N N . ILE B 1 145 ? -9.211 -8.148 2.072 1 98.94 145 ILE B N 1
ATOM 3178 C CA . ILE B 1 145 ? -9.273 -8.508 0.659 1 98.94 145 ILE B CA 1
ATOM 3179 C C . ILE B 1 145 ? -10.734 -8.648 0.224 1 98.94 145 ILE B C 1
ATOM 3181 O O . ILE B 1 145 ? -11.141 -8.078 -0.792 1 98.94 145 ILE B O 1
ATOM 3185 N N . LEU B 1 146 ? -11.516 -9.344 1.013 1 98.81 146 LEU B N 1
ATOM 3186 C CA . LEU B 1 146 ? -12.922 -9.578 0.679 1 98.81 146 LEU B CA 1
ATOM 3187 C C . LEU B 1 146 ? -13.703 -8.266 0.683 1 98.81 146 LEU B C 1
ATOM 3189 O O . LEU B 1 146 ? -14.57 -8.055 -0.166 1 98.81 146 LEU B O 1
ATOM 3193 N N . SER B 1 147 ? -13.414 -7.363 1.632 1 98.75 147 SER B N 1
ATOM 3194 C CA . SER B 1 147 ? -14.07 -6.062 1.688 1 98.75 147 SER B CA 1
ATOM 3195 C C . SER B 1 147 ? -13.82 -5.258 0.417 1 98.75 147 SER B C 1
ATOM 3197 O O . SER B 1 147 ? -14.719 -4.574 -0.083 1 98.75 147 SER B O 1
ATOM 3199 N N . LEU B 1 148 ? -12.633 -5.367 -0.116 1 98.88 148 LEU B N 1
ATOM 3200 C CA . LEU B 1 148 ? -12.266 -4.602 -1.301 1 98.88 148 LEU B CA 1
ATOM 3201 C C . LEU B 1 148 ? -12.914 -5.184 -2.551 1 98.88 148 LEU B C 1
ATOM 3203 O O . LEU B 1 148 ? -13.438 -4.441 -3.387 1 98.88 148 LEU B O 1
ATOM 3207 N N . ILE B 1 149 ? -12.867 -6.492 -2.688 1 98.31 149 ILE B N 1
ATOM 3208 C CA . ILE B 1 149 ? -13.422 -7.074 -3.906 1 98.31 149 ILE B CA 1
ATOM 3209 C C . ILE B 1 149 ? -14.938 -6.902 -3.918 1 98.31 149 ILE B C 1
ATOM 3211 O O . ILE B 1 149 ? -15.547 -6.773 -4.984 1 98.31 149 ILE B O 1
ATOM 3215 N N . GLU B 1 150 ? -15.539 -6.902 -2.699 1 97.44 150 GLU B N 1
ATOM 3216 C CA . GLU B 1 150 ? -16.969 -6.641 -2.602 1 97.44 150 GLU B CA 1
ATOM 3217 C C . GLU B 1 150 ? -17.328 -5.289 -3.211 1 97.44 150 GLU B C 1
ATOM 3219 O O . GLU B 1 150 ? -18.406 -5.125 -3.777 1 97.44 150 GLU B O 1
ATOM 3224 N N . LYS B 1 151 ? -16.453 -4.359 -3.107 1 97.69 151 LYS B N 1
ATOM 3225 C CA . LYS B 1 151 ? -16.672 -3.02 -3.641 1 97.69 151 LYS B CA 1
ATOM 3226 C C . LYS B 1 151 ? -16.062 -2.877 -5.031 1 97.69 151 LYS B C 1
ATOM 3228 O O . LYS B 1 151 ? -15.867 -1.762 -5.516 1 97.69 151 LYS B O 1
ATOM 3233 N N . LYS B 1 152 ? -15.633 -3.945 -5.672 1 97.94 152 LYS B N 1
ATOM 3234 C CA . LYS B 1 152 ? -15.188 -4.07 -7.055 1 97.94 152 LYS B CA 1
ATOM 3235 C C . LYS B 1 152 ? -13.781 -3.516 -7.234 1 97.94 152 LYS B C 1
ATOM 3237 O O . LYS B 1 152 ? -13.375 -3.182 -8.352 1 97.94 152 LYS B O 1
ATOM 3242 N N . PHE B 1 153 ? -13.094 -3.359 -6.164 1 98.81 153 PHE B N 1
ATOM 3243 C CA . PHE B 1 153 ? -11.68 -3.02 -6.277 1 98.81 153 PHE B CA 1
ATOM 3244 C C . PHE B 1 153 ? -10.859 -4.234 -6.691 1 98.81 153 PHE B C 1
ATOM 3246 O O . PHE B 1 153 ? -11.352 -5.363 -6.656 1 98.81 153 PHE B O 1
ATOM 3253 N N . LEU B 1 154 ? -9.664 -3.975 -7.18 1 98.88 154 LEU B N 1
ATOM 3254 C CA . LEU B 1 154 ? -8.672 -4.992 -7.531 1 98.88 154 LEU B CA 1
ATOM 3255 C C . LEU B 1 154 ? -7.484 -4.945 -6.578 1 98.88 154 LEU B C 1
ATOM 3257 O O . LEU B 1 154 ? -6.516 -4.223 -6.824 1 98.88 154 LEU B O 1
ATOM 3261 N N . PRO B 1 155 ? -7.527 -5.77 -5.484 1 98.94 155 PRO B N 1
ATOM 3262 C CA . PRO B 1 155 ? -6.359 -5.809 -4.598 1 98.94 155 PRO B CA 1
ATOM 3263 C C . PRO B 1 155 ? -5.125 -6.402 -5.277 1 98.94 155 PRO B C 1
ATOM 3265 O O . PRO B 1 155 ? -5.215 -7.438 -5.938 1 98.94 155 PRO B O 1
ATOM 3268 N N . ILE B 1 156 ? -4.043 -5.707 -5.191 1 98.88 156 ILE B N 1
ATOM 3269 C CA . ILE B 1 156 ? -2.738 -6.16 -5.656 1 98.88 156 ILE B CA 1
ATOM 3270 C C . ILE B 1 156 ? -1.779 -6.277 -4.473 1 98.88 156 ILE B C 1
ATOM 3272 O O . ILE B 1 156 ? -1.383 -5.266 -3.889 1 98.88 156 ILE B O 1
ATOM 3276 N N . LEU B 1 157 ? -1.324 -7.504 -4.168 1 98.81 157 LEU B N 1
ATOM 3277 C CA . LEU B 1 157 ? -0.588 -7.715 -2.924 1 98.81 157 LEU B CA 1
ATOM 3278 C C . LEU B 1 157 ? 0.874 -8.039 -3.207 1 98.81 157 LEU B C 1
ATOM 3280 O O . LEU B 1 157 ? 1.173 -8.906 -4.031 1 98.81 157 LEU B O 1
ATOM 3284 N N . ALA B 1 158 ? 1.761 -7.297 -2.531 1 98.62 158 ALA B N 1
ATOM 3285 C CA . ALA B 1 158 ? 3.16 -7.707 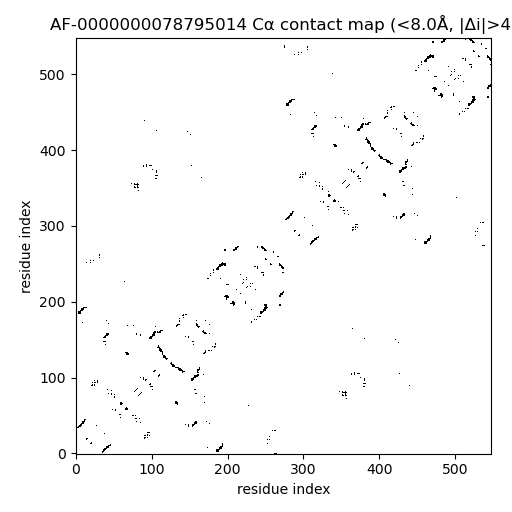-2.432 1 98.62 158 ALA B CA 1
ATOM 3286 C C . ALA B 1 158 ? 3.34 -8.797 -1.379 1 98.62 158 ALA B C 1
ATOM 3288 O O . ALA B 1 158 ? 2.686 -8.773 -0.334 1 98.62 158 ALA B O 1
ATOM 3289 N N . CYS B 1 159 ? 4.246 -9.727 -1.586 1 98.25 159 CYS B N 1
ATOM 3290 C CA . CYS B 1 159 ? 4.395 -10.898 -0.738 1 98.25 159 CYS B CA 1
ATOM 3291 C C . CYS B 1 159 ? 5.328 -10.617 0.432 1 98.25 159 CYS B C 1
ATOM 3293 O O . CYS B 1 159 ? 6.344 -11.289 0.6 1 98.25 159 CYS B O 1
ATOM 3295 N N . ILE B 1 160 ? 5.004 -9.641 1.208 1 98.56 160 ILE B N 1
ATOM 3296 C CA . ILE B 1 160 ? 5.633 -9.266 2.469 1 98.56 160 ILE B CA 1
ATOM 3297 C C . ILE B 1 160 ? 4.648 -9.469 3.619 1 98.56 160 ILE B C 1
ATOM 3299 O O . ILE B 1 160 ? 3.463 -9.156 3.49 1 98.56 160 ILE B O 1
ATOM 3303 N N . ALA B 1 161 ? 5.137 -9.992 4.672 1 98.56 161 ALA B N 1
ATOM 3304 C CA . ALA B 1 161 ? 4.285 -10.219 5.84 1 98.56 161 ALA B CA 1
ATOM 3305 C C . ALA B 1 161 ? 5.062 -9.992 7.133 1 98.56 161 ALA B C 1
ATOM 3307 O O . ALA B 1 161 ? 6.27 -9.75 7.109 1 98.56 161 ALA B O 1
ATOM 3308 N N . ALA B 1 162 ? 4.391 -9.961 8.203 1 98 162 ALA B N 1
ATOM 3309 C CA . ALA B 1 162 ? 5.035 -9.758 9.5 1 98 162 ALA B CA 1
ATOM 3310 C C . ALA B 1 162 ? 4.711 -10.898 10.461 1 98 162 ALA B C 1
ATOM 3312 O O . ALA B 1 162 ? 3.703 -11.586 10.297 1 98 162 ALA B O 1
ATOM 3313 N N . ASP B 1 163 ? 5.562 -11.148 11.398 1 97.38 163 ASP B N 1
ATOM 3314 C CA . ASP B 1 163 ? 5.223 -12.062 12.484 1 97.38 163 ASP B CA 1
ATOM 3315 C C . ASP B 1 163 ? 4.43 -11.344 13.578 1 97.38 163 ASP B C 1
ATOM 3317 O O . ASP B 1 163 ? 4.078 -10.172 13.43 1 97.38 163 ASP B O 1
ATOM 3321 N N . THR B 1 164 ? 4.109 -12.031 14.625 1 94.19 164 THR B N 1
ATOM 3322 C CA . THR B 1 164 ? 3.244 -11.508 15.672 1 94.19 164 THR B CA 1
ATOM 3323 C C . THR B 1 164 ? 3.941 -10.391 16.438 1 94.19 164 THR B C 1
ATOM 3325 O O . THR B 1 164 ? 3.293 -9.625 17.156 1 94.19 164 THR B O 1
ATOM 3328 N N . GLU B 1 165 ? 5.281 -10.281 16.312 1 93.12 165 GLU B N 1
ATOM 3329 C CA . GLU B 1 165 ? 6.043 -9.234 16.969 1 93.12 165 GLU B CA 1
ATOM 3330 C C . GLU B 1 165 ? 6.211 -8.016 16.078 1 93.12 165 GLU B C 1
ATOM 3332 O O . GLU B 1 165 ? 6.824 -7.02 16.469 1 93.12 165 GLU B O 1
ATOM 3337 N N . GLY B 1 166 ? 5.746 -8.109 14.891 1 92.88 166 GLY B N 1
ATOM 3338 C CA . GLY B 1 166 ? 5.785 -6.984 13.977 1 92.88 166 GLY B CA 1
ATOM 3339 C C . GLY B 1 166 ? 7.047 -6.941 13.133 1 92.88 166 GLY B C 1
ATOM 3340 O O . GLY B 1 166 ? 7.359 -5.914 12.523 1 92.88 166 GLY B O 1
ATOM 3341 N N . LEU B 1 167 ? 7.777 -7.98 13.141 1 95.81 167 LEU B N 1
ATOM 3342 C CA . LEU B 1 167 ? 8.953 -8.062 12.289 1 95.81 167 LEU B CA 1
ATOM 3343 C C . LEU B 1 167 ? 8.57 -8.5 10.875 1 95.81 167 LEU B C 1
ATOM 3345 O O . LEU B 1 167 ? 7.789 -9.438 10.703 1 95.81 167 LEU B O 1
ATOM 3349 N N . ALA B 1 168 ? 9.094 -7.805 9.852 1 97.88 168 ALA B N 1
ATOM 3350 C CA . ALA B 1 168 ? 8.742 -8.078 8.461 1 97.88 168 ALA B CA 1
ATOM 3351 C C . ALA B 1 168 ? 9.562 -9.242 7.906 1 97.88 168 ALA B C 1
ATOM 3353 O O . ALA B 1 168 ? 10.75 -9.375 8.211 1 97.88 168 ALA B O 1
ATOM 3354 N N . TYR B 1 169 ? 8.969 -10.023 7.062 1 98.31 169 TYR B N 1
ATOM 3355 C CA . TYR B 1 169 ? 9.586 -11.188 6.43 1 98.31 169 TYR B CA 1
ATOM 3356 C C . TYR B 1 169 ? 9.289 -11.219 4.938 1 98.31 169 TYR B C 1
ATOM 3358 O O . TYR B 1 169 ? 8.211 -10.805 4.504 1 98.31 169 TYR B O 1
ATOM 3366 N N . ASN B 1 170 ? 10.344 -11.68 4.223 1 97.88 170 ASN B N 1
ATOM 3367 C CA . ASN B 1 170 ? 10.188 -12.047 2.82 1 97.88 170 ASN B CA 1
ATOM 3368 C C . ASN B 1 170 ? 9.469 -13.391 2.674 1 97.88 170 ASN B C 1
ATOM 3370 O O . ASN B 1 170 ? 9.852 -14.375 3.312 1 97.88 170 ASN B O 1
ATOM 3374 N N . VAL B 1 171 ? 8.398 -13.398 1.914 1 97.44 171 VAL B N 1
ATOM 3375 C CA . VAL B 1 171 ? 7.637 -14.633 1.727 1 97.44 171 VAL B CA 1
ATOM 3376 C C . VAL B 1 171 ? 7.656 -15.031 0.253 1 97.44 171 VAL B C 1
ATOM 3378 O O . VAL B 1 171 ? 7.539 -14.18 -0.63 1 97.44 171 VAL B O 1
ATOM 3381 N N . ASN B 1 172 ? 7.883 -16.312 -0.011 1 94.88 172 ASN B N 1
ATOM 3382 C CA . ASN B 1 172 ? 7.785 -16.797 -1.381 1 94.88 172 ASN B CA 1
ATOM 3383 C C . ASN B 1 172 ? 6.449 -16.422 -2.018 1 94.88 172 ASN B C 1
ATOM 3385 O O . ASN B 1 172 ? 5.391 -16.688 -1.441 1 94.88 172 ASN B O 1
ATOM 3389 N N . ALA B 1 173 ? 6.508 -15.867 -3.211 1 95.69 173 ALA B N 1
ATOM 3390 C CA . ALA B 1 173 ? 5.312 -15.305 -3.834 1 95.69 173 ALA B CA 1
ATOM 3391 C C . ALA B 1 173 ? 4.297 -16.391 -4.16 1 95.69 173 ALA B C 1
ATOM 3393 O O . ALA B 1 173 ? 3.086 -16.172 -4.09 1 95.69 173 ALA B O 1
ATOM 3394 N N . ASP B 1 174 ? 4.742 -17.562 -4.57 1 95.38 174 ASP B N 1
ATOM 3395 C CA . ASP B 1 174 ? 3.826 -18.672 -4.863 1 95.38 174 ASP B CA 1
ATOM 3396 C C . ASP B 1 174 ? 3.113 -19.141 -3.596 1 95.38 174 ASP B C 1
ATOM 3398 O O . ASP B 1 174 ? 1.895 -19.312 -3.594 1 95.38 174 ASP B O 1
ATOM 3402 N N . ASP B 1 175 ? 3.904 -19.328 -2.516 1 96 175 ASP B N 1
ATOM 3403 C CA . ASP B 1 175 ? 3.312 -19.703 -1.235 1 96 175 ASP B CA 1
ATOM 3404 C C . ASP B 1 175 ? 2.295 -18.672 -0.771 1 96 175 ASP B C 1
ATOM 3406 O O . ASP B 1 175 ? 1.2 -19.016 -0.326 1 96 175 ASP B O 1
ATOM 3410 N N . PHE B 1 176 ? 2.688 -17.453 -0.875 1 98.31 176 PHE B N 1
ATOM 3411 C CA . PHE B 1 176 ? 1.837 -16.344 -0.489 1 98.31 176 PHE B CA 1
ATOM 3412 C C . PHE B 1 176 ? 0.523 -16.359 -1.262 1 98.31 176 PHE B C 1
ATOM 3414 O O . PHE B 1 176 ? -0.555 -16.312 -0.666 1 98.31 176 PHE B O 1
ATOM 3421 N N . ALA B 1 177 ? 0.605 -16.5 -2.553 1 98.56 177 ALA B N 1
ATOM 3422 C CA . ALA B 1 177 ? -0.562 -16.516 -3.428 1 98.56 177 ALA B CA 1
ATOM 3423 C C . ALA B 1 177 ? -1.48 -17.688 -3.1 1 98.56 177 ALA B C 1
ATOM 3425 O O . ALA B 1 177 ? -2.699 -17.531 -3.014 1 98.56 177 ALA B O 1
ATOM 3426 N N . GLY B 1 178 ? -0.893 -18.828 -2.941 1 98.56 178 GLY B N 1
ATOM 3427 C CA . GLY B 1 178 ? -1.687 -20.016 -2.637 1 98.56 178 GLY B CA 1
ATOM 3428 C C . GLY B 1 178 ? -2.469 -19.891 -1.343 1 98.56 178 GLY B C 1
ATOM 3429 O O . GLY B 1 178 ? -3.654 -20.219 -1.294 1 98.56 178 GLY B O 1
ATOM 3430 N N . GLU B 1 179 ? -1.794 -19.391 -0.288 1 98.81 179 GLU B N 1
ATOM 3431 C CA . GLU B 1 179 ? -2.438 -19.25 1.014 1 98.81 179 GLU B CA 1
ATOM 3432 C C . GLU B 1 179 ? -3.535 -18.188 0.971 1 98.81 179 GLU B C 1
ATOM 3434 O O . GLU B 1 179 ? -4.59 -18.359 1.591 1 98.81 179 GLU B O 1
ATOM 3439 N N . VAL B 1 180 ? -3.324 -17.094 0.244 1 98.94 180 VAL B N 1
ATOM 3440 C CA . VAL B 1 180 ? -4.344 -16.062 0.089 1 98.94 180 VAL B CA 1
ATOM 3441 C C . VAL B 1 180 ? -5.523 -16.609 -0.702 1 98.94 180 VAL B C 1
ATOM 3443 O O . VAL B 1 180 ? -6.684 -16.406 -0.33 1 98.94 180 VAL B O 1
ATOM 3446 N N . ALA B 1 181 ? -5.227 -17.359 -1.794 1 98.88 181 ALA B N 1
ATOM 3447 C CA . ALA B 1 181 ? -6.285 -17.969 -2.594 1 98.88 181 ALA B CA 1
ATOM 3448 C C . ALA B 1 181 ? -7.184 -18.859 -1.731 1 98.88 181 ALA B C 1
ATOM 3450 O O . ALA B 1 181 ? -8.414 -18.781 -1.824 1 98.88 181 ALA B O 1
ATOM 3451 N N . ALA B 1 182 ? -6.547 -19.641 -0.936 1 98.81 182 ALA B N 1
ATOM 3452 C CA . ALA B 1 182 ? -7.293 -20.547 -0.056 1 98.81 182 ALA B CA 1
ATOM 3453 C C . ALA B 1 182 ? -8.133 -19.75 0.943 1 98.81 182 ALA B C 1
ATOM 3455 O O . ALA B 1 182 ? -9.297 -20.094 1.182 1 98.81 182 ALA B O 1
ATOM 3456 N N . SER B 1 183 ? -7.566 -18.719 1.501 1 98.81 183 SER B N 1
ATOM 3457 C CA . SER B 1 183 ? -8.227 -17.938 2.549 1 98.81 183 SER B CA 1
ATOM 3458 C C . SER B 1 183 ? -9.484 -17.266 2.025 1 98.81 183 SER B C 1
ATOM 3460 O O . SER B 1 183 ? -10.461 -17.109 2.76 1 98.81 183 SER B O 1
ATOM 3462 N N . ILE B 1 184 ? -9.484 -16.844 0.782 1 98.69 184 ILE B N 1
ATOM 3463 C CA . ILE B 1 184 ? -10.633 -16.125 0.241 1 98.69 184 ILE B CA 1
ATOM 3464 C C . ILE B 1 184 ? -11.555 -17.109 -0.48 1 98.69 184 ILE B C 1
ATOM 3466 O O . ILE B 1 184 ? -12.555 -16.703 -1.083 1 98.69 184 ILE B O 1
ATOM 3470 N N . GLN B 1 185 ? -11.18 -18.391 -0.423 1 98.25 185 GLN B N 1
ATOM 3471 C CA . GLN B 1 185 ? -11.953 -19.438 -1.084 1 98.25 185 GLN B CA 1
ATOM 3472 C C . GLN B 1 185 ? -12.117 -19.141 -2.572 1 98.25 185 GLN B C 1
ATOM 3474 O O . GLN B 1 185 ? -13.242 -19.141 -3.088 1 98.25 185 GLN B O 1
ATOM 3479 N N . ALA B 1 186 ? -11.023 -18.953 -3.203 1 98.69 186 ALA B N 1
ATOM 3480 C CA . ALA B 1 186 ? -11.023 -18.609 -4.625 1 98.69 186 ALA B CA 1
ATOM 3481 C C . ALA B 1 186 ? -11.57 -19.766 -5.457 1 98.69 186 ALA B C 1
ATOM 3483 O O . ALA B 1 186 ? -11.328 -20.938 -5.145 1 98.69 186 ALA B O 1
ATOM 3484 N N . ASP B 1 187 ? -12.305 -19.422 -6.527 1 98.56 187 ASP B N 1
ATOM 3485 C CA . ASP B 1 187 ? -12.719 -20.422 -7.508 1 98.56 187 ASP B CA 1
ATOM 3486 C C . ASP B 1 187 ? -11.539 -20.891 -8.344 1 98.56 187 ASP B C 1
ATOM 3488 O O . ASP B 1 187 ? -11.461 -22.062 -8.719 1 98.56 187 ASP B O 1
ATOM 3492 N N . TYR B 1 188 ? -10.625 -20 -8.641 1 98.38 188 TYR B N 1
ATOM 3493 C CA . TYR B 1 188 ? -9.414 -20.312 -9.398 1 98.38 188 TYR B CA 1
ATOM 3494 C C . TYR B 1 188 ? -8.188 -19.672 -8.758 1 98.38 188 TYR B C 1
ATOM 3496 O O . TYR B 1 188 ? -8.211 -18.5 -8.406 1 98.38 188 TYR B O 1
ATOM 3504 N N . TYR B 1 189 ? -7.219 -20.484 -8.555 1 98.75 189 TYR B N 1
ATOM 3505 C CA . TYR B 1 189 ? -5.863 -19.984 -8.383 1 98.75 189 TYR B CA 1
ATOM 3506 C C . TYR B 1 189 ? -5.055 -20.125 -9.664 1 98.75 189 TYR B C 1
ATOM 3508 O O . TYR B 1 189 ? -4.805 -21.25 -10.125 1 98.75 189 TYR B O 1
ATOM 3516 N N . ILE B 1 190 ? -4.645 -18.984 -10.273 1 98 190 ILE B N 1
ATOM 3517 C CA . ILE B 1 190 ? -3.98 -18.938 -11.578 1 98 190 ILE B CA 1
ATOM 3518 C C . ILE B 1 190 ? -2.521 -18.531 -11.398 1 98 190 ILE B C 1
ATOM 3520 O O . ILE B 1 190 ? -2.23 -17.438 -10.93 1 98 190 ILE B O 1
ATOM 3524 N N . SER B 1 191 ? -1.646 -19.422 -11.734 1 96.38 191 SER B N 1
ATOM 3525 C CA . SER B 1 191 ? -0.227 -19.094 -11.805 1 96.38 191 SER B CA 1
ATOM 3526 C C . SER B 1 191 ? 0.155 -18.594 -13.203 1 96.38 191 SER B C 1
ATOM 3528 O O . SER B 1 191 ? 0.259 -19.391 -14.141 1 96.38 191 SER B O 1
ATOM 3530 N N . LEU B 1 192 ? 0.328 -17.281 -13.281 1 94.56 192 LEU B N 1
ATOM 3531 C CA . LEU B 1 192 ? 0.801 -16.719 -14.539 1 94.56 192 LEU B CA 1
ATOM 3532 C C . LEU B 1 192 ? 2.322 -16.781 -14.625 1 94.56 192 LEU B C 1
ATOM 3534 O O . LEU B 1 192 ? 3.021 -16.078 -13.898 1 94.56 192 LEU B O 1
ATOM 3538 N N . THR B 1 193 ? 2.809 -17.562 -15.523 1 90.25 193 THR B N 1
ATOM 3539 C CA . THR B 1 193 ? 4.242 -17.797 -15.664 1 90.25 193 THR B CA 1
ATOM 3540 C C . THR B 1 193 ? 4.688 -17.547 -17.109 1 90.25 193 THR B C 1
ATOM 3542 O O . THR B 1 193 ? 4.031 -16.812 -17.844 1 90.25 193 THR B O 1
ATOM 3545 N N . ASP B 1 194 ? 5.891 -18 -17.453 1 87.81 194 ASP B N 1
ATOM 3546 C CA . ASP B 1 194 ? 6.41 -17.734 -18.797 1 87.81 194 ASP B CA 1
ATOM 3547 C C . ASP B 1 194 ? 6.344 -18.984 -19.672 1 87.81 194 ASP B C 1
ATOM 3549 O O . ASP B 1 194 ? 7.023 -19.078 -20.688 1 87.81 194 ASP B O 1
ATOM 3553 N N . VAL B 1 195 ? 5.625 -20 -19.188 1 89.5 195 VAL B N 1
ATOM 3554 C CA . VAL B 1 195 ? 5.422 -21.219 -19.984 1 89.5 195 VAL B CA 1
ATOM 3555 C C . VAL B 1 195 ? 3.928 -21.453 -20.188 1 89.5 195 VAL B C 1
ATOM 3557 O O . VAL B 1 195 ? 3.104 -20.953 -19.422 1 89.5 195 VAL B O 1
ATOM 3560 N N . ASP B 1 196 ? 3.582 -22.297 -21.125 1 93.5 196 ASP B N 1
ATOM 3561 C CA . ASP B 1 196 ? 2.195 -22.5 -21.531 1 93.5 196 ASP B CA 1
ATOM 3562 C C . ASP B 1 196 ? 1.493 -23.484 -20.594 1 93.5 196 ASP B C 1
ATOM 3564 O O . ASP B 1 196 ? 0.277 -23.672 -20.672 1 93.5 196 ASP B O 1
ATOM 3568 N N . GLY B 1 197 ? 2.209 -24.094 -19.734 1 94.69 197 GLY B N 1
ATOM 3569 C CA . GLY B 1 197 ? 1.705 -25.094 -18.812 1 94.69 197 GLY B CA 1
ATOM 3570 C C . GLY B 1 197 ? 2.764 -26.094 -18.375 1 94.69 197 GLY B C 1
ATOM 3571 O O . GLY B 1 197 ? 3.961 -25.812 -18.484 1 94.69 197 GLY B O 1
ATOM 3572 N N . LEU B 1 198 ? 2.344 -27.141 -17.75 1 95.81 198 LEU B N 1
ATOM 3573 C CA . LEU B 1 198 ? 3.24 -28.234 -17.375 1 95.81 198 LEU B CA 1
ATOM 3574 C C . LEU B 1 198 ? 3.389 -29.219 -18.531 1 95.81 198 LEU B C 1
ATOM 3576 O O . LEU B 1 198 ? 2.393 -29.688 -19.078 1 95.81 198 LEU B O 1
ATOM 3580 N N . TYR B 1 199 ? 4.625 -29.516 -18.859 1 94.94 199 TYR B N 1
ATOM 3581 C CA . TYR B 1 199 ? 4.918 -30.422 -19.969 1 94.94 199 TYR B CA 1
ATOM 3582 C C . TYR B 1 199 ? 5.371 -31.781 -19.453 1 94.94 199 TYR B C 1
ATOM 3584 O O . TYR B 1 199 ? 6.129 -31.875 -18.469 1 94.94 199 TYR B O 1
ATOM 3592 N N . GLN B 1 200 ? 4.914 -32.75 -20.094 1 94.12 200 GLN B N 1
ATOM 3593 C CA . GLN B 1 200 ? 5.414 -34.094 -19.812 1 94.12 200 GLN B CA 1
ATOM 3594 C C . GLN B 1 200 ? 6.891 -34.219 -20.172 1 94.12 200 GLN B C 1
ATOM 3596 O O . GLN B 1 200 ? 7.664 -34.844 -19.438 1 94.12 200 GLN B O 1
ATOM 3601 N N . ASN B 1 201 ? 7.207 -33.719 -21.375 1 91.94 201 ASN B N 1
ATOM 3602 C CA . ASN B 1 201 ? 8.57 -33.688 -21.906 1 91.94 201 ASN B CA 1
ATOM 3603 C C . ASN B 1 201 ? 8.984 -32.281 -22.328 1 91.94 201 ASN B C 1
ATOM 3605 O O . ASN B 1 201 ? 9.07 -32 -23.516 1 91.94 201 ASN B O 1
ATOM 3609 N N . TYR B 1 202 ? 9.344 -31.547 -21.375 1 86.5 202 TYR B N 1
ATOM 3610 C CA . TYR B 1 202 ? 9.75 -30.188 -21.688 1 86.5 202 TYR B CA 1
ATOM 3611 C C . TYR B 1 202 ? 11 -30.172 -22.562 1 86.5 202 TYR B C 1
ATOM 3613 O O . TYR B 1 202 ? 11.938 -30.938 -22.328 1 86.5 202 TYR B O 1
ATOM 3621 N N . PRO B 1 203 ? 11.07 -29.359 -23.641 1 88.06 203 PRO B N 1
ATOM 3622 C CA . PRO B 1 203 ? 10.188 -28.234 -24 1 88.06 203 PRO B CA 1
ATOM 3623 C C . PRO B 1 203 ? 9.266 -28.578 -25.172 1 88.06 203 PRO B C 1
ATOM 3625 O O . PRO B 1 203 ? 8.938 -27.703 -25.984 1 88.06 203 PRO B O 1
ATOM 3628 N N . ASP B 1 204 ? 8.906 -29.875 -25.328 1 92.12 204 ASP B N 1
ATOM 3629 C CA . ASP B 1 204 ? 7.992 -30.297 -26.375 1 92.12 204 ASP B CA 1
ATOM 3630 C C . ASP B 1 204 ? 6.598 -29.719 -26.172 1 92.12 204 ASP B C 1
ATOM 3632 O O . ASP B 1 204 ? 5.883 -30.125 -25.25 1 92.12 204 ASP B O 1
ATOM 3636 N N . PRO B 1 205 ? 6.23 -28.828 -26.969 1 90.25 205 PRO B N 1
ATOM 3637 C CA . PRO B 1 205 ? 4.945 -28.156 -26.781 1 90.25 205 PRO B CA 1
ATOM 3638 C C . PRO B 1 205 ? 3.756 -29.109 -26.859 1 90.25 205 PRO B C 1
ATOM 3640 O O . PRO B 1 205 ? 2.691 -28.812 -26.297 1 90.25 205 PRO B O 1
ATOM 3643 N N . THR B 1 206 ? 3.945 -30.172 -27.531 1 93.56 206 THR B N 1
ATOM 3644 C CA . THR B 1 206 ? 2.846 -31.109 -27.719 1 93.56 206 THR B CA 1
ATOM 3645 C C . THR B 1 206 ? 2.666 -32 -26.484 1 93.56 206 THR B C 1
ATOM 3647 O O . THR B 1 206 ? 1.667 -32.719 -26.375 1 93.56 206 THR B O 1
ATOM 3650 N N . SER B 1 207 ? 3.559 -31.844 -25.609 1 95.38 207 SER B N 1
ATOM 3651 C CA . SER B 1 207 ? 3.533 -32.75 -24.453 1 95.38 207 SER B CA 1
ATOM 3652 C C . SER B 1 207 ? 2.867 -32.094 -23.25 1 95.38 207 SER B C 1
ATOM 3654 O O . SER B 1 207 ? 2.988 -32.562 -22.125 1 95.38 207 SER B O 1
ATOM 3656 N N . ILE B 1 208 ? 2.191 -30.938 -23.469 1 96.44 208 ILE B N 1
ATOM 3657 C CA . ILE B 1 208 ? 1.563 -30.188 -22.391 1 96.44 208 ILE B CA 1
ATOM 3658 C C . ILE B 1 208 ? 0.486 -31.047 -21.734 1 96.44 208 ILE B C 1
ATOM 3660 O O . ILE B 1 208 ? -0.29 -31.719 -22.406 1 96.44 208 ILE B O 1
ATOM 3664 N N . LEU B 1 209 ? 0.504 -31.094 -20.453 1 96.62 209 LEU B N 1
ATOM 3665 C CA . LEU B 1 209 ? -0.544 -31.75 -19.688 1 96.62 209 LEU B CA 1
ATOM 3666 C C . LEU B 1 209 ? -1.701 -30.797 -19.422 1 96.62 209 LEU B C 1
ATOM 3668 O O . LEU B 1 209 ? -1.584 -29.875 -18.594 1 96.62 209 LEU B O 1
ATOM 3672 N N . ARG B 1 210 ? -2.807 -31.062 -20.062 1 96.88 210 ARG B N 1
ATOM 3673 C CA . ARG B 1 210 ? -3.92 -30.125 -20.016 1 96.88 210 ARG B CA 1
ATOM 3674 C C . ARG B 1 210 ? -4.684 -30.25 -18.703 1 96.88 210 ARG B C 1
ATOM 3676 O O . ARG B 1 210 ? -5.18 -29.25 -18.172 1 96.88 210 ARG B O 1
ATOM 3683 N N . ASN B 1 211 ? -4.824 -31.422 -18.25 1 96.94 211 ASN B N 1
ATOM 3684 C CA . ASN B 1 211 ? -5.543 -31.703 -17 1 96.94 211 ASN B CA 1
ATOM 3685 C C . ASN B 1 211 ? -4.777 -32.688 -16.109 1 96.94 211 ASN B C 1
ATOM 3687 O O . ASN B 1 211 ? -4.301 -33.719 -16.594 1 96.94 211 ASN B O 1
ATOM 3691 N N . ILE B 1 212 ? -4.574 -32.281 -14.938 1 96.81 212 ILE B N 1
ATOM 3692 C CA . ILE B 1 212 ? -3.936 -33.156 -13.938 1 96.81 212 ILE B CA 1
ATOM 3693 C C . ILE B 1 212 ? -4.828 -33.281 -12.703 1 96.81 212 ILE B C 1
ATOM 3695 O O . ILE B 1 212 ? -5.352 -32.25 -12.219 1 96.81 212 ILE B O 1
ATOM 3699 N N . SER B 1 213 ? -5.066 -34.469 -12.227 1 97 213 SER B N 1
ATOM 3700 C CA . SER B 1 213 ? -5.781 -34.656 -10.969 1 97 213 SER B CA 1
ATOM 3701 C C . SER B 1 213 ? -4.855 -34.469 -9.773 1 97 213 SER B C 1
ATOM 3703 O O . SER B 1 213 ? -3.695 -34.875 -9.805 1 97 213 SER B O 1
ATOM 3705 N N . LEU B 1 214 ? -5.406 -33.844 -8.734 1 96.88 214 LEU B N 1
ATOM 3706 C CA . LEU B 1 214 ? -4.656 -33.656 -7.5 1 96.88 214 LEU B CA 1
ATOM 3707 C C . LEU B 1 214 ? -4.035 -34.969 -7.031 1 96.88 214 LEU B C 1
ATOM 3709 O O . LEU B 1 214 ? -2.9 -35 -6.547 1 96.88 214 LEU B O 1
ATOM 3713 N N . GLY B 1 215 ? -4.742 -36 -7.203 1 95.94 215 GLY B N 1
ATOM 3714 C CA . GLY B 1 215 ? -4.285 -37.312 -6.781 1 95.94 215 GLY B CA 1
ATOM 3715 C C . GLY B 1 215 ? -3.104 -37.844 -7.586 1 95.94 215 GLY B C 1
ATOM 3716 O O . GLY B 1 215 ? -2.354 -38.688 -7.121 1 95.94 215 GLY B O 1
ATOM 3717 N N . ASP B 1 216 ? -2.873 -37.344 -8.758 1 95.31 216 ASP B N 1
ATOM 3718 C CA . ASP B 1 216 ? -1.815 -37.812 -9.656 1 95.31 216 ASP B CA 1
ATOM 3719 C C . ASP B 1 216 ? -0.542 -37 -9.469 1 95.31 216 ASP B C 1
ATOM 3721 O O . ASP B 1 216 ? 0.532 -37.375 -9.93 1 95.31 216 ASP B O 1
ATOM 3725 N N . LEU B 1 217 ? -0.636 -35.844 -8.828 1 94.62 217 LEU B N 1
ATOM 3726 C CA . LEU B 1 217 ? 0.452 -34.875 -8.773 1 94.62 217 LEU B CA 1
ATOM 3727 C C . LEU B 1 217 ? 1.692 -35.469 -8.133 1 94.62 217 LEU B C 1
ATOM 3729 O O . LEU B 1 217 ? 2.807 -35.312 -8.625 1 94.62 217 LEU B O 1
ATOM 3733 N N . PRO B 1 218 ? 1.541 -36.25 -7.02 1 93.31 218 PRO B N 1
ATOM 3734 C CA . PRO B 1 218 ? 2.719 -36.781 -6.336 1 93.31 218 PRO B CA 1
ATOM 3735 C C . PRO B 1 218 ? 3.59 -37.625 -7.254 1 93.31 218 PRO B C 1
ATOM 3737 O O . PRO B 1 218 ? 4.812 -37.656 -7.102 1 93.31 218 PRO B O 1
ATOM 3740 N N . ASN B 1 219 ? 3.006 -38.219 -8.25 1 94.19 219 ASN B N 1
ATOM 3741 C CA . ASN B 1 219 ? 3.732 -39.125 -9.156 1 94.19 219 ASN B CA 1
ATOM 3742 C C . ASN B 1 219 ? 4.516 -38.344 -10.203 1 94.19 219 ASN B C 1
ATOM 3744 O O . ASN B 1 219 ? 5.352 -38.906 -10.906 1 94.19 219 ASN B O 1
ATOM 3748 N N . LEU B 1 220 ? 4.234 -37.094 -10.211 1 95.31 220 LEU B N 1
ATOM 3749 C CA . LEU B 1 220 ? 4.836 -36.281 -11.266 1 95.31 220 LEU B CA 1
ATOM 3750 C C . LEU B 1 220 ? 6.109 -35.594 -10.773 1 95.31 220 LEU B C 1
ATOM 3752 O O . LEU B 1 220 ? 6.91 -35.125 -11.578 1 95.31 220 LEU B O 1
ATOM 3756 N N . TYR B 1 221 ? 6.305 -35.469 -9.469 1 93.12 221 TYR B N 1
ATOM 3757 C CA . TYR B 1 221 ? 7.484 -34.812 -8.922 1 93.12 221 TYR B CA 1
ATOM 3758 C C . TYR B 1 221 ? 8.75 -35.562 -9.273 1 93.12 221 TYR B C 1
ATOM 3760 O O . TYR B 1 221 ? 8.758 -36.812 -9.273 1 93.12 221 TYR B O 1
ATOM 3768 N N . GLY B 1 222 ? 9.859 -34.875 -9.484 1 87.94 222 GLY B N 1
ATOM 3769 C CA . GLY B 1 222 ? 11.148 -35.5 -9.766 1 87.94 222 GLY B CA 1
ATOM 3770 C C . GLY B 1 222 ? 11.32 -35.906 -11.219 1 87.94 222 GLY B C 1
ATOM 3771 O O . GLY B 1 222 ? 12.445 -36.031 -11.695 1 87.94 222 GLY B O 1
ATOM 3772 N N . LYS B 1 223 ? 10.344 -36.094 -11.961 1 87.12 223 LYS B N 1
ATOM 3773 C CA . LYS B 1 223 ? 10.406 -36.469 -13.367 1 87.12 223 LYS B CA 1
ATOM 3774 C C . LYS B 1 223 ? 9.906 -35.344 -14.266 1 87.12 223 LYS B C 1
ATOM 3776 O O . LYS B 1 223 ? 10.672 -34.781 -15.047 1 87.12 223 LYS B O 1
ATOM 3781 N N . ILE B 1 224 ? 8.703 -35 -14.039 1 91.75 224 ILE B N 1
ATOM 3782 C CA . ILE B 1 224 ? 8.023 -34 -14.844 1 91.75 224 ILE B CA 1
ATOM 3783 C C . ILE B 1 224 ? 8.117 -32.656 -14.148 1 91.75 224 ILE B C 1
ATOM 3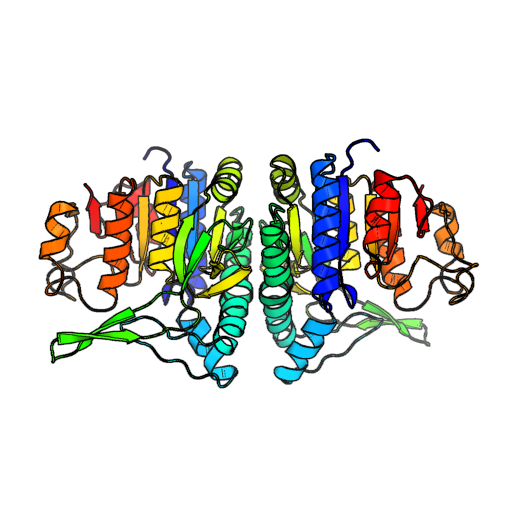785 O O . ILE B 1 224 ? 8.5 -31.656 -14.773 1 91.75 224 ILE B O 1
ATOM 3789 N N . ILE B 1 225 ? 7.844 -32.594 -12.906 1 92.81 225 ILE B N 1
ATOM 3790 C CA . ILE B 1 225 ? 7.926 -31.375 -12.102 1 92.81 225 ILE B CA 1
ATOM 3791 C C . ILE B 1 225 ? 9.344 -31.203 -11.555 1 92.81 225 ILE B C 1
ATOM 3793 O O . ILE B 1 225 ? 9.766 -31.953 -10.68 1 92.81 225 ILE B O 1
ATOM 3797 N N . GLN B 1 226 ? 10.031 -30.203 -12.078 1 87.5 226 GLN B N 1
ATOM 3798 C CA . GLN B 1 226 ? 11.422 -29.984 -11.688 1 87.5 226 GLN B CA 1
ATOM 3799 C C . GLN B 1 226 ? 11.719 -28.5 -11.547 1 87.5 226 GLN B C 1
ATOM 3801 O O . GLN B 1 226 ? 10.953 -27.656 -12.016 1 87.5 226 GLN B O 1
ATOM 3806 N N . GLY B 1 227 ? 12.789 -28.234 -10.812 1 81.56 227 GLY B N 1
ATOM 3807 C CA . GLY B 1 227 ? 13.312 -26.875 -10.734 1 81.56 227 GLY B CA 1
ATOM 3808 C C . GLY B 1 227 ? 12.305 -25.891 -10.18 1 81.56 227 GLY B C 1
ATOM 3809 O O . GLY B 1 227 ? 11.711 -26.125 -9.125 1 81.56 227 GLY B O 1
ATOM 3810 N N . GLY B 1 228 ? 12.148 -24.766 -10.914 1 81.12 228 GLY B N 1
ATOM 3811 C CA . GLY B 1 228 ? 11.297 -23.672 -10.477 1 81.12 228 GLY B CA 1
ATOM 3812 C C . GLY B 1 228 ? 9.82 -24.031 -10.484 1 81.12 228 GLY B C 1
ATOM 3813 O O . GLY B 1 228 ? 9.008 -23.344 -9.859 1 81.12 228 GLY B O 1
ATOM 3814 N N . MET B 1 229 ? 9.555 -25.078 -11.148 1 88.56 229 MET B N 1
ATOM 3815 C CA . MET B 1 229 ? 8.164 -25.516 -11.234 1 88.56 229 MET B CA 1
ATOM 3816 C C . MET B 1 229 ? 7.723 -26.188 -9.938 1 88.56 229 MET B C 1
ATOM 3818 O O . MET B 1 229 ? 6.531 -26.203 -9.617 1 88.56 229 MET B O 1
ATOM 3822 N N . ILE B 1 230 ? 8.664 -26.672 -9.148 1 89.25 230 ILE B N 1
ATOM 3823 C CA . ILE B 1 230 ? 8.336 -27.406 -7.922 1 89.25 230 ILE B CA 1
ATOM 3824 C C . ILE B 1 230 ? 7.578 -26.5 -6.965 1 89.25 230 ILE B C 1
ATOM 3826 O O . ILE B 1 230 ? 6.441 -26.797 -6.59 1 89.25 230 ILE B O 1
ATOM 3830 N N . PRO B 1 231 ? 8.18 -25.328 -6.621 1 88.44 231 PRO B N 1
ATOM 3831 C CA . PRO B 1 231 ? 7.434 -24.469 -5.691 1 88.44 231 PRO B CA 1
ATOM 3832 C C . PRO B 1 231 ? 6.094 -24.016 -6.254 1 88.44 231 PRO B C 1
ATOM 3834 O O . PRO B 1 231 ? 5.121 -23.859 -5.504 1 88.44 231 PRO B O 1
ATOM 3837 N N . LYS B 1 232 ? 6.004 -23.75 -7.504 1 92.69 232 LYS B N 1
ATOM 3838 C CA . LYS B 1 232 ? 4.754 -23.328 -8.133 1 92.69 232 LYS B CA 1
ATOM 3839 C C . LYS B 1 232 ? 3.676 -24.391 -7.977 1 92.69 232 LYS B C 1
ATOM 3841 O O . LYS B 1 232 ? 2.586 -24.109 -7.477 1 92.69 232 LYS B O 1
ATOM 3846 N N . ILE B 1 233 ? 4.055 -25.594 -8.336 1 95.25 233 ILE B N 1
ATOM 3847 C CA . ILE B 1 233 ? 3.096 -26.688 -8.289 1 95.25 233 ILE B CA 1
ATOM 3848 C C . ILE B 1 233 ? 2.744 -27 -6.836 1 95.25 233 ILE B C 1
ATOM 3850 O O . ILE B 1 233 ? 1.589 -27.297 -6.52 1 95.25 233 ILE B O 1
ATOM 3854 N N . GLN B 1 234 ? 3.689 -26.984 -5.984 1 94.5 234 GLN B N 1
ATOM 3855 C CA . GLN B 1 234 ? 3.436 -27.219 -4.566 1 94.5 234 GLN B CA 1
ATOM 3856 C C . GLN B 1 234 ? 2.424 -26.203 -4.016 1 94.5 234 GLN B C 1
ATOM 3858 O O . GLN B 1 234 ? 1.543 -26.578 -3.234 1 94.5 234 GLN B O 1
ATOM 3863 N N . SER B 1 235 ? 2.574 -24.984 -4.391 1 95.81 235 SER B N 1
ATOM 3864 C CA . SER B 1 235 ? 1.644 -23.938 -3.957 1 95.81 235 SER B CA 1
ATOM 3865 C C . SER B 1 235 ? 0.234 -24.219 -4.473 1 95.81 235 SER B C 1
ATOM 3867 O O . SER B 1 235 ? -0.743 -24.047 -3.74 1 95.81 235 SER B O 1
ATOM 3869 N N . LEU B 1 236 ? 0.132 -24.594 -5.715 1 97.81 236 LEU B N 1
ATOM 3870 C CA . LEU B 1 236 ? -1.154 -24.938 -6.316 1 97.81 236 LEU B CA 1
ATOM 3871 C C . LEU B 1 236 ? -1.787 -26.125 -5.613 1 97.81 236 LEU B C 1
ATOM 3873 O O . LEU B 1 236 ? -2.979 -26.109 -5.297 1 97.81 236 LEU B O 1
ATOM 3877 N N . GLU B 1 237 ? -0.952 -27.125 -5.391 1 97.69 237 GLU B N 1
ATOM 3878 C CA . GLU B 1 237 ? -1.397 -28.328 -4.695 1 97.69 237 GLU B CA 1
ATOM 3879 C C . GLU B 1 237 ? -1.932 -28 -3.307 1 97.69 237 GLU B C 1
ATOM 3881 O O . GLU B 1 237 ? -3.02 -28.453 -2.932 1 97.69 237 GLU B O 1
ATOM 3886 N N . ASN B 1 238 ? -1.158 -27.266 -2.611 1 97.38 238 ASN B N 1
ATOM 3887 C CA . ASN B 1 238 ? -1.538 -26.891 -1.255 1 97.38 238 ASN B CA 1
ATOM 3888 C C . ASN B 1 238 ? -2.834 -26.078 -1.24 1 97.38 238 ASN B C 1
ATOM 3890 O O . ASN B 1 238 ? -3.686 -26.281 -0.374 1 97.38 238 ASN B O 1
ATOM 3894 N N . ALA B 1 239 ? -2.977 -25.156 -2.17 1 98.31 239 ALA B N 1
ATOM 3895 C CA . ALA B 1 239 ? -4.18 -24.328 -2.256 1 98.31 239 ALA B CA 1
ATOM 3896 C C . ALA B 1 239 ? -5.414 -25.203 -2.506 1 98.31 239 ALA B C 1
ATOM 3898 O O . ALA B 1 239 ? -6.457 -24.984 -1.882 1 98.31 239 ALA B O 1
ATOM 3899 N N . LEU B 1 240 ? -5.285 -26.172 -3.396 1 98.44 240 LEU B N 1
ATOM 3900 C CA . LEU B 1 240 ? -6.391 -27.062 -3.691 1 98.44 240 LEU B CA 1
ATOM 3901 C C . LEU B 1 240 ? -6.793 -27.859 -2.451 1 98.44 240 LEU B C 1
ATOM 3903 O O . LEU B 1 240 ? -7.98 -27.984 -2.145 1 98.44 240 LEU B O 1
ATOM 3907 N N . LYS B 1 241 ? -5.828 -28.328 -1.767 1 98.06 241 LYS B N 1
ATOM 3908 C CA . LYS B 1 241 ? -6.078 -29.109 -0.556 1 98.06 241 LYS B CA 1
ATOM 3909 C C . LYS B 1 241 ? -6.754 -28.266 0.513 1 98.06 241 LYS B C 1
ATOM 3911 O O . LYS B 1 241 ? -7.422 -28.781 1.403 1 98.06 241 LYS B O 1
ATOM 3916 N N . LYS B 1 242 ? -6.613 -26.984 0.392 1 97.94 242 LYS B N 1
ATOM 3917 C CA . LYS B 1 242 ? -7.156 -26.062 1.397 1 97.94 242 LYS B CA 1
ATOM 3918 C C . LYS B 1 242 ? -8.445 -25.422 0.912 1 97.94 242 LYS B C 1
ATOM 3920 O O . LYS B 1 242 ? -8.922 -24.453 1.506 1 97.94 242 LYS B O 1
ATOM 3925 N N . GLY B 1 243 ? -8.984 -25.828 -0.207 1 96.62 243 GLY B N 1
ATOM 3926 C CA . GLY B 1 243 ? -10.352 -25.453 -0.527 1 96.62 243 GLY B CA 1
ATOM 3927 C C . GLY B 1 243 ? -10.469 -24.672 -1.826 1 96.62 243 GLY B C 1
ATOM 3928 O O . GLY B 1 243 ? -11.578 -24.391 -2.287 1 96.62 243 GLY B O 1
ATOM 3929 N N . VAL B 1 244 ? -9.391 -24.297 -2.439 1 98.38 244 VAL B N 1
ATOM 3930 C CA . VAL B 1 244 ? -9.461 -23.703 -3.768 1 98.38 244 VAL B CA 1
ATOM 3931 C C . VAL B 1 244 ? -10.055 -24.703 -4.758 1 98.38 244 VAL B C 1
ATOM 3933 O O . VAL B 1 244 ? -9.711 -25.891 -4.73 1 98.38 244 VAL B O 1
ATOM 3936 N N . LYS B 1 245 ? -10.914 -24.25 -5.641 1 97.31 245 LYS B N 1
ATOM 3937 C CA . LYS B 1 245 ? -11.672 -25.188 -6.465 1 97.31 245 LYS B CA 1
ATOM 3938 C C . LYS B 1 245 ? -10.844 -25.656 -7.66 1 97.31 245 LYS B C 1
ATOM 3940 O O . LYS B 1 245 ? -10.883 -26.844 -8.016 1 97.31 245 LYS B O 1
ATOM 3945 N N . ASN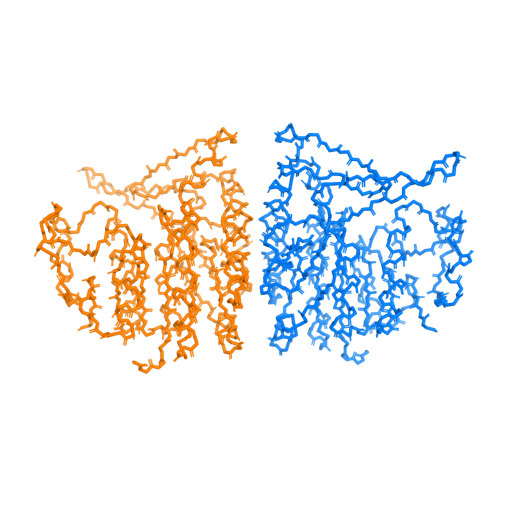 B 1 246 ? -10.164 -24.719 -8.32 1 97.31 246 ASN B N 1
ATOM 3946 C CA . ASN B 1 246 ? -9.352 -25.016 -9.5 1 97.31 246 ASN B CA 1
ATOM 3947 C C . ASN B 1 246 ? -8 -24.312 -9.438 1 97.31 246 ASN B C 1
ATOM 3949 O O . ASN B 1 246 ? -7.902 -23.188 -8.953 1 97.31 246 ASN B O 1
ATOM 3953 N N . ALA B 1 247 ? -7.02 -24.984 -9.883 1 98.19 247 ALA B N 1
ATOM 3954 C CA . ALA B 1 247 ? -5.703 -24.375 -10.078 1 98.19 247 ALA B CA 1
ATOM 3955 C C . ALA B 1 247 ? -5.316 -24.391 -11.555 1 98.19 247 ALA B C 1
ATOM 3957 O O . ALA B 1 247 ? -5.582 -25.359 -12.273 1 98.19 247 ALA B O 1
ATOM 3958 N N . LEU B 1 248 ? -4.75 -23.297 -11.992 1 97.75 248 LEU B N 1
ATOM 3959 C CA . LEU B 1 248 ? -4.484 -23.125 -13.414 1 97.75 248 LEU B CA 1
ATOM 3960 C C . LEU B 1 248 ? -3.09 -22.547 -13.641 1 97.75 248 LEU B C 1
ATOM 3962 O O . LEU B 1 248 ? -2.666 -21.641 -12.93 1 97.75 248 LEU B O 1
ATOM 3966 N N . ILE B 1 249 ? -2.375 -23.109 -14.555 1 96.62 249 ILE B N 1
ATOM 3967 C CA . ILE B 1 249 ? -1.111 -22.562 -15.039 1 96.62 249 ILE B CA 1
ATOM 3968 C C . ILE B 1 249 ? -1.296 -21.984 -16.438 1 96.62 249 ILE B C 1
ATOM 3970 O O . ILE B 1 249 ? -1.679 -22.703 -17.359 1 96.62 249 ILE B O 1
ATOM 3974 N N . LEU B 1 250 ? -1.07 -20.75 -16.609 1 95.62 250 LEU B N 1
ATOM 3975 C CA . LEU B 1 250 ? -1.136 -20.062 -17.891 1 95.62 250 LEU B CA 1
ATOM 3976 C C . LEU B 1 250 ? 0.149 -19.281 -18.156 1 95.62 250 LEU B C 1
ATOM 3978 O O . LEU B 1 250 ? 0.949 -19.062 -17.25 1 95.62 250 LEU B O 1
ATOM 3982 N N . ASN B 1 251 ? 0.327 -18.906 -19.438 1 93.44 251 ASN B N 1
ATOM 3983 C CA . ASN B 1 251 ? 1.5 -18.156 -19.875 1 93.44 251 ASN B CA 1
ATOM 3984 C C . ASN B 1 251 ? 1.263 -16.656 -19.781 1 93.44 251 ASN B C 1
ATOM 3986 O O . ASN B 1 251 ? 0.549 -16.078 -20.609 1 93.44 251 ASN B O 1
ATOM 3990 N N . GLY B 1 252 ? 1.912 -15.984 -18.844 1 90.38 252 GLY B N 1
ATOM 3991 C CA . GLY B 1 252 ? 1.752 -14.555 -18.609 1 90.38 252 GLY B CA 1
ATOM 3992 C C . GLY B 1 252 ? 2.354 -13.703 -19.719 1 90.38 252 GLY B C 1
ATOM 3993 O O . GLY B 1 252 ? 2.068 -12.508 -19.812 1 90.38 252 GLY B O 1
ATOM 3994 N N . THR B 1 253 ? 3.18 -14.273 -20.516 1 91.38 253 THR B N 1
ATOM 3995 C CA . THR B 1 253 ? 3.734 -13.539 -21.656 1 91.38 253 THR B CA 1
ATOM 3996 C C . THR B 1 253 ? 2.803 -13.625 -22.859 1 91.38 253 THR B C 1
ATOM 3998 O O . THR B 1 253 ? 3.072 -13.023 -23.891 1 91.38 253 THR B O 1
ATOM 4001 N N . GLN B 1 254 ? 1.764 -14.336 -22.703 1 92.25 254 GLN B N 1
ATOM 4002 C CA . GLN B 1 254 ? 0.682 -14.422 -23.688 1 92.25 254 GLN B CA 1
ATOM 4003 C C . GLN B 1 254 ? -0.661 -14.07 -23.047 1 92.25 254 GLN B C 1
ATOM 4005 O O . GLN B 1 254 ? -1.5 -14.953 -22.828 1 92.25 254 GLN B O 1
ATOM 4010 N N . PRO B 1 255 ? -0.888 -12.789 -22.891 1 90.75 255 PRO B N 1
ATOM 4011 C CA . PRO B 1 255 ? -2.021 -12.336 -22.078 1 90.75 255 PRO B CA 1
ATOM 4012 C C . PRO B 1 255 ? -3.367 -12.773 -22.641 1 90.75 255 PRO B C 1
ATOM 4014 O O . PRO B 1 255 ? -4.359 -12.844 -21.922 1 90.75 255 PRO B O 1
ATOM 4017 N N . GLU B 1 256 ? -3.402 -13.094 -23.922 1 93.5 256 GLU B N 1
ATOM 4018 C CA . GLU B 1 256 ? -4.645 -13.523 -24.547 1 93.5 256 GLU B CA 1
ATOM 4019 C C . GLU B 1 256 ? -5.137 -14.844 -23.969 1 93.5 256 GLU B C 1
ATOM 4021 O O . GLU B 1 256 ? -6.312 -15.188 -24.094 1 93.5 256 GLU B O 1
ATOM 4026 N N . GLN B 1 257 ? -4.246 -15.578 -23.344 1 95.06 257 GLN B N 1
ATOM 4027 C CA . GLN B 1 257 ? -4.609 -16.875 -22.781 1 95.06 257 GLN B CA 1
ATOM 4028 C C . GLN B 1 257 ? -5.645 -16.719 -21.672 1 95.06 257 GLN B C 1
ATOM 4030 O O . GLN B 1 257 ? -6.512 -17.578 -21.5 1 95.06 257 GLN B O 1
ATOM 4035 N N . LEU B 1 258 ? -5.562 -15.656 -20.906 1 95.25 258 LEU B N 1
ATOM 4036 C CA . LEU B 1 258 ? -6.535 -15.406 -19.844 1 95.25 258 LEU B CA 1
ATOM 4037 C C . LEU B 1 258 ? -7.945 -15.312 -20.406 1 95.25 258 LEU B C 1
ATOM 4039 O O . LEU B 1 258 ? -8.859 -15.992 -19.938 1 95.25 258 LEU B O 1
ATOM 4043 N N . LEU B 1 259 ? -8.086 -14.547 -21.484 1 96 259 LEU B N 1
ATOM 4044 C CA . LEU B 1 259 ? -9.398 -14.352 -22.078 1 96 259 LEU B CA 1
ATOM 4045 C C . LEU B 1 259 ? -9.852 -15.609 -22.812 1 96 259 LEU B C 1
ATOM 4047 O O . LEU B 1 259 ? -11.039 -15.945 -22.797 1 96 259 LEU B O 1
ATOM 4051 N N . ALA B 1 260 ? -8.875 -16.203 -23.5 1 95.88 260 ALA B N 1
ATOM 4052 C CA . ALA B 1 260 ? -9.203 -17.453 -24.188 1 95.88 260 ALA B CA 1
ATOM 4053 C C . ALA B 1 260 ? -9.781 -18.484 -23.234 1 95.88 260 ALA B C 1
ATOM 4055 O O . ALA B 1 260 ? -10.758 -19.172 -23.562 1 95.88 260 ALA B O 1
ATOM 4056 N N . TYR B 1 261 ? -9.25 -18.578 -22.047 1 96.06 261 TYR B N 1
ATOM 4057 C CA . TYR B 1 261 ? -9.711 -19.562 -21.078 1 96.06 261 TYR B CA 1
ATOM 4058 C C . TYR B 1 261 ? -11.047 -19.156 -20.469 1 96.06 261 TYR B C 1
ATOM 4060 O O . TYR B 1 261 ? -12.016 -19.906 -20.516 1 96.06 261 TYR B O 1
ATOM 4068 N N . PHE B 1 262 ? -11.195 -17.938 -19.984 1 95.56 262 PHE B N 1
ATOM 4069 C CA . PHE B 1 262 ? -12.32 -17.547 -19.141 1 95.56 262 PHE B CA 1
ATOM 4070 C C . PHE B 1 262 ? -13.477 -17.031 -19.984 1 95.56 262 PHE B C 1
ATOM 4072 O O . PHE B 1 262 ? -14.641 -17.125 -19.578 1 95.56 262 PHE B O 1
ATOM 4079 N N . GLU B 1 263 ? -13.227 -16.5 -21.156 1 92.81 263 GLU B N 1
ATOM 4080 C CA . GLU B 1 263 ? -14.289 -15.953 -21.984 1 92.81 263 GLU B CA 1
ATOM 4081 C C . GLU B 1 263 ? -14.711 -16.938 -23.062 1 92.81 263 GLU B C 1
ATOM 4083 O O . GLU B 1 263 ? -15.898 -17.094 -23.359 1 92.81 263 GLU B O 1
ATOM 4088 N N . LYS B 1 264 ? -13.695 -17.656 -23.609 1 92.19 264 LYS B N 1
ATOM 4089 C CA . LYS B 1 264 ? -13.984 -18.5 -24.766 1 92.19 264 LYS B CA 1
ATOM 4090 C C . LYS B 1 264 ? -14.102 -19.969 -24.375 1 92.19 264 LYS B C 1
ATOM 4092 O O . LYS B 1 264 ? -14.5 -20.797 -25.188 1 92.19 264 LYS B O 1
ATOM 4097 N N . GLY B 1 265 ? -13.594 -20.281 -23.266 1 91.56 265 GLY B N 1
ATOM 4098 C CA . GLY B 1 265 ? -13.664 -21.656 -22.812 1 91.56 265 GLY B CA 1
ATOM 4099 C C . GLY B 1 265 ? -12.656 -22.562 -23.5 1 91.56 265 GLY B C 1
ATOM 4100 O O . GLY B 1 265 ? -12.875 -23.766 -23.625 1 91.56 265 GLY B O 1
ATOM 4101 N N . SER B 1 266 ? -11.578 -21.984 -23.875 1 92.5 266 SER B N 1
ATOM 4102 C CA . SER B 1 266 ? -10.547 -22.734 -24.578 1 92.5 266 SER B CA 1
ATOM 4103 C C . SER B 1 266 ? -9.773 -23.625 -23.609 1 92.5 266 SER B C 1
ATOM 4105 O O . SER B 1 266 ? -9.609 -23.297 -22.438 1 92.5 266 SER B O 1
ATOM 4107 N N . THR B 1 267 ? -9.375 -24.734 -24.141 1 91.94 267 THR B N 1
ATOM 4108 C CA . THR B 1 267 ? -8.5 -25.609 -23.375 1 91.94 267 THR B CA 1
ATOM 4109 C C . THR B 1 267 ? -7.047 -25.172 -23.5 1 91.94 267 THR B C 1
ATOM 4111 O O . THR B 1 267 ? -6.359 -25.562 -24.453 1 91.94 267 THR B O 1
ATOM 4114 N N . ILE B 1 268 ? -6.637 -24.422 -22.625 1 94.75 268 ILE B N 1
ATOM 4115 C CA . ILE B 1 268 ? -5.273 -23.906 -22.656 1 94.75 268 ILE B CA 1
ATOM 4116 C C . ILE B 1 268 ? -4.645 -24.062 -21.266 1 94.75 268 ILE B C 1
ATOM 4118 O O . ILE B 1 268 ? -5.352 -24.141 -20.266 1 94.75 268 ILE B O 1
ATOM 4122 N N . GLY B 1 269 ? -3.27 -24.156 -21.281 1 96.44 269 GLY B N 1
ATOM 4123 C CA . GLY B 1 269 ? -2.535 -24.266 -20.031 1 96.44 269 GLY B CA 1
ATOM 4124 C C . GLY B 1 269 ? -2.686 -25.641 -19.391 1 96.44 269 GLY B C 1
ATOM 4125 O O . GLY B 1 269 ? -2.869 -26.641 -20.078 1 96.44 269 GLY B O 1
ATOM 4126 N N . THR B 1 270 ? -2.445 -25.719 -18.156 1 97.94 270 THR B N 1
ATOM 4127 C CA . THR B 1 270 ? -2.637 -26.906 -17.328 1 97.94 270 THR B CA 1
ATOM 4128 C C . THR B 1 270 ? -3.6 -26.625 -16.172 1 97.94 270 THR B C 1
ATOM 4130 O O . THR B 1 270 ? -3.416 -25.656 -15.43 1 97.94 270 THR B O 1
ATOM 4133 N N . THR B 1 271 ? -4.637 -27.406 -16.109 1 97.75 271 THR B N 1
ATOM 4134 C CA . THR B 1 271 ? -5.574 -27.297 -15 1 97.75 271 THR B CA 1
ATOM 4135 C C . THR B 1 271 ? -5.383 -28.453 -14.023 1 97.75 271 THR B C 1
ATOM 4137 O O . THR B 1 271 ? -5.289 -29.609 -14.438 1 97.75 271 THR B O 1
ATOM 4140 N N . ILE B 1 272 ? -5.203 -28.109 -12.805 1 97.5 272 ILE B N 1
ATOM 4141 C CA . ILE B 1 272 ? -5.145 -29.109 -11.75 1 97.5 272 ILE B CA 1
ATOM 4142 C C . ILE B 1 272 ? -6.441 -29.094 -10.938 1 97.5 272 ILE B C 1
ATOM 4144 O O . ILE B 1 272 ? -6.852 -28.031 -10.453 1 97.5 272 ILE B O 1
ATOM 4148 N N . THR B 1 273 ? -7.062 -30.172 -10.844 1 94.88 273 THR B N 1
ATOM 4149 C CA . THR B 1 273 ? -8.359 -30.234 -10.172 1 94.88 273 THR B CA 1
ATOM 4150 C C . THR B 1 273 ? -8.375 -31.375 -9.148 1 94.88 273 THR B C 1
ATOM 4152 O O . THR B 1 273 ? -7.434 -32.156 -9.07 1 94.88 273 THR B O 1
ATOM 4155 N N . HIS B 1 274 ? -9.406 -31.438 -8.312 1 95.5 274 HIS B N 1
ATOM 4156 C CA . HIS B 1 274 ? -9.602 -32.469 -7.297 1 95.5 274 HIS B CA 1
ATOM 4157 C C . HIS B 1 274 ? -9.898 -33.812 -7.926 1 95.5 274 HIS B C 1
ATOM 4159 O O . HIS B 1 274 ? -10.461 -33.906 -9.023 1 95.5 274 HIS B O 1
#

Foldseek 3Di:
DPAFEEEEEDEDPQQPDPVLLLLLLLLVVVNLVVPYQYEYFYEYVVQLVVQCVVVVHDWDDDPRHIQAAPVSLVSRCCRQQVPRQVVSQVSSVVSVAQEDEEECAVVVQWAWDFDWDFDQDPVRDTDTDRSHQATDTDAGDCVVVVVQSVVVHYYYYYHWGYHPVGHIGHYDRLLSSLRNCLNVLGQEYEYAAAAFAFAQDPPPVVRHALEDELVCVVVCPPRRQDDPSVSNVVSQSVSQVSRHAKYFYHHSSPSVVSCCCPVVVDRTYHMYGD/DPAFEEEEEDEDPLQPDPVLLLLLLLLVVVNLVVPYQYEYFYEYVVQLVVQCVVVVHDWDDDPNHIQAAPVSLVSRCCRQQVPRQVVSQVSSVVSVAQEDEEECAVVVQWAWDFDWDFDQDPVRDTDTDGSHQATDTDAGDCVVVVVQSVVVHYYYYYHWGYHPVGHIGHYDRLLSSLRNCLNVLGQEYEYAAAAFAFAQDPPPVVRHALEDELVCVVVCPPRRQDDPSVSNVVSQSVSQVSRHAKYFYHHSSPSVVSCCCPVVVDRTYHMYGD